Protein 4NBV (pdb70)

Solvent-accessible surface area: 19686 Å² total; per-residue (Å²): 153,61,0,117,40,53,1,0,0,0,3,16,0,5,24,24,29,0,28,14,0,0,72,47,0,16,100,17,12,4,35,0,0,0,0,16,94,90,76,69,86,0,166,105,0,6,60,130,6,50,91,104,66,22,73,32,30,35,57,136,6,27,10,37,123,72,109,48,0,63,62,7,10,59,35,0,56,86,58,35,132,98,0,18,2,0,0,4,24,20,38,57,67,98,78,18,108,142,88,145,31,71,135,73,51,80,73,36,0,45,56,28,0,37,101,1,6,78,7,2,4,97,19,1,18,46,54,0,30,157,56,40,101,6,5,0,0,0,8,4,8,3,10,1,57,116,18,64,167,17,18,55,0,34,14,49,0,6,102,24,0,21,39,45,0,83,63,31,0,124,111,23,2,51,119,33,0,22,0,0,0,0,0,13,14,41,13,56,16,90,128,16,129,126,33,85,103,178,74,32,81,39,32,36,76,24,1,21,20,133,90,33,0,87,24,64,21,0,0,5,0,1,0,2,0,3,0,70,26,0,28,1,0,2,3,11,32,5,23,0,1,0,3,15,62,91,157,65,0,114,39,50,2,0,0,0,3,16,0,4,26,18,32,0,31,15,0,0,75,47,0,15,103,19,13,4,34,0,0,0,1,15,90,88,72,72,100,0,116,100,0,8,60,127,9,51,93,104,65,24,74,30,30,14,52,85,5,24,10,37,114,73,103,25,0,66,65,6,10,61,36,0,53,84,56,39,134,96,0,17,2,1,0,4,24,22,38,58,69,88,80,20,121,141,87,134,31,72,139,73,47,78,75,32,0,44,56,24,0,38,100,0,5,78,3,1,2,99,20,1,16,46,54,0,31,154,59,40,101,6,4,0,0,0,8,4,9,4,10,1,56,117,20,64,170,13,16,55,0,34,14,49,0,6,100,24,0,22,40,44,0,86,64,33,0,127,116,22,2,54,126,34,0,23,0,0,0,0,0,14,16,45,12,65,23,92,133,22,146,120,34,72,108,163,68,32,87,45,30,28,76,28,0,18,20,119,92,31,0,86,24,65,21,0,1,5,0,1,0,2,0,2,0,69,26,0,28,0,0,2,3,13,31,4,23,0,1,0,4,14,63,91

Secondary structure (DSSP, 8-state):
-TTTT-EEEEESTTSHHHHHHHHHHHHTT-EEEEEES-HHHHHHHHHHHHTTT--EEEEE--TT-HHHHHHHHHHHHHHHS---EEEE-------B-TTT--HHHHHHHHIIIIIHHHHHHHHHHHHHHHHT-EEEEEE--THHHH--TTBHHHHHHHHHHHHHHHHHHHHHGGGTEEEEEEEE--B-SGGGTTS-HHHHHHHHHTBTTSSPBPTHHHHHHHHHHHSGGGTT--S-EEEESSSB--/-TTTT-EEEEETTTSHHHHHHHHHHHHTT-EEEEEES-HHHHHHHHHHHHTTT--EEEEE--TT-HHHHHHHHHHHHHHHS---EEEE-------B-TTT--HHHHHHHHIIIIIHHHHHHHHHHHHHHHHT-EEEEEE--THHHH--TTBHHHHHHHHHHHHHHHHHHHHHGGGTEEEEEEEE--B-SGGGTTS-HHHHHHHHHTBTTSSPBPTHHHHHHHHHHHSGGGTT--S-EEEESSSB--

InterPro domains:
  IPR002347 Short-chain dehydrogenase/reductase SDR [PF13561] (12-245)
  IPR002347 Short-chain dehydrogenase/reductase SDR [PR00080] (81-92)
  IPR002347 Short-chain dehydrogenase/reductase SDR [PR00080] (134-142)
  IPR002347 Short-chain dehydrogenase/reductase SDR [PR00080] (154-173)
  IPR002347 Short-chain dehydrogenase/reductase SDR [PR00081] (7-24)
  IPR002347 Short-chain dehydrogenase/reductase SDR [PR00081] (81-92)
  IPR002347 Short-chain dehydrogenase/reductase SDR [PR00081] (128-144)
  IPR002347 Short-chain dehydrogenase/reductase SDR [PR00081] (154-173)
  IPR002347 Short-chain dehydrogenase/reductase SDR [PR00081] (175-192)
  IPR002347 Short-chain dehydrogenase/reductase SDR [PR00081] (208-228)
  IPR020904 Short-chain dehydrogenase/reductase, conserved site [PS00061] (141-169)
  IPR036291 NAD(P)-binding domain superfamily [SSF51735] (4-246)
  IPR057326 Ketoreductase domain [SM00822] (6-185)

B-factor: mean 28.28, std 14.55, range [11.88, 130.71]

Structure (mmCIF, N/CA/C/O backbone):
data_4NBV
#
_entry.id   4NBV
#
_cell.length_a   111.763
_cell.length_b   111.763
_cell.length_c   79.198
_cell.angle_alpha   90.00
_cell.angle_beta   90.00
_cell.angle_gamma   90.00
#
_symmetry.space_group_name_H-M   'P 43 21 2'
#
loop_
_entity.id
_entity.type
_entity.pdbx_description
1 polymer '3-oxoacyl-[acyl-carrier-protein] reductase putative short-chain dehydrogenases/reductases (SDR) family protein'
2 non-polymer 2-[3-(2-HYDROXY-1,1-DIHYDROXYMETHYL-ETHYLAMINO)-PROPYLAMINO]-2-HYDROXYMETHYL-PROPANE-1,3-DIOL
3 water water
#
loop_
_atom_site.group_PDB
_atom_site.id
_atom_site.type_symbol
_atom_site.label_atom_id
_atom_site.label_alt_id
_atom_site.label_comp_id
_atom_site.label_asym_id
_atom_site.label_entity_id
_atom_site.label_seq_id
_atom_site.pdbx_PDB_ins_code
_atom_site.Cartn_x
_atom_site.Cartn_y
_atom_site.Cartn_z
_atom_site.occupancy
_atom_site.B_iso_or_equiv
_atom_site.auth_seq_id
_atom_site.auth_comp_id
_atom_site.auth_asym_id
_atom_site.auth_atom_id
_atom_site.pdbx_PDB_model_num
ATOM 1 N N . MET A 1 1 ? 32.266 42.521 6.180 1.00 42.19 1 MET A N 1
ATOM 2 C CA . MET A 1 1 ? 31.071 43.325 6.599 1.00 38.09 1 MET A CA 1
ATOM 3 C C . MET A 1 1 ? 30.284 42.542 7.653 1.00 31.14 1 MET A C 1
ATOM 4 O O . MET A 1 1 ? 29.158 42.081 7.425 1.00 28.90 1 MET A O 1
ATOM 20 N N . LYS A 1 2 ? 30.894 42.391 8.819 1.00 25.83 2 LYS A N 1
ATOM 21 C CA . LYS A 1 2 ? 30.360 41.470 9.820 1.00 26.33 2 LYS A CA 1
ATOM 22 C C . LYS A 1 2 ? 29.098 41.957 10.540 1.00 23.49 2 LYS A C 1
ATOM 23 O O . LYS A 1 2 ? 28.440 41.177 11.226 1.00 23.99 2 LYS A O 1
ATOM 42 N N . LEU A 1 3 ? 28.722 43.221 10.355 1.00 21.72 3 LEU A N 1
ATOM 43 C CA . LEU A 1 3 ? 27.503 43.736 10.954 1.00 20.35 3 LEU A CA 1
ATOM 44 C C . LEU A 1 3 ? 26.492 44.188 9.901 1.00 19.99 3 LEU A C 1
ATOM 45 O O . LEU A 1 3 ? 25.595 44.977 10.187 1.00 20.45 3 LEU A O 1
ATOM 61 N N . GLN A 1 4 ? 26.613 43.652 8.688 1.00 21.34 4 GLN A N 1
ATOM 62 C CA . GLN A 1 4 ? 25.807 44.137 7.562 1.00 24.12 4 GLN A CA 1
ATOM 63 C C . GLN A 1 4 ? 24.313 44.108 7.859 1.00 21.59 4 GLN A C 1
ATOM 64 O O . GLN A 1 4 ? 23.743 43.068 8.189 1.00 22.92 4 GLN A O 1
ATOM 78 N N . GLY A 1 5 ? 23.686 45.278 7.777 1.00 20.00 5 GLY A N 1
ATOM 79 C CA . GLY A 1 5 ? 22.255 45.416 7.937 1.00 18.90 5 GLY A CA 1
ATOM 80 C C . GLY A 1 5 ? 21.751 45.360 9.367 1.00 20.08 5 GLY A C 1
ATOM 81 O O . GLY A 1 5 ? 20.548 45.481 9.608 1.00 23.58 5 GLY A O 1
ATOM 85 N N . ARG A 1 6 ? 22.660 45.185 10.323 1.00 19.73 6 ARG A N 1
ATOM 86 C CA . ARG A 1 6 ? 22.255 45.113 11.728 1.00 17.41 6 ARG A CA 1
ATOM 87 C C . ARG A 1 6 ? 22.080 46.516 12.266 1.00 19.43 6 ARG A C 1
ATOM 88 O O . ARG A 1 6 ? 22.898 47.387 11.959 1.00 19.56 6 ARG A O 1
ATOM 109 N N . VAL A 1 7 ? 21.039 46.714 13.072 1.00 18.37 7 VAL A N 1
ATOM 110 C CA . VAL A 1 7 ? 20.703 48.034 13.598 1.00 17.04 7 VAL A CA 1
ATOM 111 C C . VAL A 1 7 ? 21.317 48.226 14.972 1.00 17.35 7 VAL A C 1
ATOM 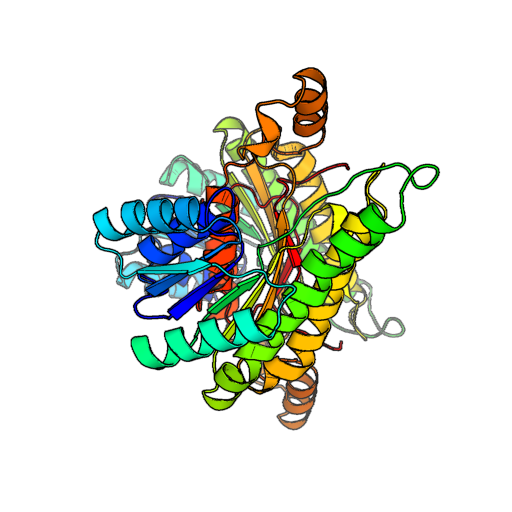112 O O . VAL A 1 7 ? 20.998 47.459 15.895 1.00 17.93 7 VAL A O 1
ATOM 125 N N . ALA A 1 8 ? 22.202 49.220 15.082 1.00 17.10 8 ALA A N 1
ATOM 126 C CA . ALA A 1 8 ? 22.940 49.500 16.319 1.00 17.35 8 ALA A CA 1
ATOM 127 C C . ALA A 1 8 ? 22.616 50.882 16.856 1.00 18.97 8 ALA A C 1
ATOM 128 O O . ALA A 1 8 ? 22.773 51.890 16.157 1.00 18.47 8 ALA A O 1
ATOM 135 N N . ILE A 1 9 ? 22.180 50.915 18.109 1.00 16.43 9 ILE A N 1
ATOM 136 C CA . ILE A 1 9 ? 21.981 52.147 18.850 1.00 17.16 9 ILE A CA 1
ATOM 137 C C . ILE A 1 9 ? 23.210 52.399 19.720 1.00 16.80 9 ILE A C 1
ATOM 138 O O . ILE A 1 9 ? 23.638 51.508 20.480 1.00 16.28 9 ILE A O 1
ATOM 154 N N . ILE A 1 10 ? 23.824 53.558 19.544 1.00 17.14 10 ILE A N 1
ATOM 155 C CA . ILE A 1 10 ? 24.998 53.930 20.323 1.00 15.53 10 ILE A CA 1
ATOM 156 C C . ILE A 1 10 ? 24.717 55.218 21.079 1.00 16.61 10 ILE A C 1
ATOM 157 O O . ILE A 1 10 ? 24.383 56.238 20.471 1.00 17.33 10 ILE A O 1
ATOM 173 N N . THR A 1 11 ? 24.852 55.192 22.403 1.00 15.55 11 THR A N 1
ATOM 174 C CA . THR A 1 11 ? 24.684 56.400 23.200 1.00 15.44 11 THR A CA 1
ATOM 175 C C . THR A 1 11 ? 26.033 57.089 23.425 1.00 19.08 11 THR A C 1
ATOM 176 O O . THR A 1 11 ? 27.103 56.452 23.395 1.00 18.62 11 THR A O 1
ATOM 187 N N . GLY A 1 12 ? 26.004 58.400 23.639 1.00 17.60 12 GLY A N 1
ATOM 188 C CA . GLY A 1 12 ? 27.241 59.150 23.710 1.00 16.71 12 GLY A CA 1
ATOM 189 C C . GLY A 1 12 ? 28.030 59.127 22.422 1.00 18.98 12 GLY A C 1
ATOM 190 O O . GLY A 1 12 ? 29.266 59.106 22.440 1.00 19.46 12 GLY A O 1
ATOM 194 N N . ALA A 1 13 ? 27.327 59.162 21.294 1.00 17.20 13 ALA A N 1
ATOM 195 C CA . ALA A 1 13 ? 27.949 58.961 19.989 1.00 17.85 13 ALA A CA 1
ATOM 196 C C . ALA A 1 13 ? 28.434 60.223 19.285 1.00 18.21 13 ALA A C 1
ATOM 197 O O . ALA A 1 13 ? 28.963 60.122 18.189 1.00 18.97 13 ALA A O 1
ATOM 204 N N . ALA A 1 14 ? 28.269 61.407 19.881 1.00 19.54 14 ALA A N 1
ATOM 205 C CA . ALA A 1 14 ? 28.695 62.627 19.201 1.00 20.29 14 ALA A CA 1
ATOM 206 C C . ALA A 1 14 ? 30.206 62.731 19.040 1.00 19.81 14 ALA A C 1
ATOM 207 O O . ALA A 1 14 ? 30.680 63.404 18.116 1.00 20.64 14 ALA A O 1
ATOM 214 N N . ALA A 1 15 ? 30.962 62.108 19.943 1.00 19.11 15 ALA A N 1
ATOM 215 C CA . ALA A 1 15 ? 32.412 62.255 19.941 1.00 21.90 15 ALA A CA 1
ATOM 216 C C . ALA A 1 15 ? 33.048 61.127 20.726 1.00 21.23 15 ALA A C 1
ATOM 217 O O . ALA A 1 15 ? 32.355 60.224 21.186 1.00 19.98 15 ALA A O 1
ATOM 224 N N . GLY A 1 16 ? 34.373 61.147 20.831 1.00 20.14 16 GLY A N 1
ATOM 225 C CA . GLY A 1 16 ? 35.083 60.181 21.657 1.00 22.12 16 GLY A CA 1
ATOM 226 C C . GLY A 1 16 ? 34.912 58.752 21.211 1.00 20.67 16 GLY A C 1
ATOM 227 O O . GLY A 1 16 ? 34.848 58.455 20.017 1.00 19.63 16 GLY A O 1
ATOM 231 N N . ILE A 1 17 ? 34.873 57.843 22.180 1.00 17.71 17 ILE A N 1
ATOM 232 C CA . ILE A 1 17 ? 34.753 56.433 21.862 1.00 16.70 17 ILE A CA 1
ATOM 233 C C . ILE A 1 17 ? 33.423 56.152 21.163 1.00 16.71 17 ILE A C 1
ATOM 234 O O . ILE A 1 17 ? 33.340 55.292 20.266 1.00 17.07 17 ILE A O 1
ATOM 250 N N . GLY A 1 18 ? 32.370 56.846 21.583 1.00 17.21 18 GLY A N 1
ATOM 251 C CA . GLY A 1 18 ? 31.050 56.635 20.996 1.00 16.25 18 GLY A CA 1
ATOM 252 C C . GLY A 1 18 ? 31.056 56.901 19.507 1.00 16.35 18 GLY A C 1
ATOM 253 O O . GLY A 1 18 ? 30.552 56.090 18.719 1.00 18.89 18 GLY A O 1
ATOM 257 N N . PHE A 1 19 ? 31.620 58.039 19.104 1.00 17.21 19 PHE A N 1
ATOM 258 C CA . PHE A 1 19 ? 31.675 58.328 17.677 1.00 18.80 19 PHE A CA 1
ATOM 259 C C . PHE A 1 19 ? 32.572 57.325 16.938 1.00 17.56 19 PHE A C 1
ATOM 260 O O . PHE A 1 19 ? 32.228 56.858 15.841 1.00 16.57 19 PHE A O 1
ATOM 277 N N . ALA A 1 20 ? 33.718 56.978 17.519 1.00 19.17 20 ALA A N 1
ATOM 278 C CA . ALA A 1 20 ? 34.605 56.012 16.863 1.00 18.74 20 ALA A CA 1
ATOM 279 C C . ALA A 1 20 ? 33.906 54.685 16.674 1.00 17.51 20 ALA A C 1
ATOM 280 O O . ALA A 1 20 ? 34.132 53.984 15.693 1.00 17.72 20 ALA A O 1
ATOM 287 N N . THR A 1 21 ? 33.073 54.319 17.637 1.00 16.34 21 THR A N 1
ATOM 288 C CA . THR A 1 21 ? 32.324 53.069 17.559 1.00 15.71 21 THR A CA 1
ATOM 289 C C . THR A 1 21 ? 31.254 53.147 16.472 1.00 16.26 21 THR A C 1
ATOM 290 O O . THR A 1 21 ? 31.054 52.202 15.712 1.00 17.01 21 THR A O 1
ATOM 301 N N . ALA A 1 22 ? 30.555 54.278 16.382 1.00 16.77 22 ALA A N 1
ATOM 302 C CA . ALA A 1 22 ? 29.607 54.463 15.296 1.00 17.40 22 ALA A CA 1
ATOM 303 C C . ALA A 1 22 ? 30.304 54.352 13.937 1.00 18.20 22 ALA A C 1
ATOM 304 O O . ALA A 1 22 ? 29.784 53.723 13.007 1.00 19.67 22 ALA A O 1
ATOM 311 N N . GLN A 1 23 ? 31.472 54.973 13.829 1.00 17.80 23 GLN A N 1
ATOM 312 C CA . GLN A 1 23 ? 32.242 54.944 12.585 1.00 18.52 23 GLN A CA 1
ATOM 313 C C . GLN A 1 23 ? 32.625 53.512 12.219 1.00 19.02 23 GLN A C 1
ATOM 314 O O . GLN A 1 23 ? 32.402 53.061 11.086 1.00 19.98 23 GLN A O 1
ATOM 328 N N . ARG A 1 24 ? 33.176 52.780 13.182 1.00 18.20 24 ARG A N 1
ATOM 329 C CA . ARG A 1 24 ? 33.575 51.410 12.926 1.00 17.13 24 ARG A CA 1
ATOM 330 C C . ARG A 1 24 ? 32.374 50.533 12.592 1.00 17.25 24 ARG A C 1
ATOM 331 O O . ARG A 1 24 ? 32.431 49.706 11.678 1.00 19.52 24 ARG A O 1
ATOM 352 N N . PHE A 1 25 ? 31.274 50.675 13.338 1.00 17.29 25 PHE A N 1
ATOM 353 C CA . PHE A 1 25 ? 30.098 49.856 13.059 1.00 17.93 25 PHE A CA 1
ATOM 354 C C . PHE A 1 25 ? 29.593 50.110 11.629 1.00 18.38 25 PHE A C 1
ATOM 355 O O . PHE A 1 25 ? 29.201 49.173 10.928 1.00 19.62 25 PHE A O 1
ATOM 372 N N . ALA A 1 26 ? 29.611 51.370 11.204 1.00 18.88 26 ALA A N 1
ATOM 373 C CA . ALA A 1 26 ? 29.164 51.700 9.851 1.00 20.87 26 ALA A CA 1
ATOM 374 C C . ALA A 1 26 ? 30.120 51.055 8.838 1.00 22.08 26 ALA A C 1
ATOM 375 O O . ALA A 1 26 ? 29.669 50.500 7.825 1.00 22.31 26 ALA A O 1
ATOM 382 N N . GLU A 1 27 ? 31.421 51.092 9.136 1.00 20.69 27 GLU A N 1
ATOM 383 C CA . GLU A 1 27 ? 32.438 50.480 8.272 1.00 23.29 27 GLU A CA 1
ATOM 384 C C . GLU A 1 27 ? 32.177 48.988 8.133 1.00 24.83 27 GLU A C 1
ATOM 385 O O . GLU A 1 27 ? 32.427 48.402 7.079 1.00 25.05 27 GLU A O 1
ATOM 397 N N . ASP A 1 28 ? 31.643 48.378 9.193 1.00 21.66 28 ASP A N 1
ATOM 398 C CA . ASP A 1 28 ? 31.301 46.964 9.197 1.00 20.01 28 ASP A CA 1
ATOM 399 C C . ASP A 1 28 ? 29.886 46.676 8.672 1.00 21.82 28 ASP A C 1
ATOM 400 O O . ASP A 1 28 ? 29.403 45.542 8.760 1.00 22.29 28 ASP A O 1
ATOM 409 N N . GLY A 1 29 ? 29.221 47.702 8.144 1.00 21.58 29 GLY A N 1
ATOM 410 C CA . GLY A 1 29 ? 27.936 47.527 7.484 1.00 22.83 29 GLY A CA 1
ATOM 411 C C . GLY A 1 29 ? 26.675 47.736 8.299 1.00 20.74 29 GLY A C 1
ATOM 412 O O . GLY A 1 29 ? 25.556 47.536 7.807 1.00 19.67 29 GLY A O 1
ATOM 416 N N . ALA A 1 30 ? 26.836 48.142 9.556 1.00 19.07 30 ALA A N 1
ATOM 417 C CA . ALA A 1 30 ? 25.695 48.369 10.427 1.00 18.04 30 ALA A CA 1
ATOM 418 C C . ALA A 1 30 ? 24.942 49.631 10.053 1.00 18.01 30 ALA A C 1
ATOM 419 O O . ALA A 1 30 ? 25.528 50.587 9.540 1.00 18.88 30 ALA A O 1
ATOM 426 N N . ILE A 1 31 ? 23.641 49.586 10.306 1.00 17.31 31 ILE A N 1
ATOM 427 C CA . ILE A 1 31 ? 22.780 50.755 10.340 1.00 19.10 31 ILE A CA 1
ATOM 428 C C . ILE A 1 31 ? 22.978 51.365 11.713 1.00 18.33 31 ILE A C 1
ATOM 429 O O . ILE A 1 31 ? 22.794 50.671 12.708 1.00 19.50 31 ILE A O 1
ATOM 445 N N . VAL A 1 32 ? 23.420 52.615 11.789 1.00 16.98 32 VAL A N 1
ATOM 446 C CA . VAL A 1 32 ? 23.817 53.172 13.094 1.00 17.71 32 VAL A CA 1
ATOM 447 C C . VAL A 1 32 ? 22.916 54.314 13.508 1.00 19.17 32 VAL A C 1
ATOM 448 O O . VAL A 1 32 ? 22.663 55.263 12.758 1.00 19.32 32 VAL A O 1
ATOM 461 N N . VAL A 1 33 ? 22.443 54.206 14.733 1.00 17.04 33 VAL A N 1
ATOM 462 C CA . VAL A 1 33 ? 21.648 55.240 15.342 1.00 16.09 33 VAL A CA 1
ATOM 463 C C . VAL A 1 33 ? 22.519 55.943 16.387 1.00 19.30 33 VAL A C 1
ATOM 464 O O . VAL A 1 33 ? 22.815 55.393 17.451 1.00 17.72 33 VAL A O 1
ATOM 477 N N . LEU A 1 34 ? 22.924 57.160 16.076 1.00 18.07 34 LEU A N 1
ATOM 478 C CA . LEU A 1 34 ? 23.780 57.934 16.956 1.00 16.65 34 LEU A CA 1
ATOM 479 C C . LEU A 1 34 ? 22.944 58.770 17.914 1.00 18.06 34 LEU A C 1
ATOM 480 O O . LEU A 1 34 ? 22.158 59.595 17.484 1.00 18.19 34 LEU A O 1
ATOM 496 N N . CYS A 1 35 ? 23.131 58.559 19.214 1.00 17.01 35 CYS A N 1
ATOM 497 C CA . CYS A 1 35 ? 22.364 59.262 20.238 1.00 18.15 35 CYS A CA 1
ATOM 498 C C . CYS A 1 35 ? 23.312 60.053 21.115 1.00 20.05 35 CYS A C 1
ATOM 499 O O . CYS A 1 35 ? 24.390 59.560 21.465 1.00 18.48 35 CYS A O 1
ATOM 507 N N . ASP A 1 36 ? 22.918 61.264 21.501 1.00 19.39 36 ASP A N 1
ATOM 508 C CA . ASP A 1 36 ? 23.766 62.051 22.404 1.00 17.63 36 ASP A CA 1
ATOM 509 C C . ASP A 1 36 ? 22.944 63.151 23.061 1.00 19.05 36 ASP A C 1
ATOM 510 O O . ASP A 1 36 ? 21.917 63.538 22.534 1.00 18.89 36 ASP A O 1
ATOM 519 N N . VAL A 1 37 ? 23.422 63.690 24.181 1.00 23.01 37 VAL A N 1
ATOM 520 C CA . VAL A 1 37 ? 22.779 64.859 24.775 1.00 25.58 37 VAL A CA 1
ATOM 521 C C . VAL A 1 37 ? 23.078 66.125 23.968 1.00 23.21 37 VAL A C 1
ATOM 522 O O . VAL A 1 37 ? 22.329 67.116 24.038 1.00 23.92 37 VAL A O 1
ATOM 535 N N . GLN A 1 38 ? 24.140 66.073 23.165 1.00 19.28 38 GLN A N 1
ATOM 536 C CA . GLN A 1 38 ? 24.547 67.196 22.330 1.00 20.25 38 GLN A CA 1
ATOM 537 C C . GLN A 1 38 ? 23.968 66.991 20.933 1.00 20.95 38 GLN A C 1
ATOM 538 O O . GLN A 1 38 ? 24.586 66.324 20.089 1.00 19.20 38 GLN A O 1
ATOM 552 N N . GLU A 1 39 ? 22.787 67.558 20.679 1.00 21.35 39 GLU A N 1
ATOM 553 C CA . GLU A 1 39 ? 22.061 67.242 19.441 1.00 20.14 39 GLU A CA 1
ATOM 554 C C . GLU A 1 39 ? 22.709 67.765 18.173 1.00 18.96 39 GLU A C 1
ATOM 555 O O . GLU A 1 39 ? 22.788 67.055 17.166 1.00 18.71 39 GLU A O 1
ATOM 567 N N . ALA A 1 40 ? 23.140 69.018 18.172 1.00 19.02 40 ALA A N 1
ATOM 568 C CA . ALA A 1 40 ? 23.756 69.588 16.982 1.00 20.11 40 ALA A CA 1
ATOM 569 C C . ALA A 1 40 ? 25.006 68.804 16.650 1.00 19.09 40 ALA A C 1
ATOM 570 O O . ALA A 1 40 ? 25.278 68.486 15.485 1.00 19.57 40 ALA A O 1
ATOM 577 N N . ARG A 1 41 ? 25.766 68.491 17.685 1.00 18.56 41 ARG A N 1
ATOM 578 C CA . ARG A 1 41 ? 27.033 67.791 17.467 1.00 19.20 41 ARG A CA 1
ATOM 579 C C . ARG A 1 41 ? 26.815 66.371 16.967 1.00 19.62 41 ARG A C 1
ATOM 580 O O . ARG A 1 41 ? 27.543 65.892 16.072 1.00 20.43 41 ARG A O 1
ATOM 601 N N . VAL A 1 42 ? 25.817 65.675 17.503 1.00 18.82 42 VAL A N 1
ATOM 602 C CA . VAL A 1 42 ? 25.606 64.296 17.051 1.00 17.65 42 VAL A CA 1
ATOM 603 C C . VAL A 1 42 ? 24.979 64.275 15.651 1.00 19.01 42 VAL A C 1
ATOM 604 O O . VAL A 1 42 ? 25.219 63.343 14.880 1.00 19.66 42 VAL A O 1
ATOM 617 N N . ARG A 1 43 ? 24.220 65.314 15.301 1.00 19.49 43 ARG A N 1
ATOM 618 C CA . ARG A 1 43 ? 23.719 65.452 13.939 1.00 17.42 43 ARG A CA 1
ATOM 619 C C . ARG A 1 43 ? 24.867 65.638 12.943 1.00 18.96 43 ARG A C 1
ATOM 620 O O . ARG A 1 43 ? 24.889 65.019 11.880 1.00 20.73 43 ARG A O 1
ATOM 641 N N . GLU A 1 44 ? 25.821 66.483 13.301 1.00 21.32 44 GLU A N 1
ATOM 642 C CA . GLU A 1 44 ? 27.005 66.715 12.457 1.00 24.91 44 GLU A CA 1
ATOM 643 C C . GLU A 1 44 ? 27.839 65.443 12.355 1.00 22.47 44 GLU A C 1
ATOM 644 O O . GLU A 1 44 ? 28.334 65.108 11.281 1.00 24.31 44 GLU A O 1
ATOM 656 N N . ALA A 1 45 ? 27.964 64.714 13.459 1.00 20.97 45 ALA A N 1
ATOM 657 C CA . ALA A 1 45 ? 28.682 63.443 13.437 1.00 20.57 45 ALA A CA 1
ATOM 658 C C . ALA A 1 45 ? 28.022 62.452 12.480 1.00 19.42 45 ALA A C 1
ATOM 659 O O . ALA A 1 45 ? 28.696 61.806 11.693 1.00 22.93 45 ALA A O 1
ATOM 666 N N . ALA A 1 46 ? 26.703 62.308 12.573 1.00 19.09 46 ALA A N 1
ATOM 667 C CA . ALA A 1 46 ? 25.969 61.407 11.688 1.00 21.03 46 ALA A CA 1
ATOM 668 C C . ALA A 1 46 ? 26.172 61.835 10.233 1.00 22.82 46 ALA A C 1
ATOM 669 O O . ALA A 1 46 ? 26.384 60.985 9.364 1.00 22.78 46 ALA A O 1
ATOM 676 N N . ALA A 1 47 ? 26.125 63.141 9.974 1.00 23.57 47 ALA A N 1
ATOM 677 C CA . ALA A 1 47 ? 26.305 63.640 8.610 1.00 25.29 47 ALA A CA 1
ATOM 678 C C . ALA A 1 47 ? 27.667 63.230 8.042 1.00 25.60 47 ALA A C 1
ATOM 679 O O . ALA A 1 47 ? 27.756 62.894 6.857 1.00 25.66 47 ALA A O 1
ATOM 686 N N . ARG A 1 48 ? 28.718 63.264 8.857 1.00 24.90 48 ARG A N 1
ATOM 687 C CA . ARG A 1 48 ? 30.041 62.829 8.392 1.00 25.78 48 ARG A CA 1
ATOM 688 C C . ARG A 1 48 ? 30.000 61.361 7.976 1.00 26.78 48 ARG A C 1
ATOM 689 O O . ARG A 1 48 ? 30.591 60.986 6.956 1.00 27.38 48 ARG A O 1
ATOM 710 N N . LEU A 1 49 ? 29.303 60.528 8.740 1.00 25.19 49 LEU A N 1
ATOM 711 C CA . LEU A 1 49 ? 29.208 59.110 8.390 1.00 24.51 49 LEU A CA 1
ATOM 712 C C . LEU A 1 49 ? 28.331 58.874 7.158 1.00 26.16 49 LEU A C 1
ATOM 713 O O . LEU A 1 49 ? 28.637 58.020 6.342 1.00 27.01 49 LEU A O 1
ATOM 729 N N . ALA A 1 50 ? 27.236 59.611 7.033 1.00 24.20 50 ALA A N 1
ATOM 730 C CA . ALA A 1 50 ? 26.350 59.481 5.877 1.00 24.01 50 ALA A CA 1
ATOM 731 C C . ALA A 1 50 ? 27.114 59.834 4.604 1.00 25.80 50 ALA A C 1
ATOM 732 O O . ALA A 1 50 ? 26.855 59.285 3.537 1.00 26.00 50 ALA A O 1
ATOM 739 N N . ALA A 1 51 ? 28.057 60.754 4.723 1.00 26.93 51 ALA A N 1
ATOM 740 C CA . ALA A 1 51 ? 28.835 61.179 3.548 1.00 29.63 51 ALA A CA 1
ATOM 741 C C . ALA A 1 51 ? 29.709 60.032 3.020 1.00 34.54 51 ALA A C 1
ATOM 742 O O . ALA A 1 51 ? 30.137 60.050 1.865 1.00 35.38 51 ALA A O 1
ATOM 749 N N . THR A 1 52 ? 29.965 59.031 3.862 1.00 31.73 52 THR A N 1
ATOM 750 C CA . THR A 1 52 ? 30.752 57.858 3.467 1.00 31.60 52 THR A CA 1
ATOM 751 C C . THR A 1 52 ? 29.867 56.773 2.858 1.00 32.67 52 THR A C 1
ATOM 752 O O . THR A 1 52 ? 30.361 55.734 2.426 1.00 35.29 52 THR A O 1
ATOM 763 N N . GLY A 1 53 ? 28.559 57.004 2.857 1.00 28.70 53 GLY A N 1
ATOM 764 C CA . GLY A 1 53 ? 27.597 56.065 2.314 1.00 29.19 53 GLY A CA 1
ATOM 765 C C . GLY A 1 53 ? 26.861 55.245 3.358 1.00 29.32 53 GLY A C 1
ATOM 766 O O . GLY A 1 53 ? 26.052 54.385 3.021 1.00 29.50 53 GLY A O 1
ATOM 770 N N . ALA A 1 54 ? 27.131 55.510 4.632 1.00 26.55 54 ALA A N 1
ATOM 771 C CA . ALA A 1 54 ? 26.468 54.768 5.709 1.00 26.09 54 ALA A CA 1
ATOM 772 C C . ALA A 1 54 ? 25.006 55.173 5.872 1.00 25.21 54 ALA A C 1
ATOM 773 O O . ALA A 1 54 ? 24.612 56.284 5.533 1.00 24.71 54 ALA A O 1
ATOM 780 N N . THR A 1 55 ? 24.200 54.239 6.364 1.00 21.46 55 THR A N 1
ATOM 781 C CA . THR A 1 55 ? 22.816 54.494 6.746 1.00 20.77 55 THR A CA 1
ATOM 782 C C . THR A 1 55 ? 22.800 54.855 8.229 1.00 22.51 55 THR A C 1
ATOM 783 O O . THR A 1 55 ? 23.063 53.997 9.074 1.00 20.49 55 THR A O 1
ATOM 794 N N . VAL A 1 56 ? 22.521 56.123 8.521 1.00 20.88 56 VAL A N 1
ATOM 795 C CA . VAL A 1 56 ? 22.614 56.617 9.898 1.00 20.83 56 VAL A CA 1
ATOM 796 C C . VAL A 1 56 ? 21.444 57.515 10.271 1.00 23.29 56 VAL A C 1
ATOM 797 O O . VAL A 1 56 ? 20.670 57.976 9.406 1.00 23.88 56 VAL A O 1
ATOM 810 N N . SER A 1 57 ? 21.277 57.724 11.575 1.00 20.26 57 SER A N 1
ATOM 811 C CA . SER A 1 57 ? 20.293 58.678 12.072 1.00 21.01 57 SER A CA 1
ATOM 812 C C . SER A 1 57 ? 20.855 59.231 13.370 1.00 20.04 57 SER A C 1
ATOM 813 O O . SER A 1 57 ? 21.834 58.688 13.911 1.00 18.73 57 SER A O 1
ATOM 821 N N . ALA A 1 58 ? 20.272 60.344 13.810 1.00 19.07 58 ALA A N 1
ATOM 822 C CA . ALA A 1 58 ? 20.810 61.131 14.916 1.00 19.45 58 ALA A CA 1
ATOM 823 C C . ALA A 1 58 ? 19.687 61.629 15.816 1.00 19.71 58 ALA A C 1
ATOM 824 O O . ALA A 1 58 ? 18.774 62.322 15.348 1.00 20.98 58 ALA A O 1
ATOM 831 N N . TYR A 1 59 ? 19.778 61.302 17.103 1.00 17.32 59 TYR A N 1
ATOM 832 C CA . TYR A 1 59 ? 18.756 61.665 18.091 1.00 17.95 59 TYR A CA 1
ATOM 833 C C . TYR A 1 59 ? 19.366 62.305 19.319 1.00 18.11 59 TYR A C 1
ATOM 834 O O . TYR A 1 59 ? 20.390 61.832 19.833 1.00 18.68 59 TYR A O 1
ATOM 852 N N . ARG A 1 60 ? 18.706 63.337 19.829 1.00 18.00 60 ARG A N 1
ATOM 853 C CA . ARG A 1 60 ? 18.979 63.827 21.166 1.00 18.73 60 ARG A CA 1
ATOM 854 C C . ARG A 1 60 ? 18.367 62.873 22.175 1.00 19.82 60 ARG A C 1
ATOM 855 O O . ARG A 1 60 ? 17.148 62.636 22.182 1.00 23.03 60 ARG A O 1
ATOM 876 N N . VAL A 1 61 ? 19.217 62.300 23.010 1.00 19.05 61 VAL A N 1
ATOM 877 C CA . VAL A 1 61 ? 18.754 61.428 24.088 1.00 19.43 61 VAL A CA 1
ATOM 878 C C . VAL A 1 61 ? 19.520 61.722 25.365 1.00 21.73 61 VAL A C 1
ATOM 879 O O . VAL A 1 61 ? 20.750 61.591 25.413 1.00 20.89 61 VAL A O 1
ATOM 892 N N . ASP A 1 62 ? 18.777 62.122 26.386 1.00 18.78 62 ASP A N 1
ATOM 893 C CA . ASP A 1 62 ? 19.276 62.203 27.748 1.00 17.68 62 ASP A CA 1
ATOM 894 C C . ASP A 1 62 ? 18.878 60.886 28.376 1.00 16.85 62 ASP A C 1
ATOM 895 O O . ASP A 1 62 ? 17.685 60.644 28.587 1.00 17.74 62 ASP A O 1
ATOM 904 N N . VAL A 1 63 ? 19.854 60.012 28.603 1.00 18.58 63 VAL A N 1
ATOM 905 C CA . VAL A 1 63 ? 19.552 58.658 29.026 1.00 18.13 63 VAL A CA 1
ATOM 906 C C . VAL A 1 63 ? 18.922 58.591 30.393 1.00 18.84 63 VAL A C 1
ATOM 907 O O . VAL A 1 63 ? 18.382 57.543 30.743 1.00 18.06 63 VAL A O 1
ATOM 920 N N . THR A 1 64 ? 18.992 59.681 31.162 1.00 18.57 64 THR A N 1
ATOM 921 C CA . THR A 1 64 ? 18.309 59.743 32.471 1.00 19.08 64 THR A CA 1
ATOM 922 C C . THR A 1 64 ? 16.802 59.988 32.351 1.00 23.12 64 THR A C 1
ATOM 923 O O . THR A 1 64 ? 16.096 59.960 33.361 1.00 24.55 64 THR A O 1
ATOM 934 N N . ARG A 1 65 ? 16.325 60.237 31.134 1.00 19.49 65 ARG A N 1
ATOM 935 C CA . ARG A 1 65 ? 14.906 60.504 30.880 1.00 20.93 65 ARG A CA 1
ATOM 936 C C . ARG A 1 65 ? 14.312 59.348 30.072 1.00 20.70 65 ARG A C 1
ATOM 937 O O . ARG A 1 65 ? 14.517 59.246 28.865 1.00 20.39 65 ARG A O 1
ATOM 958 N N . ARG A 1 66 ? 13.604 58.450 30.745 1.00 20.62 66 ARG A N 1
ATOM 959 C CA . ARG A 1 66 ? 13.168 57.231 30.103 1.00 19.28 66 ARG A CA 1
ATOM 960 C C . ARG A 1 66 ? 12.195 57.510 28.966 1.00 18.38 66 ARG A C 1
ATOM 961 O O . ARG A 1 66 ? 12.175 56.773 27.982 1.00 19.87 66 ARG A O 1
ATOM 982 N N . ASP A 1 67 ? 11.397 58.569 29.062 1.00 20.73 67 ASP A N 1
ATOM 983 C CA . ASP A 1 67 ? 10.484 58.841 27.957 1.00 21.07 67 ASP A CA 1
ATOM 984 C C . ASP A 1 67 ? 11.252 59.179 26.675 1.00 21.42 67 ASP A C 1
ATOM 985 O O . ASP A 1 67 ? 10.840 58.797 25.574 1.00 22.71 67 ASP A O 1
ATOM 994 N N . GLU A 1 68 ? 12.387 59.850 26.815 1.00 21.23 68 GLU A N 1
ATOM 995 C CA . GLU A 1 68 ? 13.222 60.171 25.652 1.00 20.25 68 GLU A CA 1
ATOM 996 C C . GLU A 1 68 ? 13.865 58.917 25.072 1.00 20.11 68 GLU A C 1
ATOM 997 O O . GLU A 1 68 ? 13.932 58.740 23.859 1.00 21.53 68 GLU A O 1
ATOM 1009 N N . VAL A 1 69 ? 14.366 58.058 25.946 1.00 18.09 69 VAL A N 1
ATOM 1010 C CA . VAL A 1 69 ? 14.910 56.785 25.505 1.00 17.22 69 VAL A CA 1
ATOM 1011 C C . VAL A 1 69 ? 13.860 55.975 24.746 1.00 18.63 69 VAL A C 1
ATOM 1012 O O . VAL A 1 69 ? 14.125 55.476 23.661 1.00 19.26 69 VAL A O 1
ATOM 1025 N N . ASP A 1 70 ? 12.676 55.833 25.331 1.00 19.68 70 ASP A N 1
ATOM 1026 C CA . ASP A 1 70 ? 11.596 55.055 24.717 1.00 18.94 70 ASP A CA 1
ATOM 1027 C C . ASP A 1 70 ? 11.167 55.611 23.362 1.00 21.72 70 ASP A C 1
ATOM 1028 O O . ASP A 1 70 ? 10.891 54.859 22.421 1.00 23.17 70 ASP A O 1
ATOM 1037 N N . ALA A 1 71 ? 11.087 56.932 23.282 1.00 21.62 71 ALA A N 1
ATOM 1038 C CA . ALA A 1 71 ? 10.670 57.580 22.044 1.00 22.11 71 ALA A CA 1
ATOM 1039 C C . ALA A 1 71 ? 11.686 57.310 20.936 1.00 21.71 71 ALA A C 1
ATOM 1040 O O . ALA A 1 71 ? 11.323 57.070 19.778 1.00 21.75 71 ALA A O 1
ATOM 1047 N N . MET A 1 72 ? 12.967 57.345 21.287 1.00 19.51 72 MET A N 1
ATOM 1048 C CA . MET A 1 72 ? 14.019 57.069 20.314 1.00 18.39 72 MET A CA 1
ATOM 1049 C C . MET A 1 72 ? 13.933 55.620 19.839 1.00 18.62 72 MET A C 1
ATOM 1050 O O . MET A 1 72 ? 14.038 55.346 18.639 1.00 19.31 72 MET A O 1
ATOM 1064 N N . VAL A 1 73 ? 13.749 54.686 20.768 1.00 18.64 73 VAL A N 1
ATOM 1065 C CA . VAL A 1 73 ? 13.650 53.275 20.405 1.00 17.56 73 VAL A CA 1
ATOM 1066 C C . VAL A 1 73 ? 12.452 53.051 19.479 1.00 21.10 73 VAL A C 1
ATOM 1067 O O . VAL A 1 73 ? 12.565 52.350 18.472 1.00 21.38 73 VAL A O 1
ATOM 1080 N N . ALA A 1 74 ? 11.324 53.675 19.797 1.00 20.68 74 ALA A N 1
ATOM 1081 C CA . ALA A 1 74 ? 10.134 53.569 18.939 1.00 22.39 74 ALA A CA 1
ATOM 1082 C C . ALA A 1 74 ? 10.402 54.099 17.531 1.00 24.21 74 ALA A C 1
ATOM 1083 O O . ALA A 1 74 ? 9.977 53.491 16.537 1.00 23.01 74 ALA A O 1
ATOM 1090 N N . ALA A 1 75 ? 11.107 55.220 17.442 1.00 22.24 75 ALA A N 1
ATOM 1091 C CA . ALA A 1 75 ? 11.450 55.803 16.144 1.00 21.46 75 ALA A CA 1
ATOM 1092 C C . ALA A 1 75 ? 12.374 54.898 15.347 1.00 23.78 75 ALA A C 1
ATOM 1093 O O . ALA A 1 75 ? 12.243 54.782 14.119 1.00 24.08 75 ALA A O 1
ATOM 1100 N N . VAL A 1 76 ? 13.325 54.262 16.025 1.00 21.93 76 VAL A N 1
ATOM 1101 C CA . VAL A 1 76 ? 14.247 53.363 15.341 1.00 22.12 76 VAL A CA 1
ATOM 1102 C C . VAL A 1 76 ? 13.483 52.174 14.786 1.00 24.68 76 VAL A C 1
ATOM 1103 O O . VAL A 1 76 ? 13.722 51.734 13.661 1.00 23.46 76 VAL A O 1
ATOM 1116 N N . LEU A 1 77 ? 12.555 51.643 15.569 1.00 23.99 77 LEU A N 1
ATOM 1117 C CA . LEU A 1 77 ? 11.750 50.518 15.091 1.00 25.39 77 LEU A CA 1
ATOM 1118 C C . LEU A 1 77 ? 10.914 50.895 13.878 1.00 29.19 77 LEU A C 1
ATOM 1119 O O . LEU A 1 77 ? 10.760 50.097 12.962 1.00 29.05 77 LEU A O 1
ATOM 1135 N N . ALA A 1 78 ? 10.341 52.093 13.901 1.00 30.14 78 ALA A N 1
ATOM 1136 C CA . ALA A 1 78 ? 9.513 52.566 12.795 1.00 33.64 78 ALA A CA 1
ATOM 1137 C C . ALA A 1 78 ? 10.336 52.687 11.513 1.00 33.70 78 ALA A C 1
ATOM 1138 O O . ALA A 1 78 ? 9.861 52.379 10.414 1.00 34.72 78 ALA A O 1
ATOM 1145 N N . ALA A 1 79 ? 11.573 53.145 11.663 1.00 26.97 79 ALA A N 1
ATOM 1146 C CA . ALA A 1 79 ? 12.465 53.380 10.534 1.00 25.95 79 ALA A CA 1
ATOM 1147 C C . ALA A 1 79 ? 13.147 52.110 10.019 1.00 29.71 79 ALA A C 1
ATOM 1148 O O . ALA A 1 79 ? 13.328 51.961 8.810 1.00 27.90 79 ALA A O 1
ATOM 1155 N N . HIS A 1 80 ? 13.543 51.211 10.922 1.00 25.73 80 HIS A N 1
ATOM 1156 C CA . HIS A 1 80 ? 14.442 50.107 10.564 1.00 26.78 80 HIS A CA 1
ATOM 1157 C C . HIS A 1 80 ? 13.960 48.721 10.971 1.00 31.08 80 HIS A C 1
ATOM 1158 O O . HIS A 1 80 ? 14.668 47.732 10.767 1.00 30.22 80 HIS A O 1
ATOM 1173 N N . GLN A 1 81 ? 12.771 48.671 11.570 1.00 28.07 81 GLN A N 1
ATOM 1174 C CA . GLN A 1 81 ? 12.031 47.435 11.849 1.00 30.98 81 GLN A CA 1
ATOM 1175 C C . GLN A 1 81 ? 12.579 46.587 12.996 1.00 31.04 81 GLN A C 1
ATOM 1176 O O . GLN A 1 81 ? 11.853 45.765 13.532 1.00 32.71 81 GLN A O 1
ATOM 1190 N N . ARG A 1 82 ? 13.833 46.783 13.398 1.00 26.83 82 ARG A N 1
ATOM 1191 C CA . ARG A 1 82 ? 14.359 46.037 14.537 1.00 27.76 82 ARG A CA 1
ATOM 1192 C C . ARG A 1 82 ? 15.563 46.721 15.177 1.00 25.04 82 ARG A C 1
ATOM 1193 O O . ARG A 1 82 ? 16.097 47.682 14.639 1.00 23.87 82 ARG A O 1
ATOM 1214 N N . VAL A 1 83 ? 15.949 46.213 16.344 1.00 22.72 83 VAL A N 1
ATOM 1215 C CA . VAL A 1 83 ? 17.142 46.670 17.064 1.00 20.42 83 VAL A CA 1
ATOM 1216 C C . VAL A 1 83 ? 17.995 45.443 17.342 1.00 20.80 83 VAL A C 1
ATOM 1217 O O . VAL A 1 83 ? 17.533 44.504 17.984 1.00 20.20 83 VAL A O 1
ATOM 1230 N N . ASP A 1 84 ? 19.235 45.459 16.876 1.00 17.37 84 ASP A N 1
ATOM 1231 C CA . ASP A 1 84 ? 20.121 44.303 16.990 1.00 17.55 84 ASP A CA 1
ATOM 1232 C C . ASP A 1 84 ? 21.223 44.463 18.041 1.00 17.70 84 ASP A C 1
ATOM 1233 O O . ASP A 1 84 ? 21.636 43.486 18.666 1.00 17.36 84 ASP A O 1
ATOM 1242 N N . ILE A 1 85 ? 21.688 45.699 18.205 1.00 16.10 85 ILE A N 1
ATOM 1243 C CA . ILE A 1 85 ? 22.853 46.016 19.036 1.00 15.56 85 ILE A CA 1
ATOM 1244 C C . ILE A 1 85 ? 22.566 47.286 19.831 1.00 16.45 85 ILE A C 1
ATOM 1245 O O . ILE A 1 85 ? 22.059 48.272 19.274 1.00 16.63 85 ILE A O 1
ATOM 1261 N N . LEU A 1 86 ? 22.927 47.277 21.116 1.00 14.59 86 LEU A N 1
ATOM 1262 C CA . LEU A 1 86 ? 22.946 48.499 21.926 1.00 14.88 86 LEU A CA 1
ATOM 1263 C C . LEU A 1 86 ? 24.321 48.659 22.531 1.00 15.12 86 LEU A C 1
ATOM 1264 O O . LEU A 1 86 ? 24.847 47.725 23.150 1.00 14.67 86 LEU A O 1
ATOM 1280 N N . VAL A 1 87 ? 24.896 49.844 22.342 1.00 14.49 87 VAL A N 1
ATOM 1281 C CA . VAL A 1 87 ? 26.153 50.208 22.984 1.00 14.07 87 VAL A CA 1
ATOM 1282 C C . VAL A 1 87 ? 25.862 51.335 23.968 1.00 15.64 87 VAL A C 1
ATOM 1283 O O . VAL A 1 87 ? 25.555 52.461 23.573 1.00 15.23 87 VAL A O 1
ATOM 1296 N N . ASN A 1 88 ? 25.924 50.985 25.252 1.00 16.22 88 ASN A N 1
ATOM 1297 C CA . ASN A 1 88 ? 25.687 51.909 26.354 1.00 15.36 88 ASN A CA 1
ATOM 1298 C C . ASN A 1 88 ? 26.970 52.634 26.714 1.00 16.46 88 ASN A C 1
ATOM 1299 O O . ASN A 1 88 ? 27.662 52.259 27.659 1.00 17.43 88 ASN A O 1
ATOM 1310 N N . ASN A 1 89 ? 27.287 53.666 25.952 1.00 16.72 89 ASN A N 1
ATOM 1311 C CA . ASN A 1 89 ? 28.571 54.339 26.089 1.00 18.32 89 ASN A CA 1
ATOM 1312 C C . ASN A 1 89 ? 28.490 55.696 26.771 1.00 20.48 89 ASN A C 1
ATOM 1313 O O . ASN A 1 89 ? 29.501 56.149 27.304 1.00 23.64 89 ASN A O 1
ATOM 1324 N N . ALA A 1 90 ? 27.305 56.316 26.815 1.00 17.58 90 ALA A N 1
ATOM 1325 C CA . ALA A 1 90 ? 27.142 57.619 27.480 1.00 19.86 90 ALA A CA 1
ATOM 1326 C C . ALA A 1 90 ? 27.564 57.502 28.940 1.00 21.32 90 ALA A C 1
ATOM 1327 O O . ALA A 1 90 ? 27.129 56.600 29.639 1.00 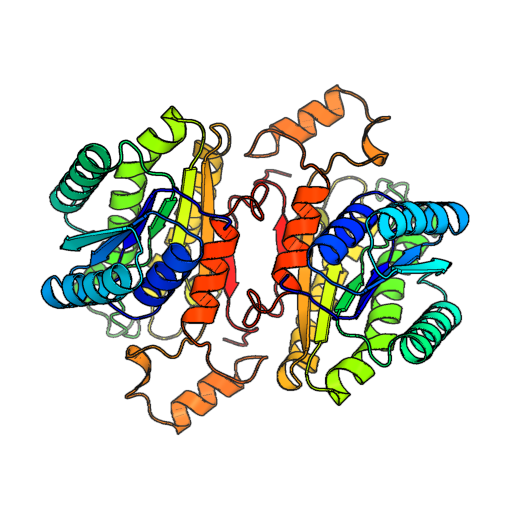21.44 90 ALA A O 1
ATOM 1334 N N . GLY A 1 91 ? 28.413 58.411 29.388 1.00 21.78 91 GLY A N 1
ATOM 1335 C CA . GLY A 1 91 ? 28.772 58.464 30.783 1.00 18.25 91 GLY A CA 1
ATOM 1336 C C . GLY A 1 91 ? 29.379 59.802 31.099 1.00 20.46 91 GLY A C 1
ATOM 1337 O O . GLY A 1 91 ? 29.787 60.551 30.191 1.00 23.54 91 GLY A O 1
ATOM 1341 N N . ILE A 1 92 ? 29.406 60.132 32.382 1.00 18.87 92 ILE A N 1
ATOM 1342 C CA . ILE A 1 92 ? 30.040 61.369 32.823 1.00 17.15 92 ILE A CA 1
ATOM 1343 C C . ILE A 1 92 ? 30.923 61.097 34.040 1.00 18.53 92 ILE A C 1
ATOM 1344 O O . ILE A 1 92 ? 30.757 60.077 34.717 1.00 18.58 92 ILE A O 1
ATOM 1360 N N . THR A 1 93 ? 31.841 62.033 34.310 1.00 19.37 93 THR A N 1
ATOM 1361 C CA . THR A 1 93 ? 32.590 62.084 35.557 1.00 19.34 93 THR A CA 1
ATOM 1362 C C . THR A 1 93 ? 32.265 63.392 36.274 1.00 19.71 93 THR A C 1
ATOM 1363 O O . THR A 1 93 ? 31.970 64.417 35.643 1.00 21.21 93 THR A O 1
ATOM 1374 N N . LYS A 1 94 ? 32.269 63.341 37.597 1.00 19.82 94 LYS A N 1
ATOM 1375 C CA . LYS A 1 94 ? 32.184 64.538 38.433 1.00 20.23 94 LYS A CA 1
ATOM 1376 C C . LYS A 1 94 ? 33.114 64.235 39.613 1.00 20.79 94 LYS A C 1
ATOM 1377 O O . LYS A 1 94 ? 32.679 63.807 40.691 1.00 20.13 94 LYS A O 1
ATOM 1396 N N . ASP A 1 95 ? 34.415 64.381 39.362 1.00 20.65 95 ASP A N 1
ATOM 1397 C CA . ASP A 1 95 ? 35.445 63.887 40.278 1.00 21.81 95 ASP A CA 1
ATOM 1398 C C . ASP A 1 95 ? 35.590 64.768 41.505 1.00 21.85 95 ASP A C 1
ATOM 1399 O O . ASP A 1 95 ? 35.509 65.999 41.412 1.00 22.28 95 ASP A O 1
ATOM 1408 N N . ALA A 1 96 ? 35.823 64.119 42.643 1.00 21.46 96 ALA A N 1
ATOM 1409 C CA . ALA A 1 96 ? 36.116 64.794 43.897 1.00 21.14 96 ALA A CA 1
ATOM 1410 C C . ALA A 1 96 ? 36.578 63.736 44.888 1.00 22.41 96 ALA A C 1
ATOM 1411 O O . ALA A 1 96 ? 36.099 62.611 44.848 1.00 22.43 96 ALA A O 1
ATOM 1418 N N . ARG A 1 97 ? 37.482 64.119 45.783 1.00 26.80 97 ARG A N 1
ATOM 1419 C CA . ARG A 1 97 ? 37.837 63.274 46.913 1.00 23.30 97 ARG A CA 1
ATOM 1420 C C . ARG A 1 97 ? 36.574 63.033 47.741 1.00 22.85 97 ARG A C 1
ATOM 1421 O O . ARG A 1 97 ? 35.686 63.873 47.751 1.00 22.80 97 ARG A O 1
ATOM 1442 N N . LEU A 1 98 ? 36.490 61.886 48.412 1.00 22.04 98 LEU A N 1
ATOM 1443 C CA . LEU A 1 98 ? 35.348 61.596 49.273 1.00 23.76 98 LEU A CA 1
ATOM 1444 C C . LEU A 1 98 ? 35.041 62.761 50.208 1.00 22.23 98 LEU A C 1
ATOM 1445 O O . LEU A 1 98 ? 33.879 63.134 50.390 1.00 24.18 98 LEU A O 1
ATOM 1461 N N . ALA A 1 99 ? 36.093 63.344 50.779 1.00 23.46 99 ALA A N 1
ATOM 1462 C CA . ALA A 1 99 ? 35.956 64.454 51.716 1.00 26.63 99 ALA A CA 1
ATOM 1463 C C . ALA A 1 99 ? 35.170 65.630 51.160 1.00 26.50 99 ALA A C 1
ATOM 1464 O O . ALA A 1 99 ? 34.518 66.355 51.915 1.00 29.86 99 ALA A O 1
ATOM 1471 N N . LYS A 1 100 ? 35.259 65.838 49.850 1.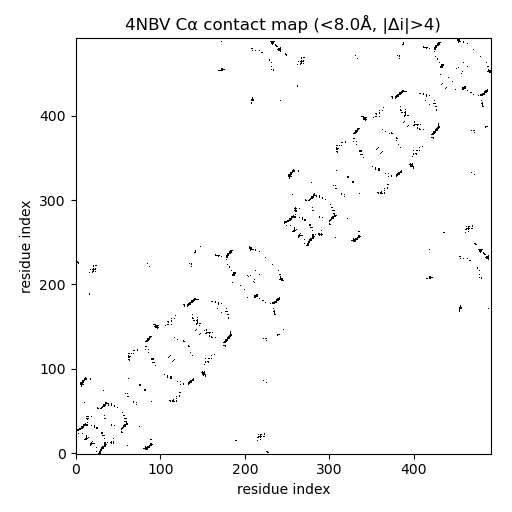00 24.26 100 LYS A N 1
ATOM 1472 C CA . LYS A 1 100 ? 34.709 67.037 49.228 1.00 27.50 100 LYS A CA 1
ATOM 1473 C C . LYS A 1 100 ? 33.507 66.809 48.311 1.00 26.22 100 LYS A C 1
ATOM 1474 O O . LYS A 1 100 ? 32.828 67.771 47.937 1.00 27.67 100 LYS A O 1
ATOM 1493 N N . MET A 1 101 ? 33.217 65.560 47.965 1.00 24.40 101 MET A N 1
ATOM 1494 C CA . MET A 1 101 ? 32.183 65.288 46.965 1.00 20.91 101 MET A CA 1
ATOM 1495 C C . MET A 1 101 ? 30.812 65.768 47.407 1.00 22.38 101 MET A C 1
ATOM 1496 O O . MET A 1 101 ? 30.333 65.461 48.507 1.00 23.88 101 MET A O 1
ATOM 1510 N N . THR A 1 102 ? 30.166 66.528 46.538 1.00 20.40 102 THR A N 1
ATOM 1511 C CA . THR A 1 102 ? 28.839 67.023 46.839 1.00 22.30 102 THR A CA 1
ATOM 1512 C C . THR A 1 102 ? 27.793 65.998 46.471 1.00 23.16 102 THR A C 1
ATOM 1513 O O . THR A 1 102 ? 28.047 65.057 45.698 1.00 21.56 102 THR A O 1
ATOM 1524 N N . GLU A 1 103 ? 26.606 66.171 47.037 1.00 24.27 103 GLU A N 1
ATOM 1525 C CA . GLU A 1 103 ? 25.502 65.270 46.721 1.00 22.76 103 GLU A CA 1
ATOM 1526 C C . GLU A 1 103 ? 25.179 65.301 45.229 1.00 21.70 103 GLU A C 1
ATOM 1527 O O . GLU A 1 103 ? 24.911 64.272 44.625 1.00 21.47 103 GLU A O 1
ATOM 1539 N N . ALA A 1 104 ? 25.201 66.488 44.632 1.00 21.79 104 ALA A N 1
ATOM 1540 C CA . ALA A 1 104 ? 24.939 66.625 43.200 1.00 20.57 104 ALA A CA 1
ATOM 1541 C C . ALA A 1 104 ? 25.977 65.902 42.347 1.00 17.64 104 ALA A C 1
ATOM 1542 O O . ALA A 1 104 ? 25.633 65.299 41.328 1.00 18.75 104 ALA A O 1
ATOM 1549 N N . GLN A 1 105 ? 27.247 65.984 42.735 1.00 20.48 105 GLN A N 1
ATOM 1550 C CA . GLN A 1 105 ? 28.308 65.280 42.018 1.00 20.22 105 GLN A CA 1
ATOM 1551 C C . GLN A 1 105 ? 28.054 63.785 42.094 1.00 19.75 105 GLN A C 1
ATOM 1552 O O . GLN A 1 105 ? 28.145 63.067 41.094 1.00 18.48 105 GLN A O 1
ATOM 1566 N N . PHE A 1 106 ? 27.704 63.318 43.286 1.00 18.01 106 PHE A N 1
ATOM 1567 C CA . PHE A 1 106 ? 27.464 61.889 43.463 1.00 17.32 106 PHE A CA 1
ATOM 1568 C C . PHE A 1 106 ? 26.241 61.436 42.675 1.00 19.13 106 PHE A C 1
ATOM 1569 O O . PHE A 1 106 ? 26.323 60.490 41.875 1.00 17.22 106 PHE A O 1
ATOM 1586 N N . ASP A 1 107 ? 25.107 62.096 42.923 1.00 19.70 107 ASP A N 1
ATOM 1587 C CA . ASP A 1 107 ? 23.832 61.705 42.339 1.00 19.49 107 ASP A CA 1
ATOM 1588 C C . ASP A 1 107 ? 23.871 61.733 40.813 1.00 19.15 107 ASP A C 1
ATOM 1589 O O . ASP A 1 107 ? 23.348 60.853 40.162 1.00 18.34 107 ASP A O 1
ATOM 1598 N N . ALA A 1 108 ? 24.499 62.746 40.240 1.00 18.69 108 ALA A N 1
ATOM 1599 C CA . ALA A 1 108 ? 24.478 62.901 38.789 1.00 18.68 108 ALA A CA 1
ATOM 1600 C C . ALA A 1 108 ? 25.177 61.764 38.067 1.00 16.59 108 ALA A C 1
ATOM 1601 O O . ALA A 1 108 ? 24.721 61.296 37.020 1.00 17.88 108 ALA A O 1
ATOM 1608 N N . VAL A 1 109 ? 26.311 61.340 38.604 1.00 16.33 109 VAL A N 1
ATOM 1609 C CA . VAL A 1 109 ? 27.084 60.270 37.987 1.00 16.85 109 VAL A CA 1
ATOM 1610 C C . VAL A 1 109 ? 26.353 58.941 38.113 1.00 16.87 109 VAL A C 1
ATOM 1611 O O . VAL A 1 109 ? 26.306 58.171 37.149 1.00 15.45 109 VAL A O 1
ATOM 1624 N N . ILE A 1 110 ? 25.762 58.668 39.270 1.00 16.15 110 ILE A N 1
ATOM 1625 C CA . ILE A 1 110 ? 24.922 57.471 39.400 1.00 16.60 110 ILE A CA 1
ATOM 1626 C C . ILE A 1 110 ? 23.737 57.508 38.413 1.00 16.67 110 ILE A C 1
ATOM 1627 O O . ILE A 1 110 ? 23.378 56.490 37.801 1.00 16.23 110 ILE A O 1
ATOM 1643 N N . ASP A 1 111 ? 23.124 58.674 38.250 1.00 16.84 111 ASP A N 1
ATOM 1644 C CA . ASP A 1 111 ? 21.975 58.830 37.346 1.00 16.15 111 ASP A CA 1
ATOM 1645 C C . ASP A 1 111 ? 22.353 58.529 35.906 1.00 16.49 111 ASP A C 1
ATOM 1646 O O . ASP A 1 111 ? 21.729 57.699 35.266 1.00 17.53 111 ASP A O 1
ATOM 1655 N N . VAL A 1 112 ? 23.363 59.195 35.364 1.00 16.51 112 VAL A N 1
ATOM 1656 C CA . VAL A 1 112 ? 23.707 58.949 33.965 1.00 16.38 112 VAL A CA 1
ATOM 1657 C C . VAL A 1 112 ? 24.293 57.547 33.776 1.00 15.37 112 VAL A C 1
ATOM 1658 O O . VAL A 1 112 ? 23.898 56.804 32.871 1.00 16.85 112 VAL A O 1
ATOM 1671 N N . ASN A 1 113 ? 25.235 57.190 34.645 1.00 15.15 113 ASN A N 1
ATOM 1672 C CA . ASN A 1 113 ? 26.065 56.021 34.416 1.00 15.35 113 ASN A CA 1
ATOM 1673 C C . ASN A 1 113 ? 25.438 54.698 34.852 1.00 15.46 113 ASN A C 1
ATOM 1674 O O . ASN A 1 113 ? 25.827 53.659 34.332 1.00 16.61 113 ASN A O 1
ATOM 1685 N N . LEU A 1 114 ? 24.501 54.716 35.799 1.00 15.00 114 LEU A N 1
ATOM 1686 C CA . LEU A 1 114 ? 23.786 53.490 36.169 1.00 14.83 114 LEU A CA 1
ATOM 1687 C C . LEU A 1 114 ? 22.342 53.561 35.703 1.00 16.03 114 LEU A C 1
ATOM 1688 O O . LEU A 1 114 ? 21.904 52.695 34.955 1.00 16.61 114 LEU A O 1
ATOM 1704 N N . LYS A 1 115 ? 21.596 54.577 36.120 1.00 15.74 115 LYS A N 1
ATOM 1705 C CA . LYS A 1 115 ? 20.183 54.645 35.729 1.00 16.81 115 LYS A CA 1
ATOM 1706 C C . LYS A 1 115 ? 20.053 54.742 34.203 1.00 18.41 115 LYS A C 1
ATOM 1707 O O . LYS A 1 115 ? 19.181 54.095 33.619 1.00 16.37 115 LYS A O 1
ATOM 1726 N N . GLY A 1 116 ? 20.923 55.515 33.542 1.00 16.72 116 GLY A N 1
ATOM 1727 C CA . GLY A 1 116 ? 20.857 55.641 32.097 1.00 17.72 116 GLY A CA 1
ATOM 1728 C C . GLY A 1 116 ? 21.091 54.341 31.354 1.00 18.34 116 GLY A C 1
ATOM 1729 O O . GLY A 1 116 ? 20.424 54.024 30.367 1.00 15.17 116 GLY A O 1
ATOM 1733 N N . VAL A 1 117 ? 22.051 53.567 31.840 1.00 16.05 117 VAL A N 1
ATOM 1734 C CA . VAL A 1 117 ? 22.359 52.270 31.258 1.00 15.83 117 VAL A CA 1
ATOM 1735 C C . VAL A 1 117 ? 21.183 51.302 31.454 1.00 14.25 117 VAL A C 1
ATOM 1736 O O . VAL A 1 117 ? 20.807 50.601 30.508 1.00 15.07 117 VAL A O 1
ATOM 1749 N N . PHE A 1 118 ? 20.640 51.256 32.671 1.00 14.52 118 PHE A N 1
ATOM 1750 C CA . PHE A 1 118 ? 19.403 50.529 32.961 1.00 12.79 118 PHE A CA 1
ATOM 1751 C C . PHE A 1 118 ? 18.277 50.920 31.988 1.00 13.93 118 PHE A C 1
ATOM 1752 O O . PHE A 1 118 ? 17.599 50.057 31.435 1.00 15.85 118 PHE A O 1
ATOM 1769 N N . ASN A 1 119 ? 18.073 52.215 31.790 1.00 13.71 119 ASN A N 1
ATOM 1770 C CA . ASN A 1 119 ? 16.956 52.685 30.965 1.00 13.51 119 ASN A CA 1
ATOM 1771 C C . ASN A 1 119 ? 17.076 52.171 29.532 1.00 15.20 119 ASN A C 1
ATOM 1772 O O . ASN A 1 119 ? 16.122 51.651 28.952 1.00 16.06 119 ASN A O 1
ATOM 1783 N N . CYS A 1 120 ? 18.254 52.336 28.934 1.00 14.96 120 CYS A N 1
ATOM 1784 C CA . CYS A 1 120 ? 18.458 51.920 27.556 1.00 15.63 120 CYS A CA 1
ATOM 1785 C C . CYS A 1 120 ? 18.381 50.403 27.398 1.00 17.77 120 CYS A C 1
ATOM 1786 O O . CYS A 1 120 ? 17.743 49.910 26.467 1.00 16.55 120 CYS A O 1
ATOM 1794 N N . ALA A 1 121 ? 19.017 49.659 28.299 1.00 15.66 121 ALA A N 1
ATOM 1795 C CA . ALA A 1 121 ? 18.954 48.214 28.223 1.00 13.35 121 ALA A CA 1
ATOM 1796 C C . ALA A 1 121 ? 17.531 47.695 28.400 1.00 15.29 121 ALA A C 1
ATOM 1797 O O . ALA A 1 121 ? 17.096 46.810 27.676 1.00 16.15 121 ALA A O 1
ATOM 1804 N N . GLN A 1 122 ? 16.802 48.222 29.374 1.00 16.03 122 GLN A N 1
ATOM 1805 C CA . GLN A 1 122 ? 15.430 47.761 29.587 1.00 15.71 122 GLN A CA 1
ATOM 1806 C C . GLN A 1 122 ? 14.560 48.082 28.370 1.00 16.09 122 GLN A C 1
ATOM 1807 O O . GLN A 1 122 ? 13.675 47.285 27.997 1.00 17.58 122 GLN A O 1
ATOM 1821 N N . ALA A 1 123 ? 14.817 49.227 27.746 1.00 16.88 123 ALA A N 1
ATOM 1822 C CA . ALA A 1 123 ? 14.037 49.659 26.592 1.00 18.84 123 ALA A CA 1
ATOM 1823 C C . ALA A 1 123 ? 14.215 48.751 25.377 1.00 20.31 123 ALA A C 1
ATOM 1824 O O . ALA A 1 123 ? 13.311 48.676 24.536 1.00 20.66 123 ALA A O 1
ATOM 1831 N N . VAL A 1 124 ? 15.362 48.087 25.242 1.00 16.55 124 VAL A N 1
ATOM 1832 C CA . VAL A 1 124 ? 15.600 47.262 24.045 1.00 14.95 124 VAL A CA 1
ATOM 1833 C C . VAL A 1 124 ? 15.586 45.759 24.312 1.00 16.82 124 VAL A C 1
ATOM 1834 O O . VAL A 1 124 ? 15.459 44.974 23.386 1.00 18.29 124 VAL A O 1
ATOM 1847 N N . ALA A 1 125 ? 15.720 45.345 25.570 1.00 17.54 125 ALA A N 1
ATOM 1848 C CA . ALA A 1 125 ? 15.953 43.926 25.847 1.00 18.23 125 ALA A CA 1
ATOM 1849 C C . ALA A 1 125 ? 14.800 43.005 25.383 1.00 17.34 125 ALA A C 1
ATOM 1850 O O . ALA A 1 125 ? 15.047 41.893 24.907 1.00 17.47 125 ALA A O 1
ATOM 1857 N N . GLY A 1 126 ? 13.565 43.465 25.531 1.00 18.87 126 GLY A N 1
ATOM 1858 C CA . GLY A 1 126 ? 12.389 42.696 25.119 1.00 20.65 126 GLY A CA 1
ATOM 1859 C C . GLY A 1 126 ? 12.313 42.525 23.619 1.00 21.15 126 GLY A C 1
ATOM 1860 O O . GLY A 1 126 ? 11.921 41.466 23.112 1.00 21.58 126 GLY A O 1
ATOM 1864 N N . LEU A 1 127 ? 12.713 43.568 22.887 1.00 20.48 127 LEU A N 1
ATOM 1865 C CA . LEU A 1 127 ? 12.794 43.470 21.435 1.00 18.21 127 LEU A CA 1
ATOM 1866 C C . LEU A 1 127 ? 13.789 42.381 21.082 1.00 21.30 127 LEU A C 1
ATOM 1867 O O . LEU A 1 127 ? 13.546 41.569 20.191 1.00 20.72 127 LEU A O 1
ATOM 1883 N N . MET A 1 128 ? 14.918 42.351 21.791 1.00 19.97 128 MET A N 1
ATOM 1884 C CA . MET A 1 128 ? 15.970 41.412 21.449 1.00 18.57 128 MET A CA 1
ATOM 1885 C C . MET A 1 128 ? 15.586 39.984 21.825 1.00 19.66 128 MET A C 1
ATOM 1886 O O . MET A 1 128 ? 15.800 39.051 21.036 1.00 20.08 128 MET A O 1
ATOM 1900 N N . THR A 1 129 ? 15.019 39.780 23.011 1.00 19.29 129 THR A N 1
ATOM 1901 C CA . THR A 1 129 ? 14.646 38.417 23.399 1.00 19.69 129 THR A CA 1
ATOM 1902 C C . THR A 1 129 ? 13.493 37.895 22.524 1.00 21.82 129 THR A C 1
ATOM 1903 O O . THR A 1 129 ? 13.459 36.705 22.168 1.00 21.67 129 THR A O 1
ATOM 1914 N N . GLU A 1 130 ? 12.591 38.770 22.136 1.00 21.09 130 GLU A N 1
ATOM 1915 C CA . GLU A 1 130 ? 11.462 38.357 21.291 1.00 26.15 130 GLU A CA 1
ATOM 1916 C C . GLU A 1 130 ? 11.950 37.856 19.931 1.00 28.71 130 GLU A C 1
ATOM 1917 O O . GLU A 1 130 ? 11.413 36.886 19.380 1.00 27.97 130 GLU A O 1
ATOM 1929 N N . GLN A 1 131 ? 12.983 38.488 19.394 1.00 25.54 131 GLN A N 1
ATOM 1930 C CA . GLN A 1 131 ? 13.494 38.062 18.097 1.00 27.21 131 GLN A CA 1
ATOM 1931 C C . GLN A 1 131 ? 14.572 36.982 18.205 1.00 23.89 131 GLN A C 1
ATOM 1932 O O . GLN A 1 131 ? 15.011 36.453 17.191 1.00 27.03 131 GLN A O 1
ATOM 1946 N N . GLY A 1 132 ? 15.018 36.658 19.418 1.00 22.89 132 GLY A N 1
ATOM 1947 C CA . GLY A 1 132 ? 15.922 35.535 19.610 1.00 23.83 132 GLY A CA 1
ATOM 1948 C C . GLY A 1 132 ? 17.391 35.804 19.377 1.00 21.54 132 GLY A C 1
ATOM 1949 O O . GLY A 1 132 ? 18.207 34.886 19.368 1.00 21.07 132 GLY A O 1
ATOM 1953 N N . LYS A 1 133 ? 17.747 37.078 19.213 1.00 20.68 133 LYS A N 1
ATOM 1954 C CA . LYS A 1 133 ? 19.129 37.456 19.020 1.00 18.76 133 LYS A CA 1
ATOM 1955 C C . LYS A 1 133 ? 19.291 38.940 19.303 1.00 20.99 133 LYS A C 1
ATOM 1956 O O . LYS A 1 133 ? 18.452 39.748 18.942 1.00 22.49 133 LYS A O 1
ATOM 1975 N N . GLY A 1 134 ? 20.380 39.286 19.971 1.00 18.08 134 GLY A N 1
ATOM 1976 C CA . GLY A 1 134 ? 20.693 40.678 20.212 1.00 15.67 134 GLY A CA 1
ATOM 1977 C C . GLY A 1 134 ? 21.979 40.719 21.010 1.00 16.06 134 GLY A C 1
ATOM 1978 O O . GLY A 1 134 ? 22.466 39.686 21.473 1.00 16.43 134 GLY A O 1
ATOM 1982 N N . VAL A 1 135 ? 22.545 41.911 21.163 1.00 15.17 135 VAL A N 1
ATOM 1983 C CA . VAL A 1 135 ? 23.724 42.069 22.004 1.00 14.70 135 VAL A CA 1
ATOM 1984 C C . VAL A 1 135 ? 23.680 43.461 22.636 1.00 15.15 135 VAL A C 1
ATOM 1985 O O . VAL A 1 135 ? 23.370 44.462 21.984 1.00 15.39 135 VAL A O 1
ATOM 1998 N N . ILE A 1 136 ? 23.921 43.482 23.937 1.00 14.13 136 ILE A N 1
ATOM 1999 C CA . ILE A 1 136 ? 24.024 44.732 24.696 1.00 13.91 136 ILE A CA 1
ATOM 2000 C C . ILE A 1 136 ? 25.438 44.845 25.203 1.00 14.27 136 ILE A C 1
ATOM 2001 O O . ILE A 1 136 ? 25.938 43.937 25.875 1.00 14.08 136 ILE A O 1
ATOM 2017 N N . LEU A 1 137 ? 26.075 45.970 24.877 1.00 14.34 137 LEU A N 1
ATOM 2018 C CA . LEU A 1 137 ? 27.462 46.227 25.238 1.00 13.85 137 LEU A CA 1
ATOM 2019 C C . LEU A 1 137 ? 27.512 47.437 26.148 1.00 13.53 137 LEU A C 1
ATOM 2020 O O . LEU A 1 137 ? 27.109 48.529 25.769 1.00 16.16 137 LEU A O 1
ATOM 2036 N N . ASN A 1 138 ? 28.057 47.234 27.341 1.00 13.43 138 ASN A N 1
ATOM 2037 C CA . ASN A 1 138 ? 28.104 48.287 28.355 1.00 13.78 138 ASN A CA 1
ATOM 2038 C C . ASN A 1 138 ? 29.502 48.853 28.501 1.00 15.24 138 ASN A C 1
ATOM 2039 O O . ASN A 1 138 ? 30.467 48.117 28.587 1.00 15.58 138 ASN A O 1
ATOM 2050 N N . ALA A 1 139 ? 29.613 50.167 28.533 1.00 14.93 139 ALA A N 1
ATOM 2051 C CA . ALA A 1 139 ? 30.889 50.805 28.796 1.00 15.13 139 ALA A CA 1
ATOM 2052 C C . ALA A 1 139 ? 31.185 50.840 30.279 1.00 16.44 139 ALA A C 1
ATOM 2053 O O . ALA A 1 139 ? 30.465 51.479 31.050 1.00 16.43 139 ALA A O 1
ATOM 2060 N N . SER A 1 140 ? 32.264 50.165 30.659 1.00 15.25 140 SER A N 1
ATOM 2061 C CA . SER A 1 140 ? 32.808 50.243 32.010 1.00 16.13 140 SER A CA 1
ATOM 2062 C C . SER A 1 140 ? 34.104 51.036 31.903 1.00 16.43 140 SER A C 1
ATOM 2063 O O . SER A 1 140 ? 34.191 51.976 31.097 1.00 17.74 140 SER A O 1
ATOM 2071 N N . SER A 1 141 ? 35.104 50.670 32.698 1.00 15.95 141 SER A N 1
ATOM 2072 C CA . SER A 1 141 ? 36.369 51.408 32.797 1.00 15.67 141 SER A CA 1
ATOM 2073 C C . SER A 1 141 ? 37.308 50.537 33.601 1.00 15.96 141 SER A C 1
ATOM 2074 O O . SER A 1 141 ? 36.845 49.726 34.379 1.00 16.66 141 SER A O 1
ATOM 2082 N N . VAL A 1 142 ? 38.619 50.697 33.433 1.00 17.67 142 VAL A N 1
ATOM 2083 C CA . VAL A 1 142 ? 39.553 50.119 34.387 1.00 18.58 142 VAL A CA 1
ATOM 2084 C C . VAL A 1 142 ? 39.226 50.549 35.821 1.00 20.23 142 VAL A C 1
ATOM 2085 O O . VAL A 1 142 ? 39.486 49.815 36.777 1.00 20.82 142 VAL A O 1
ATOM 2098 N N . VAL A 1 143 ? 38.606 51.712 35.962 1.00 18.66 143 VAL A N 1
ATOM 2099 C CA . VAL A 1 143 ? 38.219 52.199 37.274 1.00 19.79 143 VAL A CA 1
ATOM 2100 C C . VAL A 1 143 ? 37.130 51.281 37.877 1.00 19.73 143 VAL A C 1
ATOM 2101 O O . VAL A 1 143 ? 36.995 51.183 39.108 1.00 19.57 143 VAL A O 1
ATOM 2114 N N . GLY A 1 144 ? 36.363 50.612 37.009 1.00 18.47 144 GLY A N 1
ATOM 2115 C CA . GLY A 1 144 ? 35.365 49.629 37.424 1.00 16.51 144 GLY A CA 1
ATOM 2116 C C . GLY A 1 144 ? 35.919 48.268 37.797 1.00 16.49 144 GLY A C 1
ATOM 2117 O O . GLY A 1 144 ? 35.162 47.342 38.151 1.00 17.95 144 GLY A O 1
ATOM 2121 N N . LEU A 1 145 ? 37.252 48.148 37.723 1.00 16.32 145 LEU A N 1
ATOM 2122 C CA . LEU A 1 145 ? 37.974 46.949 38.165 1.00 17.44 145 LEU A CA 1
ATOM 2123 C C . LEU A 1 145 ? 38.846 47.217 39.396 1.00 18.45 145 LEU A C 1
ATOM 2124 O O . LEU A 1 145 ? 38.978 46.350 40.279 1.00 21.72 145 LEU A O 1
ATOM 2140 N N . TYR A 1 146 ? 39.456 48.399 39.447 1.00 18.01 146 TYR A N 1
ATOM 2141 C CA . TYR A 1 146 ? 40.498 48.696 40.452 1.00 18.48 146 TYR A CA 1
ATOM 2142 C C . TYR A 1 146 ? 40.259 49.939 41.317 1.00 18.65 146 TYR A C 1
ATOM 2143 O O . TYR A 1 146 ? 41.045 50.234 42.235 1.00 21.02 146 TYR A O 1
ATOM 2161 N N . GLY A 1 147 ? 39.181 50.670 41.061 1.00 18.72 147 GLY A N 1
ATOM 2162 C CA . GLY A 1 147 ? 38.951 51.941 41.725 1.00 18.75 147 GLY A CA 1
ATOM 2163 C C . GLY A 1 147 ? 39.937 52.986 41.260 1.00 20.05 147 GLY A C 1
ATOM 2164 O O . GLY A 1 147 ? 40.810 52.701 40.435 1.00 22.48 147 GLY A O 1
ATOM 2168 N N . ASN A 1 148 ? 39.807 54.198 41.780 1.00 20.19 148 ASN A N 1
ATOM 2169 C CA . ASN A 1 148 ? 40.718 55.281 41.421 1.00 20.97 148 ASN A CA 1
ATOM 2170 C C . ASN A 1 148 ? 40.499 56.498 42.303 1.00 22.21 148 ASN A C 1
ATOM 2171 O O . ASN A 1 148 ? 39.363 56.895 42.586 1.00 21.73 148 ASN A O 1
ATOM 2182 N N . PHE A 1 149 ? 41.603 57.101 42.726 1.00 23.71 149 PHE A N 1
ATO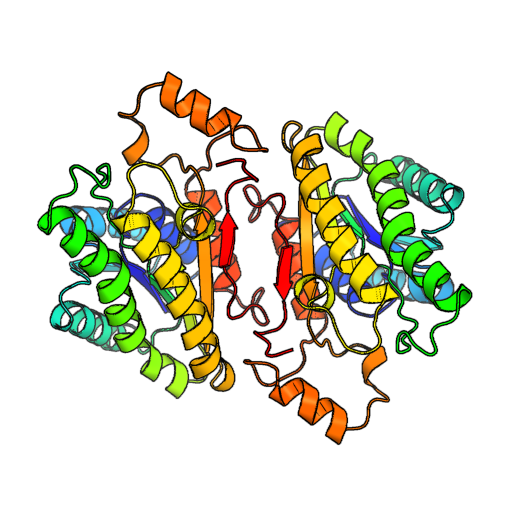M 2183 C CA . PHE A 1 149 ? 41.580 58.329 43.503 1.00 23.90 149 PHE A CA 1
ATOM 2184 C C . PHE A 1 149 ? 40.626 59.374 42.933 1.00 23.45 149 PHE A C 1
ATOM 2185 O O . PHE A 1 149 ? 40.668 59.650 41.740 1.00 25.55 149 PHE A O 1
ATOM 2202 N N . GLY A 1 150 ? 39.757 59.930 43.779 1.00 22.65 150 GLY A N 1
ATOM 2203 C CA . GLY A 1 150 ? 38.856 61.009 43.387 1.00 21.50 150 GLY A CA 1
ATOM 2204 C C . GLY A 1 150 ? 37.616 60.579 42.619 1.00 21.95 150 GLY A C 1
ATOM 2205 O O . GLY A 1 150 ? 36.875 61.409 42.091 1.00 21.61 150 GLY A O 1
ATOM 2209 N N . GLN A 1 151 ? 37.358 59.279 42.560 1.00 18.88 151 GLN A N 1
ATOM 2210 C CA . GLN A 1 151 ? 36.272 58.784 41.705 1.00 18.86 151 GLN A CA 1
ATOM 2211 C C . GLN A 1 151 ? 35.321 57.858 42.440 1.00 17.35 151 GLN A C 1
ATOM 2212 O O . GLN A 1 151 ? 34.844 56.867 41.888 1.00 17.87 151 GLN A O 1
ATOM 2226 N N . THR A 1 152 ? 34.983 58.237 43.673 1.00 18.55 152 THR A N 1
ATOM 2227 C CA . THR A 1 152 ? 33.972 57.522 44.455 1.00 18.82 152 THR A CA 1
ATOM 2228 C C . THR A 1 152 ? 32.742 57.181 43.620 1.00 17.46 152 THR A C 1
ATOM 2229 O O . THR A 1 152 ? 32.277 56.034 43.585 1.00 16.91 152 THR A O 1
ATOM 2240 N N . ASN A 1 153 ? 32.213 58.199 42.952 1.00 16.47 153 ASN A N 1
ATOM 2241 C CA . ASN A 1 153 ? 30.987 58.043 42.187 1.00 16.04 153 ASN A CA 1
ATOM 2242 C C . ASN A 1 153 ? 31.194 57.290 40.868 1.00 16.00 153 ASN A C 1
ATOM 2243 O O . ASN A 1 153 ? 30.453 56.364 40.537 1.00 15.26 153 ASN A O 1
ATOM 2254 N N . TYR A 1 154 ? 32.208 57.675 40.110 1.00 16.28 154 TYR A N 1
ATOM 2255 C CA . TYR A 1 154 ? 32.487 57.012 38.850 1.00 15.67 154 TYR A CA 1
ATOM 2256 C C . TYR A 1 154 ? 32.843 55.539 39.035 1.00 16.40 154 TYR A C 1
ATOM 2257 O O . TYR A 1 154 ? 32.365 54.684 38.282 1.00 18.01 154 TYR A O 1
ATOM 2275 N N . ALA A 1 155 ? 33.673 55.240 40.036 1.00 15.87 155 ALA A N 1
ATOM 2276 C CA . ALA A 1 155 ? 34.076 53.871 40.286 1.00 15.68 155 ALA A CA 1
ATOM 2277 C C . ALA A 1 155 ? 32.874 53.035 40.680 1.00 16.05 155 ALA A C 1
ATOM 2278 O O . ALA A 1 155 ? 32.730 51.899 40.202 1.00 15.64 155 ALA A O 1
ATOM 2285 N N . ALA A 1 156 ? 32.020 53.553 41.555 1.00 16.10 156 ALA A N 1
ATOM 2286 C CA . ALA A 1 156 ? 30.809 52.797 41.916 1.00 14.65 156 ALA A CA 1
ATOM 2287 C C . ALA A 1 156 ? 30.001 52.509 40.657 1.00 14.95 156 ALA A C 1
ATOM 2288 O O . ALA A 1 156 ? 29.479 51.389 40.462 1.00 15.17 156 ALA A O 1
ATOM 2295 N N . SER A 1 157 ? 29.890 53.502 39.767 1.00 14.84 157 SER A N 1
ATOM 2296 C CA . SER A 1 157 ? 29.043 53.331 38.601 1.00 15.54 157 SER A CA 1
ATOM 2297 C C . SER A 1 157 ? 29.636 52.330 37.609 1.00 14.61 157 SER A C 1
ATOM 2298 O O . SER A 1 157 ? 28.922 51.532 37.018 1.00 15.35 157 SER A O 1
ATOM 2306 N N . LYS A 1 158 ? 30.956 52.320 37.457 1.00 14.10 158 LYS A N 1
ATOM 2307 C CA . LYS A 1 158 ? 31.567 51.446 36.472 1.00 14.57 158 LYS A CA 1
ATOM 2308 C C . LYS A 1 158 ? 31.772 50.025 37.004 1.00 13.22 158 LYS A C 1
ATOM 2309 O O . LYS A 1 158 ? 31.725 49.077 36.221 1.00 15.28 158 LYS A O 1
ATOM 2328 N N . PHE A 1 159 ? 31.930 49.852 38.314 1.00 12.79 159 PHE A N 1
ATOM 2329 C CA . PHE A 1 159 ? 31.734 48.544 38.929 1.00 12.92 159 PHE A CA 1
ATOM 2330 C C . PHE A 1 159 ? 30.297 48.093 38.705 1.00 13.34 159 PHE A C 1
ATOM 2331 O O . PHE A 1 159 ? 30.026 46.957 38.307 1.00 14.19 159 PHE A O 1
ATOM 2348 N N . GLY A 1 160 ? 29.362 48.996 38.987 1.00 12.52 160 GLY A N 1
ATOM 2349 C CA . GLY A 1 160 ? 27.947 48.654 38.898 1.00 13.98 160 GLY A CA 1
ATOM 2350 C C . GLY A 1 160 ? 27.531 48.168 37.515 1.00 14.50 160 GLY A C 1
ATOM 2351 O O . GLY A 1 160 ? 26.705 47.255 37.405 1.00 13.96 160 GLY A O 1
ATOM 2355 N N . VAL A 1 161 ? 28.087 48.753 36.448 1.00 15.06 161 VAL A N 1
ATOM 2356 C CA . VAL A 1 161 ? 27.696 48.303 35.115 1.00 14.67 161 VAL A CA 1
ATOM 2357 C C . VAL A 1 161 ? 28.224 46.899 34.836 1.00 13.30 161 VAL A C 1
ATOM 2358 O O . VAL A 1 161 ? 27.638 46.177 34.026 1.00 15.30 161 VAL A O 1
ATOM 2371 N N . ILE A 1 162 ? 29.276 46.469 35.530 1.00 13.60 162 ILE A N 1
ATOM 2372 C CA . ILE A 1 162 ? 29.688 45.070 35.403 1.00 13.87 162 ILE A CA 1
ATOM 2373 C C . ILE A 1 162 ? 28.672 44.163 36.127 1.00 12.96 162 ILE A C 1
ATOM 2374 O O . ILE A 1 162 ? 28.347 43.076 35.623 1.00 13.24 162 ILE A O 1
ATOM 2390 N N . GLY A 1 163 ? 28.115 44.630 37.243 1.00 13.70 163 GLY A N 1
ATOM 2391 C CA . GLY A 1 163 ? 26.992 43.951 37.884 1.00 15.66 163 GLY A CA 1
ATOM 2392 C C . GLY A 1 163 ? 25.794 43.791 36.960 1.00 14.39 163 GLY A C 1
ATOM 2393 O O . GLY A 1 163 ? 25.219 42.710 36.863 1.00 14.22 163 GLY A O 1
ATOM 2397 N N . PHE A 1 164 ? 25.405 44.866 36.275 1.00 13.71 164 PHE A N 1
ATOM 2398 C CA . PHE A 1 164 ? 24.388 44.760 35.231 1.00 13.38 164 PHE A CA 1
ATOM 2399 C C . PHE A 1 164 ? 24.757 43.695 34.184 1.00 12.84 164 PHE A C 1
ATOM 2400 O O . PHE A 1 164 ? 23.930 42.890 33.742 1.00 14.02 164 PHE A O 1
ATOM 2417 N N . THR A 1 165 ? 25.999 43.762 33.718 1.00 12.99 165 THR A N 1
ATOM 2418 C CA . THR A 1 165 ? 26.454 42.902 32.628 1.00 13.25 165 THR A CA 1
ATOM 2419 C C . THR A 1 165 ? 26.297 41.434 32.989 1.00 13.71 165 THR A C 1
ATOM 2420 O O . THR A 1 165 ? 25.769 40.650 32.201 1.00 15.05 165 THR A O 1
ATOM 2431 N N . LYS A 1 166 ? 26.779 41.050 34.161 1.00 13.75 166 LYS A N 1
ATOM 2432 C CA . LYS A 1 166 ? 26.673 39.650 34.570 1.00 13.41 166 LYS A CA 1
ATOM 2433 C C . LYS A 1 166 ? 25.226 39.246 34.795 1.00 15.09 166 LYS A C 1
ATOM 2434 O O . LYS A 1 166 ? 24.820 38.148 34.410 1.00 16.50 166 LYS A O 1
ATOM 2453 N N . THR A 1 167 ? 24.438 40.127 35.393 1.00 13.65 167 THR A N 1
ATOM 2454 C CA . THR A 1 167 ? 23.046 39.811 35.674 1.00 13.29 167 THR A CA 1
ATOM 2455 C C . THR A 1 167 ? 22.239 39.630 34.405 1.00 13.94 167 THR A C 1
ATOM 2456 O O . THR A 1 167 ? 21.503 38.648 34.244 1.00 13.78 167 THR A O 1
ATOM 2467 N N . TRP A 1 168 ? 22.377 40.568 33.475 1.00 13.78 168 TRP A N 1
ATOM 2468 C CA . TRP A 1 168 ? 21.624 40.522 32.227 1.00 12.85 168 TRP A CA 1
ATOM 2469 C C . TRP A 1 168 ? 22.131 39.381 31.344 1.00 12.92 168 TRP A C 1
ATOM 2470 O O . TRP A 1 168 ? 21.332 38.729 30.663 1.00 13.84 168 TRP A O 1
ATOM 2491 N N . ALA A 1 169 ? 23.430 39.082 31.391 1.00 13.70 169 ALA A N 1
ATOM 2492 C CA . ALA A 1 169 ? 23.937 37.927 30.649 1.00 12.29 169 ALA A CA 1
ATOM 2493 C C . ALA A 1 169 ? 23.276 36.637 31.123 1.00 14.83 169 ALA A C 1
ATOM 2494 O O . ALA A 1 169 ? 22.999 35.736 30.310 1.00 15.28 169 ALA A O 1
ATOM 2501 N N . ARG A 1 170 ? 23.010 36.548 32.425 1.00 14.60 170 ARG A N 1
ATOM 2502 C CA . ARG A 1 170 ? 22.297 35.407 33.008 1.00 14.37 170 ARG A CA 1
ATOM 2503 C C . ARG A 1 170 ? 20.832 35.350 32.580 1.00 15.09 170 ARG A C 1
ATOM 2504 O O . ARG A 1 170 ? 20.312 34.264 32.278 1.00 16.94 170 ARG A O 1
ATOM 2525 N N . GLU A 1 171 ? 20.163 36.501 32.577 1.00 14.29 171 GLU A N 1
ATOM 2526 C CA . GLU A 1 171 ? 18.727 36.542 32.284 1.00 14.18 171 GLU A CA 1
ATOM 2527 C C . GLU A 1 171 ? 18.428 36.400 30.809 1.00 14.41 171 GLU A C 1
ATOM 2528 O O . GLU A 1 171 ? 17.436 35.751 30.415 1.00 15.52 171 GLU A O 1
ATOM 2540 N N . LEU A 1 172 ? 19.262 37.041 29.995 1.00 14.46 172 LEU A N 1
ATOM 2541 C CA . LEU A 1 172 ? 18.992 37.170 28.562 1.00 13.94 172 LEU A CA 1
ATOM 2542 C C . LEU A 1 172 ? 19.727 36.154 27.686 1.00 15.44 172 LEU A C 1
ATOM 2543 O O . LEU A 1 172 ? 19.273 35.857 26.581 1.00 16.43 172 LEU A O 1
ATOM 2559 N N . GLY A 1 173 ? 20.848 35.630 28.165 1.00 14.53 173 GLY A N 1
ATOM 2560 C CA . GLY A 1 173 ? 21.642 34.666 27.407 1.00 14.54 173 GLY A CA 1
ATOM 2561 C C . GLY A 1 173 ? 20.826 33.485 26.908 1.00 16.90 173 GLY A C 1
ATOM 2562 O O . GLY A 1 173 ? 20.959 33.083 25.755 1.00 18.09 173 GLY A O 1
ATOM 2566 N N . PRO A 1 174 ? 19.963 32.932 27.766 1.00 16.36 174 PRO A N 1
ATOM 2567 C CA . PRO A 1 174 ? 19.192 31.761 27.329 1.00 18.43 174 PRO A CA 1
ATOM 2568 C C . PRO A 1 174 ? 18.228 32.048 26.194 1.00 22.53 174 PRO A C 1
ATOM 2569 O O . PRO A 1 174 ? 17.776 31.117 25.501 1.00 25.33 174 PRO A O 1
ATOM 2580 N N . LYS A 1 175 ? 17.924 33.322 25.987 1.00 21.71 175 LYS A N 1
ATOM 2581 C CA . LYS A 1 175 ? 17.045 33.745 24.918 1.00 21.62 175 LYS A CA 1
ATOM 2582 C C . LYS A 1 175 ? 17.826 34.171 23.687 1.00 22.65 175 LYS A C 1
ATOM 2583 O O . LYS A 1 175 ? 17.239 34.675 22.741 1.00 27.52 175 LYS A O 1
ATOM 2602 N N . GLY A 1 176 ? 19.154 34.009 23.708 1.00 20.49 176 GLY A N 1
ATOM 2603 C CA . GLY A 1 176 ? 19.984 34.326 22.558 1.00 20.12 176 GLY A CA 1
ATOM 2604 C C . GLY A 1 176 ? 20.577 35.722 22.533 1.00 20.03 176 GLY A C 1
ATOM 2605 O O . GLY A 1 176 ? 21.093 36.169 21.519 1.00 20.59 176 GLY A O 1
ATOM 2609 N N . VAL A 1 177 ? 20.494 36.411 23.665 1.00 16.98 177 VAL A N 1
ATOM 2610 C CA . VAL A 1 177 ? 20.931 37.800 23.776 1.00 16.08 177 VAL A CA 1
ATOM 2611 C C . VAL A 1 177 ? 22.169 37.865 24.677 1.00 16.38 177 VAL A C 1
ATOM 2612 O O . VAL A 1 177 ? 22.108 37.526 25.849 1.00 17.11 177 VAL A O 1
ATOM 2625 N N . ARG A 1 178 ? 23.295 38.289 24.118 1.00 14.25 178 ARG A N 1
ATOM 2626 C CA . ARG A 1 178 ? 24.540 38.395 24.862 1.00 14.23 178 ARG A CA 1
ATOM 2627 C C . ARG A 1 178 ? 24.698 39.782 25.469 1.00 15.51 178 ARG A C 1
ATOM 2628 O O . ARG A 1 178 ? 24.246 40.790 24.898 1.00 16.60 178 ARG A O 1
ATOM 2649 N N . VAL A 1 179 ? 25.346 39.837 26.625 1.00 13.79 179 VAL A N 1
ATOM 2650 C CA . VAL A 1 179 ? 25.600 41.100 27.296 1.00 13.67 179 VAL A CA 1
ATOM 2651 C C . VAL A 1 179 ? 27.062 41.099 27.770 1.00 13.26 179 VAL A C 1
ATOM 2652 O O . VAL A 1 179 ? 27.487 40.190 28.489 1.00 13.36 179 VAL A O 1
ATOM 2665 N N . ASN A 1 180 ? 27.831 42.105 27.368 1.00 13.81 180 ASN A N 1
ATOM 2666 C CA . ASN A 1 180 ? 29.251 42.189 27.712 1.00 12.65 180 ASN A CA 1
ATOM 2667 C C . ASN A 1 180 ? 29.624 43.622 28.001 1.00 13.83 180 ASN A C 1
ATOM 2668 O O . ASN A 1 180 ? 28.862 44.547 27.690 1.00 15.95 180 ASN A O 1
ATOM 2679 N N . ALA A 1 181 ? 30.794 43.803 28.599 1.00 13.98 181 ALA A N 1
ATOM 2680 C CA . ALA A 1 181 ? 31.292 45.126 28.944 1.00 13.94 181 ALA A CA 1
ATOM 2681 C C . ALA A 1 181 ? 32.717 45.283 28.441 1.00 16.01 181 ALA A C 1
ATOM 2682 O O . ALA A 1 181 ? 33.440 44.299 28.265 1.00 16.71 181 ALA A O 1
ATOM 2689 N N . VAL A 1 182 ? 33.100 46.529 28.198 1.00 15.46 182 VAL A N 1
ATOM 2690 C CA . VAL A 1 182 ? 34.481 46.883 27.883 1.00 15.77 182 VAL A CA 1
ATOM 2691 C C . VAL A 1 182 ? 34.974 47.831 28.948 1.00 16.49 182 VAL A C 1
ATOM 2692 O O . VAL A 1 182 ? 34.253 48.738 29.350 1.00 16.52 182 VAL A O 1
ATOM 2705 N N . CYS A 1 183 ? 36.213 47.609 29.397 1.00 15.39 183 CYS A N 1
ATOM 2706 C CA . CYS A 1 183 ? 36.833 48.425 30.435 1.00 15.47 183 CYS A CA 1
ATOM 2707 C C . CYS A 1 183 ? 38.040 49.159 29.880 1.00 18.04 183 CYS A C 1
ATOM 2708 O O . CYS A 1 183 ? 39.178 48.692 30.017 1.00 18.15 183 CYS A O 1
ATOM 2716 N N . PRO A 1 184 ? 37.813 50.303 29.234 1.00 16.78 184 PRO A N 1
ATOM 2717 C CA . PRO A 1 184 ? 38.978 51.008 28.694 1.00 16.22 184 PRO A CA 1
ATOM 2718 C C . PRO A 1 184 ? 39.890 51.589 29.745 1.00 19.16 184 PRO A C 1
ATOM 2719 O O . PRO A 1 184 ? 39.453 51.964 30.834 1.00 18.69 184 PRO A O 1
ATOM 2730 N N . GLY A 1 185 ? 41.169 51.720 29.388 1.00 20.44 185 GLY A N 1
ATOM 2731 C CA . GLY A 1 185 ? 42.093 52.486 30.183 1.00 20.48 185 GLY A CA 1
ATOM 2732 C C . GLY A 1 185 ? 42.120 53.916 29.704 1.00 25.58 185 GLY A C 1
ATOM 2733 O O . GLY A 1 185 ? 41.068 54.558 29.579 1.00 25.78 185 GLY A O 1
ATOM 2737 N N . PHE A 1 186 ? 43.321 54.414 29.431 1.00 23.40 186 PHE A N 1
ATOM 2738 C CA . PHE A 1 186 ? 43.506 55.804 29.052 1.00 24.95 186 PHE A CA 1
ATOM 2739 C C . PHE A 1 186 ? 43.432 55.966 27.538 1.00 23.01 186 PHE A C 1
ATOM 2740 O O . PHE A 1 186 ? 44.228 55.381 26.799 1.00 24.41 186 PHE A O 1
ATOM 2757 N N . VAL A 1 187 ? 42.427 56.726 27.098 1.00 22.16 187 VAL A N 1
ATOM 2758 C CA . VAL A 1 187 ? 42.110 56.877 25.680 1.00 20.83 187 VAL A CA 1
ATOM 2759 C C . VAL A 1 187 ? 42.281 58.328 25.267 1.00 25.59 187 VAL A C 1
ATOM 2760 O O . VAL A 1 187 ? 41.816 59.248 25.947 1.00 25.72 187 VAL A O 1
ATOM 2773 N N . ASN A 1 188 ? 42.964 58.512 24.146 1.00 23.68 188 ASN A N 1
ATOM 2774 C CA . ASN A 1 188 ? 43.237 59.832 23.597 1.00 28.35 188 ASN A CA 1
ATOM 2775 C C . ASN A 1 188 ? 41.996 60.394 22.904 1.00 32.50 188 ASN A C 1
ATOM 2776 O O . ASN A 1 188 ? 41.919 60.448 21.670 1.00 36.06 188 ASN A O 1
ATOM 2787 N N . THR A 1 189 ? 41.011 60.776 23.710 1.00 36.34 189 THR A N 1
ATOM 2788 C CA . THR A 1 189 ? 39.831 61.495 23.223 1.00 42.50 189 THR A CA 1
ATOM 2789 C C . THR A 1 189 ? 39.986 62.969 23.540 1.00 49.99 189 THR A C 1
ATOM 2790 O O . THR A 1 189 ? 41.000 63.386 24.105 1.00 49.21 189 THR A O 1
ATOM 2801 N N . GLU A 1 190 ? 38.956 63.749 23.219 1.00 60.00 190 GLU A N 1
ATOM 2802 C CA . GLU A 1 190 ? 39.000 65.198 23.402 1.00 66.22 190 GLU A CA 1
ATOM 2803 C C . GLU A 1 190 ? 39.170 65.627 24.866 1.00 73.46 190 GLU A C 1
ATOM 2804 O O . GLU A 1 190 ? 39.590 66.751 25.134 1.00 80.02 190 GLU A O 1
ATOM 2816 N N . ILE A 1 191 ? 38.859 64.740 25.810 1.00 77.29 191 ILE A N 1
ATOM 2817 C CA . ILE A 1 191 ? 38.895 65.108 27.227 1.00 79.52 191 ILE A CA 1
ATOM 2818 C C . ILE A 1 191 ? 40.332 65.198 27.767 1.00 78.98 191 ILE A C 1
ATOM 2819 O O . ILE A 1 191 ? 40.543 65.631 28.904 1.00 75.59 191 ILE A O 1
ATOM 2835 N N . LEU A 1 192 ? 41.312 64.813 26.947 1.00 75.34 192 LEU A N 1
ATOM 2836 C CA . LEU A 1 192 ? 42.710 64.743 27.387 1.00 75.98 192 LEU A CA 1
ATOM 2837 C C . LEU A 1 192 ? 43.605 65.896 26.913 1.00 86.47 192 LEU A C 1
ATOM 2838 O O . LEU A 1 192 ? 44.686 66.093 27.467 1.00 87.02 192 LEU A O 1
ATOM 2854 N N . GLN A 1 193 ? 43.184 66.645 25.896 1.00 100.47 193 GLN A N 1
ATOM 2855 C CA . GLN A 1 193 ? 44.031 67.712 25.353 1.00 105.86 193 GLN A CA 1
ATOM 2856 C C . GLN A 1 193 ? 44.380 68.761 26.406 1.00 106.44 193 GLN A C 1
ATOM 2857 O O . GLN A 1 193 ? 45.495 69.287 26.421 1.00 111.38 193 GLN A O 1
ATOM 2871 N N . THR A 1 194 ? 43.426 69.056 27.284 1.00 99.94 194 THR A N 1
ATOM 2872 C CA . THR A 1 194 ? 43.619 70.078 28.308 1.00 98.29 194 THR A CA 1
ATOM 2873 C C . THR A 1 194 ? 44.447 69.563 29.488 1.00 95.49 194 THR A C 1
ATOM 2874 O O . THR A 1 194 ? 44.961 70.352 30.279 1.00 98.16 194 THR A O 1
ATOM 2885 N N . VAL A 1 195 ? 44.573 68.243 29.605 1.00 86.84 195 VAL A N 1
ATOM 2886 C CA . VAL A 1 195 ? 45.300 67.627 30.719 1.00 82.73 195 VAL A CA 1
ATOM 2887 C C . VAL A 1 195 ? 46.818 67.910 30.663 1.00 76.84 195 VAL A C 1
ATOM 2888 O O . VAL A 1 195 ? 47.422 67.850 29.586 1.00 73.44 195 VAL A O 1
ATOM 2901 N N . PRO A 1 196 ? 47.438 68.213 31.827 1.00 73.45 196 PRO A N 1
ATOM 2902 C CA . PRO A 1 196 ? 48.882 68.491 31.879 1.00 74.32 196 PRO A CA 1
ATOM 2903 C C . PRO A 1 196 ? 49.744 67.339 31.381 1.00 75.75 196 PRO A C 1
ATOM 2904 O O . PRO A 1 196 ? 49.360 66.179 31.542 1.00 76.94 196 PRO A O 1
ATOM 2915 N N . ASP A 1 197 ? 50.903 67.659 30.814 1.00 73.87 197 ASP A N 1
ATOM 2916 C CA . ASP A 1 197 ? 51.806 66.645 30.277 1.00 74.68 197 ASP A CA 1
ATOM 2917 C C . ASP A 1 197 ? 52.289 65.647 31.320 1.00 74.68 197 ASP A C 1
ATOM 2918 O O . ASP A 1 197 ? 52.422 64.460 31.034 1.00 74.04 197 ASP A O 1
ATOM 2927 N N . LYS A 1 198 ? 52.565 66.120 32.526 1.00 78.27 198 LYS A N 1
ATOM 2928 C CA . LYS A 1 198 ? 53.138 65.246 33.538 1.00 79.10 198 LYS A CA 1
ATOM 2929 C C . LYS A 1 198 ? 52.083 64.291 34.083 1.00 72.94 198 LYS A C 1
ATOM 2930 O O . LYS A 1 198 ? 52.413 63.254 34.655 1.00 74.11 198 LYS A O 1
ATOM 2949 N N . VAL A 1 199 ? 50.815 64.639 33.897 1.00 62.10 199 VAL A N 1
ATOM 2950 C CA . VAL A 1 199 ? 49.725 63.742 34.259 1.00 59.58 199 VAL A CA 1
ATOM 2951 C C . VAL A 1 199 ? 49.616 62.655 33.194 1.00 56.86 199 VAL A C 1
ATOM 2952 O O . VAL A 1 199 ? 49.335 61.492 33.499 1.00 52.87 199 VAL A O 1
ATOM 2965 N N . LEU A 1 200 ? 49.854 63.038 31.944 1.00 54.19 200 LEU A N 1
ATOM 2966 C CA . LEU A 1 200 ? 49.761 62.099 30.831 1.00 53.08 200 LEU A CA 1
ATOM 2967 C C . LEU A 1 200 ? 50.984 61.178 30.779 1.00 46.85 200 LEU A C 1
ATOM 2968 O O . LEU A 1 200 ? 50.893 60.047 30.305 1.00 42.39 200 LEU A O 1
ATOM 2984 N N . ASP A 1 201 ? 52.120 61.663 31.272 1.00 43.95 201 ASP A N 1
ATOM 2985 C CA . ASP A 1 201 ? 53.314 60.829 31.404 1.00 45.08 201 ASP A CA 1
ATOM 2986 C C . ASP A 1 201 ? 53.094 59.752 32.458 1.00 41.96 201 ASP A C 1
ATOM 2987 O O . ASP A 1 201 ? 53.597 58.635 32.334 1.00 39.25 201 ASP A O 1
ATOM 2996 N N . GLY A 1 202 ? 52.349 60.104 33.500 1.00 43.78 202 GLY A N 1
ATOM 2997 C CA . GLY A 1 202 ? 52.014 59.157 34.546 1.00 43.81 202 GLY A CA 1
ATOM 2998 C C . GLY A 1 202 ? 51.048 58.120 34.017 1.00 42.74 202 GLY A C 1
ATOM 2999 O O . GLY A 1 202 ? 51.128 56.942 34.367 1.00 43.37 202 GLY A O 1
ATOM 3003 N N . MET A 1 203 ? 50.123 58.565 33.173 1.00 41.03 203 MET A N 1
ATOM 3004 C CA . MET A 1 203 ? 49.212 57.654 32.498 1.00 40.75 203 MET A CA 1
ATOM 3005 C C . MET A 1 203 ? 49.974 56.670 31.617 1.00 36.31 203 MET A C 1
ATOM 3006 O O . MET A 1 203 ? 49.742 55.466 31.691 1.00 35.42 203 MET A O 1
ATOM 3020 N N . THR A 1 204 ? 50.870 57.166 30.768 1.00 32.87 204 THR A N 1
ATOM 3021 C CA . THR A 1 204 ? 51.493 56.279 29.790 1.00 35.98 204 THR A CA 1
ATOM 3022 C C . THR A 1 204 ? 52.488 55.334 30.468 1.00 36.64 204 THR A C 1
ATOM 3023 O O . THR A 1 204 ? 52.619 54.176 30.071 1.00 34.54 204 THR A O 1
ATOM 3034 N N . SER A 1 205 ? 53.170 55.813 31.506 1.00 37.44 205 SER A N 1
ATOM 3035 C CA . SER A 1 205 ? 54.139 54.984 32.216 1.00 40.72 205 SER A CA 1
ATOM 3036 C C . SER A 1 205 ? 53.448 53.819 32.951 1.00 38.05 205 SER A C 1
ATOM 3037 O O . SER A 1 205 ? 54.064 52.776 33.167 1.00 42.15 205 SER A O 1
ATOM 3045 N N . SER A 1 206 ? 52.174 53.981 33.315 1.00 32.98 206 SER A N 1
ATOM 3046 C CA . SER A 1 206 ? 51.441 52.932 34.029 1.00 31.17 206 SER A CA 1
ATOM 3047 C C . SER A 1 206 ? 50.816 51.917 33.079 1.00 29.55 206 SER A C 1
ATOM 3048 O O . SER A 1 206 ? 50.241 50.935 33.525 1.00 30.95 206 SER A O 1
ATOM 3056 N N . CYS A 1 207 ? 50.908 52.184 31.779 1.00 26.27 207 CYS A N 1
ATOM 3057 C CA . CYS A 1 207 ? 50.366 51.293 30.740 1.00 23.31 207 CYS A CA 1
ATOM 3058 C C . CYS A 1 207 ? 51.485 50.418 30.228 1.00 23.10 207 CYS A C 1
ATOM 3059 O O . CYS A 1 207 ? 52.553 50.925 29.883 1.00 24.75 207 CYS A O 1
ATOM 3067 N N . TRP A 1 208 ? 51.246 49.114 30.133 1.00 23.26 208 TRP A N 1
ATOM 3068 C CA . TRP A 1 208 ? 52.312 48.212 29.730 1.00 21.98 208 TRP A CA 1
ATOM 3069 C C . TRP A 1 208 ? 52.659 48.339 28.238 1.00 25.80 208 TRP A C 1
ATOM 3070 O O . TRP A 1 208 ? 53.721 47.874 27.822 1.00 27.35 208 TRP A O 1
ATOM 3091 N N . LEU A 1 209 ? 51.796 48.969 27.431 1.00 23.10 209 LEU A N 1
ATOM 3092 C CA . LEU A 1 209 ? 52.145 49.274 26.033 1.00 21.65 209 LEU A CA 1
ATOM 3093 C C . LEU A 1 209 ? 52.794 50.659 25.917 1.00 26.13 209 LEU A C 1
ATOM 3094 O O . LEU A 1 209 ? 53.230 51.052 24.839 1.00 25.39 209 LEU A O 1
ATOM 3110 N N . ARG A 1 210 ? 52.843 51.381 27.037 1.00 23.56 210 ARG A N 1
ATOM 3111 C CA . ARG A 1 210 ? 53.538 52.675 27.127 1.00 26.18 210 ARG A CA 1
ATOM 3112 C C . ARG A 1 210 ? 53.011 53.730 26.153 1.00 30.23 210 ARG A C 1
ATOM 3113 O O . ARG A 1 210 ? 53.764 54.573 25.661 1.00 28.40 210 ARG A O 1
ATOM 3134 N N . ARG A 1 211 ? 51.703 53.714 25.913 1.00 25.76 211 ARG A N 1
ATOM 3135 C CA . ARG A 1 211 ? 51.059 54.715 25.073 1.00 24.28 211 ARG A CA 1
ATOM 3136 C C . ARG A 1 211 ? 49.571 54.783 25.388 1.00 25.80 211 ARG A C 1
ATOM 3137 O O . ARG A 1 211 ? 49.022 53.847 25.962 1.00 25.40 211 ARG A O 1
ATOM 3158 N N . LEU A 1 212 ? 48.929 55.879 24.994 1.00 23.81 212 LEU A N 1
ATOM 3159 C CA . LEU A 1 212 ? 47.477 55.998 25.109 1.00 23.46 212 LEU A CA 1
ATOM 3160 C C . LEU A 1 212 ? 46.803 55.235 23.972 1.00 22.79 212 LEU A C 1
ATOM 3161 O O . LEU A 1 212 ? 47.385 55.068 22.908 1.00 25.37 212 LEU A O 1
ATOM 3177 N N . ALA A 1 213 ? 45.563 54.800 24.171 1.00 22.17 213 ALA A N 1
ATOM 3178 C CA . ALA A 1 213 ? 44.784 54.247 23.053 1.00 20.07 213 ALA A CA 1
ATOM 3179 C C . ALA A 1 213 ? 44.235 55.344 22.155 1.00 20.26 213 ALA A C 1
ATOM 3180 O O . ALA A 1 213 ? 43.885 56.428 22.625 1.00 22.30 213 ALA A O 1
ATOM 3187 N N . GLU A 1 214 ? 44.116 55.044 20.874 1.00 20.10 214 GLU A N 1
ATOM 3188 C CA . GLU A 1 214 ? 43.241 55.829 20.022 1.00 22.40 214 GLU A CA 1
ATOM 3189 C C . GLU A 1 214 ? 41.816 55.299 20.200 1.00 19.85 214 GLU A C 1
ATOM 3190 O O . GLU A 1 214 ? 41.617 54.104 20.460 1.00 19.40 214 GLU A O 1
ATOM 3202 N N . PRO A 1 215 ? 40.809 56.176 20.059 1.00 19.88 215 PRO A N 1
ATOM 3203 C CA . PRO A 1 215 ? 39.426 55.726 20.221 1.00 19.36 215 PRO A CA 1
ATOM 3204 C C . PRO A 1 215 ? 39.051 54.551 19.309 1.00 17.07 215 PRO A C 1
ATOM 3205 O O . PRO A 1 215 ? 38.276 53.687 19.751 1.00 17.76 215 PRO A O 1
ATOM 3216 N N . ALA A 1 216 ? 39.597 54.493 18.098 1.00 20.50 216 ALA A N 1
ATOM 3217 C CA . ALA A 1 216 ? 39.313 53.384 17.198 1.00 19.54 216 ALA A CA 1
ATOM 3218 C C . ALA A 1 216 ? 39.710 52.030 17.800 1.00 18.26 216 ALA A C 1
ATOM 3219 O O . ALA A 1 216 ? 39.162 51.002 17.407 1.00 17.16 216 ALA A O 1
ATOM 3226 N N . GLU A 1 217 ? 40.664 52.033 18.729 1.00 18.06 217 GLU A N 1
ATOM 3227 C CA . GLU A 1 217 ? 41.156 50.792 19.335 1.00 16.78 217 GLU A CA 1
ATOM 3228 C C . GLU A 1 217 ? 40.198 50.266 20.399 1.00 17.79 217 GLU A C 1
ATOM 3229 O O . GLU A 1 217 ? 40.290 49.094 20.810 1.00 18.84 217 GLU A O 1
ATOM 3241 N N . ILE A 1 218 ? 39.286 51.124 20.855 1.00 18.02 218 ILE A N 1
ATOM 3242 C CA . ILE A 1 218 ? 38.213 50.689 21.748 1.00 18.19 218 ILE A CA 1
ATOM 3243 C C . ILE A 1 218 ? 37.003 50.295 20.894 1.00 16.29 218 ILE A C 1
ATOM 3244 O O . ILE A 1 218 ? 36.379 49.278 21.130 1.00 16.06 218 ILE A O 1
ATOM 3260 N N . ALA A 1 219 ? 36.698 51.114 19.880 1.00 16.50 219 ALA A N 1
ATOM 3261 C CA . ALA A 1 219 ? 35.649 50.813 18.904 1.00 16.10 219 ALA A CA 1
ATOM 3262 C C . ALA A 1 219 ? 35.806 49.408 18.327 1.00 16.13 219 ALA A C 1
ATOM 3263 O O . ALA A 1 219 ? 34.832 48.689 18.116 1.00 17.04 219 ALA A O 1
ATOM 3270 N N . SER A 1 220 ? 37.045 49.011 18.047 1.00 17.38 220 SER A N 1
ATOM 3271 C CA . SER A 1 220 ? 37.245 47.709 17.416 1.00 16.11 220 SER A CA 1
ATOM 3272 C C . SER A 1 220 ? 36.897 46.552 18.356 1.00 16.43 220 SER A C 1
ATOM 3273 O O . SER A 1 220 ? 36.548 45.471 17.889 1.00 17.11 220 SER A O 1
ATOM 3281 N N . ILE A 1 221 ? 36.992 46.783 19.656 1.00 15.81 221 ILE A N 1
ATOM 3282 C CA . ILE A 1 221 ? 36.605 45.778 20.650 1.00 15.23 221 ILE A CA 1
ATOM 3283 C C . ILE A 1 221 ? 35.091 45.671 20.703 1.00 14.09 221 ILE A C 1
ATOM 3284 O O . ILE A 1 221 ? 34.540 44.565 20.727 1.00 14.06 221 ILE A O 1
ATOM 3300 N N . TYR A 1 222 ? 34.387 46.816 20.704 1.00 15.58 222 TYR A N 1
ATOM 3301 C CA . TYR A 1 222 ? 32.932 46.788 20.616 1.00 14.70 222 TYR A CA 1
ATOM 3302 C C . TYR A 1 222 ? 32.485 46.074 19.336 1.00 14.01 222 TYR A C 1
ATOM 3303 O O . TYR A 1 222 ? 31.521 45.314 19.347 1.00 15.05 222 TYR A O 1
ATOM 3321 N N . ALA A 1 223 ? 33.188 46.310 18.232 1.00 14.68 223 ALA A N 1
ATOM 3322 C CA . ALA A 1 223 ? 32.817 45.718 16.954 1.00 16.04 223 ALA A CA 1
ATOM 3323 C C . ALA A 1 223 ? 32.977 44.200 16.997 1.00 16.46 223 ALA A C 1
ATOM 3324 O O . ALA A 1 223 ? 32.106 43.472 16.525 1.00 16.56 223 ALA A O 1
ATOM 3331 N N . PHE A 1 224 ? 34.070 43.735 17.585 1.00 16.01 224 PHE A N 1
ATOM 3332 C CA . PHE A 1 224 ? 34.266 42.300 17.812 1.00 17.01 224 PHE A CA 1
ATOM 3333 C C . PHE A 1 224 ? 33.107 41.727 18.648 1.00 15.26 224 PHE A C 1
ATOM 3334 O O . PHE A 1 224 ? 32.480 40.730 18.272 1.00 15.44 224 PHE A O 1
ATOM 3351 N N . LEU A 1 225 ? 32.833 42.354 19.790 1.00 14.47 225 LEU A N 1
ATOM 3352 C CA . LEU A 1 225 ? 31.829 41.838 20.718 1.00 14.16 225 LEU A CA 1
ATOM 3353 C C . LEU A 1 225 ? 30.424 41.846 20.126 1.00 15.41 225 LEU A C 1
ATOM 3354 O O . LEU A 1 225 ? 29.585 41.006 20.466 1.00 16.41 225 LEU A O 1
ATOM 3370 N N . ALA A 1 226 ? 30.157 42.791 19.219 1.00 15.33 226 ALA A N 1
ATOM 3371 C CA . ALA A 1 226 ? 28.857 42.834 18.573 1.00 15.16 226 ALA A CA 1
ATOM 3372 C C . ALA A 1 226 ? 28.704 41.735 17.530 1.00 16.42 226 ALA A C 1
ATOM 3373 O O . ALA A 1 226 ? 27.599 41.249 17.275 1.00 18.24 226 ALA A O 1
ATOM 3380 N N . SER A 1 227 ? 29.824 41.357 16.924 1.00 16.11 227 SER A N 1
ATOM 3381 C CA . SER A 1 227 ? 29.831 40.412 15.825 1.00 16.40 227 SER A CA 1
ATOM 3382 C C . SER A 1 227 ? 29.671 38.970 16.271 1.00 17.19 227 SER A C 1
ATOM 3383 O O . SER A 1 227 ? 29.851 38.632 17.433 1.00 17.24 227 SER A O 1
ATOM 3391 N N . ASP A 1 228 ? 29.395 38.124 15.298 1.00 18.00 228 ASP A N 1
ATOM 3392 C CA . ASP A 1 228 ? 29.227 36.710 15.563 1.00 19.28 228 ASP A CA 1
ATOM 3393 C C . ASP A 1 228 ? 30.548 36.049 15.959 1.00 20.29 228 ASP A C 1
ATOM 3394 O O . ASP A 1 228 ? 30.552 34.930 16.467 1.00 18.81 228 ASP A O 1
ATOM 3403 N N . ASP A 1 229 ? 31.675 36.728 15.759 1.00 21.15 229 ASP A N 1
ATOM 3404 C CA . ASP A 1 229 ? 32.955 36.209 16.244 1.00 19.31 229 ASP A CA 1
ATOM 3405 C C . ASP A 1 229 ? 32.974 36.074 17.784 1.00 18.05 229 ASP A C 1
ATOM 3406 O O . ASP A 1 229 ? 33.792 35.340 18.341 1.00 17.94 229 ASP A O 1
ATOM 3415 N N . ALA A 1 230 ? 32.077 36.806 18.443 1.00 16.13 230 ALA A N 1
ATOM 3416 C CA . ALA A 1 230 ? 31.962 36.796 19.898 1.00 15.31 230 ALA A CA 1
ATOM 3417 C C . ALA A 1 230 ? 30.718 36.038 20.355 1.00 15.81 230 ALA A C 1
ATOM 3418 O O . ALA A 1 230 ? 30.194 36.260 21.454 1.00 15.08 230 ALA A O 1
ATOM 3425 N N . SER A 1 231 ? 30.263 35.092 19.534 1.00 16.60 231 SER A N 1
ATOM 3426 C CA . SER A 1 231 ? 29.019 34.396 19.820 1.00 15.89 231 SER A CA 1
ATOM 3427 C C . SER A 1 231 ? 29.036 33.558 21.111 1.00 15.88 231 SER A C 1
ATOM 3428 O O . SER A 1 231 ? 27.977 33.225 21.610 1.00 16.35 231 SER A O 1
ATOM 3436 N N . TYR A 1 232 ? 30.211 33.190 21.615 1.00 14.87 232 TYR A N 1
ATOM 3437 C CA . TYR A 1 232 ? 30.307 32.455 22.880 1.00 13.75 232 TYR A CA 1
ATOM 3438 C C . TYR A 1 232 ? 30.955 33.282 23.980 1.00 15.11 232 TYR A C 1
ATOM 3439 O O . TYR A 1 232 ? 31.471 32.730 24.955 1.00 16.26 232 TYR A O 1
ATOM 3457 N N . VAL A 1 233 ? 30.920 34.604 23.805 1.00 15.08 233 VAL A N 1
ATOM 3458 C CA . VAL A 1 233 ? 31.407 35.555 24.804 1.00 15.76 233 VAL A CA 1
ATOM 3459 C C . VAL A 1 233 ? 30.181 36.238 25.395 1.00 13.81 233 VAL A C 1
ATOM 3460 O O . VAL A 1 233 ? 29.463 36.968 24.692 1.00 14.14 233 VAL A O 1
ATOM 3473 N N . ASN A 1 234 ? 29.906 35.956 26.658 1.00 13.00 234 ASN A N 1
ATOM 3474 C CA . ASN A 1 234 ? 28.709 36.460 27.305 1.00 12.57 234 ASN A CA 1
ATOM 3475 C C . ASN A 1 234 ? 29.013 36.644 28.785 1.00 13.62 234 ASN A C 1
ATOM 3476 O O . ASN A 1 234 ? 29.591 35.746 29.432 1.00 15.25 234 ASN A O 1
ATOM 3487 N N . GLY A 1 235 ? 28.640 37.789 29.337 1.00 14.07 235 GLY A N 1
ATOM 3488 C CA . GLY A 1 235 ? 28.873 38.072 30.749 1.00 13.53 235 GLY A CA 1
ATOM 3489 C C . GLY A 1 235 ? 30.272 38.532 31.117 1.00 16.18 235 GLY A C 1
ATOM 3490 O O . GLY A 1 235 ? 30.622 38.546 32.304 1.00 19.60 235 GLY A O 1
ATOM 3494 N N . VAL A 1 236 ? 31.047 38.959 30.134 1.00 14.90 236 VAL A N 1
ATOM 3495 C CA . VAL A 1 236 ? 32.456 39.292 30.375 1.00 16.71 236 VAL A CA 1
ATOM 3496 C C . VAL A 1 236 ? 32.665 40.789 30.428 1.00 17.95 236 VAL A C 1
ATOM 3497 O O . VAL A 1 236 ? 31.905 41.548 29.832 1.00 19.44 236 VAL A O 1
ATOM 3510 N N . ALA A 1 237 ? 33.727 41.207 31.115 1.00 16.54 237 ALA A N 1
ATOM 3511 C CA . ALA A 1 237 ? 34.216 42.579 31.042 1.00 17.60 237 ALA A CA 1
ATOM 3512 C C . ALA A 1 237 ? 35.642 42.534 30.522 1.00 20.81 237 ALA A C 1
ATOM 3513 O O . ALA A 1 237 ? 36.526 42.045 31.213 1.00 22.62 237 ALA A O 1
ATOM 3520 N N . ILE A 1 238 ? 35.838 42.967 29.284 1.00 17.74 238 ILE A N 1
ATOM 3521 C CA . ILE A 1 238 ? 37.155 42.916 28.643 1.00 17.41 238 ILE A CA 1
ATOM 3522 C C . ILE A 1 238 ? 37.940 44.164 28.959 1.00 17.81 238 ILE A C 1
ATOM 3523 O O . ILE A 1 238 ? 37.516 45.279 28.608 1.00 17.96 238 ILE A O 1
ATOM 3539 N N . GLU A 1 239 ? 39.093 43.996 29.600 1.00 17.14 239 GLU A N 1
ATOM 3540 C CA . GLU A 1 239 ? 39.933 45.126 29.916 1.00 17.10 239 GLU A CA 1
ATOM 3541 C C . GLU A 1 239 ? 40.670 45.565 28.658 1.00 19.31 239 GLU A C 1
ATOM 3542 O O . GLU A 1 239 ? 41.268 44.741 27.959 1.00 18.07 239 GLU A O 1
ATOM 3554 N N . ALA A 1 240 ? 40.556 46.855 28.339 1.00 19.47 240 ALA A N 1
ATOM 3555 C CA . ALA A 1 240 ? 41.131 47.435 27.121 1.00 22.58 240 ALA A CA 1
ATOM 3556 C C . ALA A 1 240 ? 42.048 48.575 27.537 1.00 20.44 240 ALA A C 1
ATOM 3557 O O . ALA A 1 240 ? 41.748 49.750 27.311 1.00 19.81 240 ALA A O 1
ATOM 3564 N N . SER A 1 241 ? 43.161 48.216 28.167 1.00 18.88 241 SER A N 1
ATOM 3565 C CA . SER A 1 241 ? 44.009 49.163 28.865 1.00 19.93 241 SER A CA 1
ATOM 3566 C C . SER A 1 241 ? 45.464 49.075 28.420 1.00 20.02 241 SER A C 1
ATOM 3567 O O . SER A 1 241 ? 46.286 49.815 28.914 1.00 19.85 241 SER A O 1
ATOM 3575 N N . GLY A 1 242 ? 45.769 48.165 27.501 1.00 19.05 242 GLY A N 1
ATOM 3576 C CA . GLY A 1 242 ? 47.155 47.856 27.166 1.00 18.99 242 GLY A CA 1
ATOM 3577 C C . GLY A 1 242 ? 47.898 47.133 28.277 1.00 20.07 242 GLY A C 1
ATOM 3578 O O . GLY A 1 242 ? 49.107 46.887 28.162 1.00 20.98 242 GLY A O 1
ATOM 3582 N N . GLY A 1 243 ? 47.184 46.757 29.339 1.00 18.83 243 GLY A N 1
ATOM 3583 C CA . GLY A 1 243 ? 47.805 46.257 30.551 1.00 19.30 243 GLY A CA 1
ATOM 3584 C C . GLY A 1 243 ? 48.145 47.441 31.411 1.00 22.00 243 GLY A C 1
ATOM 3585 O O . GLY A 1 243 ? 48.699 48.429 30.909 1.00 24.11 243 GLY A O 1
ATOM 3589 N N . MET A 1 244 ? 47.790 47.401 32.688 1.00 24.27 244 MET A N 1
ATOM 3590 C CA . MET A 1 244 ? 48.242 48.499 33.512 1.00 31.02 244 MET A CA 1
ATOM 3591 C C . MET A 1 244 ? 48.324 48.259 34.987 1.00 29.08 244 MET A C 1
ATOM 3592 O O . MET A 1 244 ? 47.866 47.237 35.541 1.00 27.33 244 MET A O 1
ATOM 3606 N N . SER A 1 245 ? 48.998 49.235 35.580 1.00 26.83 245 SER A N 1
ATOM 3607 C CA . SER A 1 245 ? 49.260 49.290 36.993 1.00 28.39 245 SER A CA 1
ATOM 3608 C C . SER A 1 245 ? 48.631 50.578 37.538 1.00 32.79 245 SER A C 1
ATOM 3609 O O . SER A 1 245 ? 49.304 51.588 37.690 1.00 35.91 245 SER A O 1
ATOM 3617 N N . LEU A 1 246 ? 47.329 50.522 37.802 1.00 28.95 246 LEU A N 1
ATOM 3618 C CA . LEU A 1 246 ? 46.553 51.695 38.215 1.00 29.20 246 LEU A CA 1
ATOM 3619 C C . LEU A 1 246 ? 46.582 51.842 39.731 1.00 33.17 246 LEU A C 1
ATOM 3620 O O . LEU A 1 246 ? 46.806 52.934 40.265 1.00 36.17 246 LEU A O 1
ATOM 3637 N N . MET B 1 1 ? 41.430 41.135 4.732 1.00 58.37 1 MET B N 1
ATOM 3638 C CA . MET B 1 1 ? 41.936 39.881 5.365 1.00 50.74 1 MET B CA 1
ATOM 3639 C C . MET B 1 1 ? 42.955 40.226 6.446 1.00 39.03 1 MET B C 1
ATOM 3640 O O . MET B 1 1 ? 44.116 40.526 6.185 1.00 36.47 1 MET B O 1
ATOM 3656 N N . LYS B 1 2 ? 42.488 40.182 7.679 1.00 32.91 2 LYS B N 1
ATOM 3657 C CA . LYS B 1 2 ? 43.152 40.888 8.758 1.00 30.44 2 LYS B CA 1
ATOM 3658 C C . LYS B 1 2 ? 44.464 40.269 9.234 1.00 29.80 2 LYS B C 1
ATOM 3659 O O . LYS B 1 2 ? 45.204 40.933 9.952 1.00 29.19 2 LYS B O 1
ATOM 3678 N N . LEU B 1 3 ? 44.760 39.023 8.846 1.00 28.20 3 LEU B N 1
ATOM 3679 C CA . LEU B 1 3 ? 46.029 38.393 9.228 1.00 24.67 3 LEU B CA 1
ATOM 3680 C C . LEU B 1 3 ? 46.898 38.127 8.009 1.00 27.26 3 LEU B C 1
ATOM 3681 O O . LEU B 1 3 ? 47.800 37.300 8.059 1.00 26.72 3 LEU B O 1
ATOM 3697 N N . GLN B 1 4 ? 46.638 38.846 6.918 1.00 28.85 4 GLN B N 1
ATOM 3698 C CA . GLN B 1 4 ? 47.332 38.601 5.647 1.00 33.06 4 GLN B CA 1
ATOM 3699 C C . GLN B 1 4 ? 48.845 38.582 5.783 1.00 30.13 4 GLN B C 1
ATOM 3700 O O . GLN B 1 4 ? 49.473 39.560 6.190 1.00 31.52 4 GLN B O 1
ATOM 3714 N N . GLY B 1 5 ? 49.419 37.435 5.448 1.00 25.87 5 GLY B N 1
ATOM 3715 C CA . GLY B 1 5 ? 50.851 37.284 5.338 1.00 28.32 5 GLY B CA 1
ATOM 3716 C C . GLY B 1 5 ? 51.546 37.120 6.666 1.00 30.70 5 GLY B C 1
ATOM 3717 O O . GLY B 1 5 ? 52.767 37.056 6.718 1.00 30.40 5 GLY B O 1
ATOM 3721 N N . ARG B 1 6 ? 50.769 37.072 7.745 1.00 28.36 6 ARG B N 1
ATOM 3722 C CA . ARG B 1 6 ? 51.338 36.933 9.081 1.00 25.34 6 ARG B CA 1
ATOM 3723 C C . ARG B 1 6 ? 51.579 35.457 9.361 1.00 24.11 6 ARG B C 1
ATOM 3724 O O . ARG B 1 6 ? 50.735 34.616 9.062 1.00 24.30 6 ARG B O 1
ATOM 3745 N N . VAL B 1 7 ? 52.746 35.152 9.925 1.00 23.31 7 VAL B N 1
ATOM 3746 C CA . VAL B 1 7 ? 53.144 33.785 10.217 1.00 23.07 7 VAL B CA 1
ATOM 3747 C C . VAL B 1 7 ? 52.703 33.388 11.617 1.00 22.12 7 VAL B C 1
ATOM 3748 O O . VAL B 1 7 ? 53.135 33.980 12.609 1.00 23.06 7 VAL B O 1
ATOM 3761 N N . ALA B 1 8 ? 51.870 32.355 11.681 1.00 22.48 8 ALA B N 1
ATOM 3762 C CA . ALA B 1 8 ? 51.247 31.920 12.933 1.00 20.35 8 ALA B CA 1
ATOM 3763 C C . ALA B 1 8 ? 51.604 30.479 13.232 1.00 21.73 8 ALA B C 1
ATOM 3764 O O . ALA B 1 8 ? 51.333 29.581 12.428 1.00 23.65 8 ALA B O 1
ATOM 3771 N N . ILE B 1 9 ? 52.210 30.259 14.391 1.00 19.46 9 ILE B N 1
ATOM 3772 C CA . ILE B 1 9 ? 52.476 28.922 14.882 1.00 19.73 9 ILE B CA 1
ATOM 3773 C C . ILE B 1 9 ? 51.351 28.557 15.842 1.00 21.08 9 ILE B C 1
ATOM 3774 O O . ILE B 1 9 ? 51.073 29.313 16.770 1.00 21.00 9 ILE B O 1
ATOM 3790 N N . ILE B 1 10 ? 50.725 27.409 15.616 1.00 20.65 10 ILE B N 1
ATOM 3791 C CA . ILE B 1 10 ? 49.643 26.930 16.489 1.00 20.05 10 ILE B CA 1
ATOM 3792 C C . ILE B 1 10 ? 49.997 25.543 16.985 1.00 19.92 10 ILE B C 1
ATOM 3793 O O . ILE B 1 10 ? 50.205 24.633 16.172 1.00 18.26 10 ILE B O 1
ATOM 3809 N N . THR B 1 11 ? 50.067 25.369 18.309 1.00 19.05 11 THR B N 1
ATOM 3810 C CA . THR B 1 11 ? 50.294 24.050 18.872 1.00 18.40 11 THR B CA 1
ATOM 3811 C C . THR B 1 11 ? 48.973 23.325 19.119 1.00 20.06 11 THR B C 1
ATOM 3812 O O . THR B 1 11 ? 47.913 23.946 19.284 1.00 19.94 11 THR B O 1
ATOM 3823 N N . GLY B 1 12 ? 49.033 21.998 19.094 1.00 18.95 12 GLY B N 1
ATOM 3824 C CA . GLY B 1 12 ? 47.822 21.191 19.182 1.00 22.21 12 GLY B CA 1
ATOM 3825 C C . GLY B 1 12 ? 46.861 21.417 18.031 1.00 21.44 12 GLY B C 1
ATOM 3826 O O . GLY B 1 12 ? 45.640 21.398 18.219 1.00 21.66 12 GLY B O 1
ATOM 3830 N N . ALA B 1 13 ? 47.400 21.603 16.827 1.00 19.02 13 ALA B N 1
ATOM 3831 C CA . ALA B 1 13 ? 46.604 22.001 15.683 1.00 19.93 13 ALA B CA 1
ATOM 3832 C C . ALA B 1 13 ? 46.025 20.865 14.847 1.00 19.68 13 ALA B C 1
ATOM 3833 O O . ALA B 1 13 ? 45.408 21.137 13.828 1.00 20.74 13 ALA B O 1
ATOM 3840 N N . ALA B 1 14 ? 46.250 19.614 15.230 1.00 20.31 14 ALA B N 1
ATOM 3841 C CA . ALA B 1 14 ? 45.777 18.494 14.407 1.00 23.59 14 ALA B CA 1
ATOM 3842 C C . ALA B 1 14 ? 44.255 18.347 14.454 1.00 26.11 14 ALA B C 1
ATOM 3843 O O . ALA B 1 14 ? 43.634 17.908 13.474 1.00 26.72 14 ALA B O 1
ATOM 3850 N N . ALA B 1 15 ? 43.656 18.761 15.569 1.00 23.43 15 ALA B N 1
ATOM 3851 C CA . ALA B 1 15 ? 42.225 18.584 15.791 1.00 22.24 15 ALA B CA 1
ATOM 3852 C C . ALA B 1 15 ? 41.719 19.618 16.798 1.00 22.68 15 ALA B C 1
ATOM 3853 O O . ALA B 1 15 ? 42.495 20.411 17.338 1.00 21.33 15 ALA B O 1
ATOM 3860 N N . GLY B 1 16 ? 40.414 19.611 17.032 1.00 21.10 16 GLY B N 1
ATOM 3861 C CA . GLY B 1 16 ? 39.836 20.404 18.104 1.00 20.63 16 GLY B CA 1
ATOM 3862 C C . GLY B 1 16 ? 39.944 21.898 17.885 1.00 20.77 16 GLY B C 1
ATOM 3863 O O . GLY B 1 16 ? 39.845 22.383 16.759 1.00 19.87 16 GLY B O 1
ATOM 3867 N N . ILE B 1 17 ? 40.097 22.636 18.985 1.00 19.18 17 ILE B N 1
ATOM 3868 C CA . ILE B 1 17 ? 40.219 24.093 18.914 1.00 17.70 17 ILE B CA 1
ATOM 3869 C C . ILE B 1 17 ? 41.444 24.488 18.103 1.00 15.93 17 ILE B C 1
ATOM 3870 O O . ILE B 1 17 ? 41.403 25.447 17.332 1.00 18.24 17 ILE B O 1
ATOM 3886 N N . GLY B 1 18 ? 42.537 23.756 18.262 1.00 17.30 18 GLY B N 1
ATOM 3887 C CA . GLY B 1 18 ? 43.754 24.076 17.532 1.00 20.66 18 GLY B CA 1
ATOM 3888 C C . GLY B 1 18 ? 43.547 24.039 16.026 1.00 20.19 18 GLY B C 1
ATOM 3889 O O . GLY B 1 18 ? 43.957 24.957 15.293 1.00 19.47 18 GLY B O 1
ATOM 3893 N N . PHE B 1 19 ? 42.926 22.964 15.534 1.00 18.29 19 PHE B N 1
ATOM 3894 C CA . PHE B 1 19 ? 42.633 22.886 14.115 1.00 17.68 19 PHE B CA 1
ATOM 3895 C C . PHE B 1 19 ? 41.646 23.968 13.666 1.00 18.71 19 PHE B C 1
ATOM 3896 O O . PHE B 1 19 ? 41.826 24.570 12.614 1.00 20.76 19 PHE B O 1
ATOM 3913 N N . ALA B 1 20 ? 40.607 24.221 14.456 1.00 18.45 20 ALA B N 1
ATOM 3914 C CA . ALA B 1 20 ? 39.647 25.255 14.101 1.00 19.61 20 ALA B CA 1
ATOM 3915 C C . ALA B 1 20 ? 40.332 26.623 14.004 1.00 17.65 20 ALA B C 1
ATOM 3916 O O . ALA B 1 20 ? 39.976 27.466 13.176 1.00 19.08 20 ALA B O 1
ATOM 3923 N N . THR B 1 21 ? 41.319 26.845 14.873 1.00 17.09 21 THR B N 1
ATOM 3924 C CA . THR B 1 21 ? 42.076 28.093 14.866 1.00 16.15 21 THR B CA 1
ATOM 3925 C C . THR B 1 21 ? 42.979 28.188 13.628 1.00 17.62 21 THR B C 1
ATOM 3926 O O . THR B 1 21 ? 43.072 29.238 12.993 1.00 18.93 21 THR B O 1
ATOM 3937 N N . ALA B 1 22 ? 43.605 27.077 13.268 1.00 20.09 22 ALA B N 1
ATOM 3938 C CA . ALA B 1 22 ? 44.406 27.029 12.044 1.00 21.80 22 ALA B CA 1
ATOM 3939 C C . ALA B 1 22 ? 43.542 27.358 10.827 1.00 22.45 22 ALA B C 1
ATOM 3940 O O . ALA B 1 22 ? 43.955 28.114 9.940 1.00 22.44 22 ALA B O 1
ATOM 3947 N N . GLN B 1 23 ? 42.343 26.787 10.783 1.00 20.60 23 GLN B N 1
ATOM 3948 C CA . GLN B 1 23 ? 41.442 26.999 9.663 1.00 24.47 23 GLN B CA 1
ATOM 3949 C C . GLN B 1 23 ? 41.025 28.456 9.572 1.00 22.86 23 GLN B C 1
ATOM 3950 O O . GLN B 1 23 ? 41.017 29.052 8.498 1.00 24.34 23 GLN B O 1
ATOM 3964 N N . ARG B 1 24 ? 40.662 29.035 10.712 1.00 19.91 24 ARG B N 1
ATOM 3965 C CA . ARG B 1 24 ? 40.210 30.414 10.733 1.00 19.12 24 ARG B CA 1
ATOM 3966 C C . ARG B 1 24 ? 41.357 31.349 10.377 1.00 19.70 24 ARG B C 1
ATOM 3967 O O . ARG B 1 24 ? 41.182 32.330 9.642 1.00 21.77 24 ARG B O 1
ATOM 3988 N N . PHE B 1 25 ? 42.536 31.056 10.908 1.00 19.52 25 PHE B N 1
ATOM 3989 C CA . PHE B 1 25 ? 43.687 31.907 10.633 1.00 19.86 25 PHE B CA 1
ATOM 3990 C C . PHE B 1 25 ? 43.999 31.889 9.138 1.00 23.89 25 PHE B C 1
ATOM 3991 O O . PHE B 1 25 ? 44.297 32.934 8.556 1.00 25.08 25 PHE B O 1
ATOM 4008 N N . ALA B 1 26 ? 43.919 30.708 8.528 1.00 21.63 26 ALA B N 1
ATOM 4009 C CA . ALA B 1 26 ? 44.158 30.588 7.086 1.00 25.41 26 ALA B CA 1
ATOM 4010 C C . ALA B 1 26 ? 43.094 31.364 6.296 1.00 27.62 26 ALA B C 1
ATOM 4011 O O . ALA B 1 26 ? 43.399 32.010 5.288 1.00 27.78 26 ALA B O 1
ATOM 4018 N N . GLU B 1 27 ? 41.850 31.327 6.760 1.00 26.30 27 GLU B N 1
ATOM 4019 C CA . GLU B 1 27 ? 40.782 32.098 6.138 1.00 25.63 27 GLU B CA 1
ATOM 4020 C C . GLU B 1 27 ? 41.047 33.600 6.237 1.00 28.58 27 GLU B C 1
ATOM 4021 O O . GLU B 1 27 ? 40.649 34.369 5.369 1.00 30.41 27 GLU B O 1
ATOM 4033 N N . ASP B 1 28 ? 41.725 34.021 7.297 1.00 24.70 28 ASP B N 1
ATOM 4034 C CA . ASP B 1 28 ? 42.068 35.434 7.494 1.00 25.20 28 ASP B CA 1
ATOM 4035 C C . ASP B 1 28 ? 43.405 35.791 6.836 1.00 26.51 28 ASP B C 1
ATOM 4036 O O . ASP B 1 28 ? 43.926 36.895 7.030 1.00 27.61 28 ASP B O 1
ATOM 4045 N N . GLY B 1 29 ? 43.957 34.850 6.072 1.00 27.91 29 GLY B N 1
ATOM 4046 C CA . GLY B 1 29 ? 45.131 35.092 5.240 1.00 26.57 29 GLY B CA 1
ATOM 4047 C C . GLY B 1 29 ? 46.488 34.827 5.861 1.00 26.85 29 GLY B C 1
ATOM 4048 O O . GLY B 1 29 ? 47.535 35.144 5.275 1.00 27.10 29 GLY B O 1
ATOM 4052 N N . ALA B 1 30 ? 46.499 34.228 7.045 1.00 23.97 30 ALA B N 1
ATOM 4053 C CA . ALA B 1 30 ? 47.753 33.927 7.700 1.00 22.40 30 ALA B CA 1
ATOM 4054 C C . ALA B 1 30 ? 48.505 32.799 7.014 1.00 23.66 30 ALA B C 1
ATOM 4055 O O . ALA B 1 30 ? 47.912 31.908 6.394 1.00 27.37 30 ALA B O 1
ATOM 4062 N N . ILE B 1 31 ? 49.820 32.829 7.170 1.00 25.52 31 ILE B N 1
ATOM 4063 C CA . ILE B 1 31 ? 50.655 31.676 6.899 1.00 24.14 31 ILE B CA 1
ATOM 4064 C C . ILE B 1 31 ? 50.621 30.841 8.162 1.00 24.84 31 ILE B C 1
ATOM 4065 O O . ILE B 1 31 ? 51.070 31.302 9.201 1.00 27.69 31 ILE B O 1
ATOM 4081 N N . VAL B 1 32 ? 50.096 29.624 8.081 1.00 23.85 32 VAL B N 1
ATOM 4082 C CA . VAL B 1 32 ? 49.829 28.852 9.295 1.00 24.63 32 VAL B CA 1
ATOM 4083 C C . VAL B 1 32 ? 50.768 27.673 9.421 1.00 25.01 32 VAL B C 1
ATOM 4084 O O . VAL B 1 32 ? 50.957 26.894 8.473 1.00 27.43 32 VAL B O 1
ATOM 4097 N N . VAL B 1 33 ? 51.381 27.568 10.589 1.00 21.22 33 VAL B N 1
ATOM 4098 C CA . VAL B 1 33 ? 52.265 26.462 10.926 1.00 20.09 33 VAL B CA 1
ATOM 4099 C C . VAL B 1 33 ? 51.555 25.581 11.948 1.00 23.61 33 VAL B C 1
ATOM 4100 O O . VAL B 1 33 ? 51.397 25.959 13.112 1.00 24.21 33 VAL B O 1
ATOM 4113 N N . LEU B 1 34 ? 51.096 24.419 11.504 1.00 24.30 34 LEU B N 1
ATOM 4114 C CA . LEU B 1 34 ? 50.378 23.490 12.371 1.00 23.88 34 LEU B CA 1
ATOM 4115 C C . LEU B 1 34 ? 51.347 22.529 13.063 1.00 24.41 34 LEU B C 1
ATOM 4116 O O . LEU B 1 34 ? 52.085 21.802 12.409 1.00 23.63 34 LEU B O 1
ATOM 4132 N N . CYS B 1 35 ? 51.349 22.541 14.394 1.00 21.81 35 CYS B N 1
ATOM 4133 C CA . CYS B 1 35 ? 52.214 21.686 15.198 1.00 22.77 35 CYS B CA 1
ATOM 4134 C C . CYS B 1 35 ? 51.360 20.767 16.047 1.00 24.07 35 CYS B C 1
ATOM 4135 O O . CYS B 1 35 ? 50.349 21.196 16.584 1.00 25.13 35 CYS B O 1
ATOM 4143 N N . ASP B 1 36 ? 51.774 19.515 16.188 1.00 22.53 36 ASP B N 1
ATOM 4144 C CA . ASP B 1 36 ? 51.048 18.576 17.025 1.00 22.91 36 ASP B CA 1
ATOM 4145 C C . ASP B 1 36 ? 51.955 17.399 17.362 1.00 25.48 36 ASP B C 1
ATOM 4146 O O . ASP B 1 36 ? 52.903 17.114 16.647 1.00 25.75 36 ASP B O 1
ATOM 4155 N N . VAL B 1 37 ? 51.670 16.742 18.480 1.00 28.15 37 VAL B N 1
ATOM 4156 C CA . VAL B 1 37 ? 52.404 15.543 18.864 1.00 28.94 37 VAL B CA 1
ATOM 4157 C C . VAL B 1 37 ? 52.016 14.397 17.931 1.00 31.04 37 VAL B C 1
ATOM 4158 O O . VAL B 1 37 ? 52.782 13.440 17.753 1.00 34.61 37 VAL B O 1
ATOM 4171 N N . GLN B 1 38 ? 50.837 14.506 17.321 1.00 28.90 38 GLN B N 1
ATOM 4172 C CA . GLN B 1 38 ? 50.329 13.498 16.387 1.00 31.34 38 GLN B CA 1
ATOM 4173 C C . GLN B 1 38 ? 50.712 13.818 14.943 1.00 34.10 38 GLN B C 1
ATOM 4174 O O . GLN B 1 38 ? 50.031 14.594 14.269 1.00 30.72 38 GLN B O 1
ATOM 4188 N N . GLU B 1 39 ? 51.792 13.207 14.458 1.00 35.84 39 GLU B N 1
ATOM 4189 C CA . GLU B 1 39 ? 52.371 13.635 13.188 1.00 34.95 39 GLU B CA 1
ATOM 4190 C C . GLU B 1 39 ? 51.478 13.357 11.981 1.00 35.18 39 GLU B C 1
ATOM 4191 O O . GLU B 1 39 ? 51.250 14.247 11.180 1.00 32.55 39 GLU B O 1
ATOM 4203 N N . ALA B 1 40 ? 51.007 12.123 11.828 1.00 35.89 40 ALA B N 1
ATOM 4204 C CA . ALA B 1 40 ? 50.163 11.781 10.685 1.00 36.68 40 ALA B CA 1
ATOM 4205 C C . ALA B 1 40 ? 48.919 12.659 10.637 1.00 32.81 40 ALA B C 1
ATOM 4206 O O . ALA B 1 40 ? 48.578 13.220 9.597 1.00 34.35 40 ALA B O 1
ATOM 4213 N N . ARG B 1 41 ? 48.256 12.796 11.777 1.00 31.42 41 ARG B N 1
ATOM 4214 C CA . ARG B 1 41 ? 47.037 13.584 11.851 1.00 27.98 41 ARG B CA 1
ATOM 4215 C C . ARG B 1 41 ? 47.276 15.058 11.531 1.00 28.64 41 ARG B C 1
ATOM 4216 O O . ARG B 1 41 ? 46.466 15.682 10.850 1.00 29.06 41 ARG B O 1
ATOM 4237 N N . VAL B 1 42 ? 48.390 15.631 11.989 1.00 29.20 42 VAL B N 1
ATOM 4238 C CA . VAL B 1 42 ? 48.595 17.056 11.734 1.00 25.90 42 VAL B CA 1
ATOM 4239 C C . VAL B 1 42 ? 48.988 17.297 10.271 1.00 25.46 42 VAL B C 1
ATOM 4240 O O . VAL B 1 42 ? 48.653 18.331 9.701 1.00 27.88 42 VAL B O 1
ATOM 4253 N N . ARG B 1 43 ? 49.666 16.337 9.645 1.00 27.08 43 ARG B N 1
ATOM 4254 C CA . ARG B 1 43 ? 49.969 16.471 8.231 1.00 29.38 43 ARG B CA 1
ATOM 4255 C C . ARG B 1 43 ? 48.687 16.379 7.394 1.00 29.85 43 ARG B C 1
ATOM 4256 O O . ARG B 1 43 ? 48.537 17.107 6.396 1.00 30.91 43 ARG B O 1
ATOM 4277 N N . GLU B 1 44 ? 47.747 15.527 7.806 1.00 31.14 44 GLU B N 1
ATOM 4278 C CA . GLU B 1 44 ? 46.446 15.461 7.131 1.00 32.23 44 GLU B CA 1
ATOM 4279 C C . GLU B 1 44 ? 45.689 16.771 7.285 1.00 31.74 44 GLU B C 1
ATOM 4280 O O . GLU B 1 44 ? 45.055 17.250 6.352 1.00 32.38 44 GLU B O 1
ATOM 4292 N N . ALA B 1 45 ? 45.726 17.327 8.491 1.00 27.61 45 ALA B N 1
ATOM 4293 C CA . ALA B 1 45 ? 45.073 18.602 8.760 1.00 26.85 45 ALA B CA 1
ATOM 4294 C C . ALA B 1 45 ? 45.622 19.705 7.864 1.00 26.10 45 ALA B C 1
ATOM 4295 O O . ALA B 1 45 ? 44.869 20.457 7.259 1.00 27.48 45 ALA B O 1
ATOM 4302 N N . ALA B 1 46 ? 46.947 19.777 7.779 1.00 26.15 46 ALA B N 1
ATOM 4303 C CA . ALA B 1 46 ? 47.615 20.792 6.984 1.00 27.84 46 ALA B CA 1
ATOM 4304 C C . ALA B 1 46 ? 47.25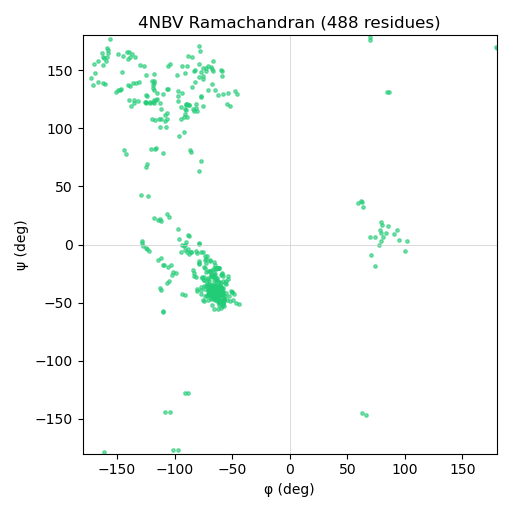2 20.601 5.520 1.00 28.90 46 ALA B C 1
ATOM 4305 O O . ALA B 1 46 ? 47.004 21.568 4.798 1.00 28.58 46 ALA B O 1
ATOM 4312 N N . ALA B 1 47 ? 47.208 19.341 5.100 1.00 30.27 47 ALA B N 1
ATOM 4313 C CA . ALA B 1 47 ? 46.870 19.015 3.721 1.00 35.96 47 ALA B CA 1
ATOM 4314 C C . ALA B 1 47 ? 45.477 19.517 3.364 1.00 35.71 47 ALA B C 1
ATOM 4315 O O . ALA B 1 47 ? 45.253 20.003 2.252 1.00 34.93 47 ALA B O 1
ATOM 4322 N N . ARG B 1 48 ? 44.538 19.424 4.303 1.00 33.23 48 ARG B N 1
ATOM 4323 C CA . ARG B 1 48 ? 43.196 19.923 4.039 1.00 33.20 48 ARG B CA 1
ATOM 4324 C C . ARG B 1 48 ? 43.203 21.426 3.827 1.00 32.03 48 ARG B C 1
ATOM 4325 O O . ARG B 1 48 ? 42.484 21.924 2.977 1.00 30.92 48 ARG B O 1
ATOM 4346 N N . LEU B 1 49 ? 44.003 22.155 4.600 1.00 28.02 49 LEU B N 1
ATOM 4347 C CA . LEU B 1 49 ? 44.043 23.599 4.452 1.00 29.54 49 LEU B CA 1
ATOM 4348 C C . LEU B 1 49 ? 44.802 24.016 3.195 1.00 31.35 49 LEU B C 1
ATOM 4349 O O . LEU B 1 49 ? 44.448 25.004 2.559 1.00 31.73 49 LEU B O 1
ATOM 4365 N N . ALA B 1 50 ? 45.848 23.274 2.843 1.00 29.83 50 ALA B N 1
ATOM 4366 C CA . ALA B 1 50 ? 46.632 23.592 1.645 1.00 32.23 50 ALA B CA 1
ATOM 4367 C C . ALA B 1 50 ? 45.753 23.505 0.393 1.00 33.69 50 ALA B C 1
ATOM 4368 O O . ALA B 1 50 ? 45.931 24.265 -0.568 1.00 35.37 50 ALA B O 1
ATOM 4375 N N . ALA B 1 51 ? 44.777 22.608 0.423 1.00 34.00 51 ALA B N 1
ATOM 4376 C CA . ALA B 1 51 ? 43.915 22.393 -0.734 1.00 35.82 51 ALA B CA 1
ATOM 4377 C C . ALA B 1 51 ? 43.032 23.600 -0.999 1.00 41.85 51 ALA B C 1
ATOM 4378 O O . ALA B 1 51 ? 42.558 23.796 -2.120 1.00 44.68 51 ALA B O 1
ATOM 4385 N N . THR B 1 52 ? 42.820 24.419 0.027 1.00 40.42 52 THR B N 1
ATOM 4386 C CA . THR B 1 52 ? 42.016 25.629 -0.103 1.00 37.92 52 THR B CA 1
ATOM 4387 C C . THR B 1 52 ? 42.822 26.769 -0.718 1.00 35.91 52 THR B C 1
ATOM 4388 O O . THR B 1 52 ? 42.276 27.832 -0.997 1.00 36.64 52 THR B O 1
ATOM 4399 N N . GLY B 1 53 ? 44.120 26.553 -0.901 1.00 33.11 53 GLY B N 1
ATOM 4400 C CA . GLY B 1 53 ? 45.004 27.581 -1.421 1.00 37.70 53 GLY B CA 1
ATOM 4401 C C . GLY B 1 53 ? 45.823 28.290 -0.360 1.00 38.08 53 GLY B C 1
ATOM 4402 O O . GLY B 1 53 ? 46.693 29.104 -0.673 1.00 36.58 53 GLY B O 1
ATOM 4406 N N . ALA B 1 54 ? 45.557 27.980 0.904 1.00 35.43 54 ALA B N 1
ATOM 4407 C CA . ALA B 1 54 ? 46.325 28.579 1.989 1.00 34.37 54 ALA B CA 1
ATOM 4408 C C . ALA B 1 54 ? 47.781 28.113 1.991 1.00 32.64 54 ALA B C 1
ATOM 4409 O O . ALA B 1 54 ? 48.098 26.993 1.568 1.00 32.70 54 ALA B O 1
ATOM 4416 N N . THR B 1 55 ? 48.656 28.982 2.492 1.00 29.54 55 THR B N 1
ATOM 4417 C CA . THR B 1 55 ? 50.053 28.644 2.726 1.00 29.12 55 THR B CA 1
ATOM 4418 C C . THR B 1 55 ? 50.231 28.068 4.124 1.00 31.01 55 THR B C 1
ATOM 4419 O O . THR B 1 55 ? 50.105 28.797 5.114 1.00 28.44 55 THR B O 1
ATOM 4430 N N . VAL B 1 56 ? 50.519 26.773 4.195 1.00 32.60 56 VAL B N 1
ATOM 4431 C CA . VAL B 1 56 ? 50.606 26.080 5.479 1.00 32.58 56 VAL B CA 1
ATOM 4432 C C . VAL B 1 56 ? 51.745 25.074 5.500 1.00 35.52 56 VAL B C 1
ATOM 4433 O O . VAL B 1 56 ? 52.236 24.644 4.452 1.00 33.85 56 VAL B O 1
ATOM 4446 N N . SER B 1 57 ? 52.163 24.714 6.708 1.00 30.92 57 SER B N 1
ATOM 4447 C CA . SER B 1 57 ? 53.156 23.682 6.925 1.00 29.07 57 SER B CA 1
ATOM 4448 C C . SER B 1 57 ? 52.813 22.927 8.195 1.00 29.68 57 SER B C 1
ATOM 4449 O O . SER B 1 57 ? 52.021 23.398 9.011 1.00 30.06 57 SER B O 1
ATOM 4457 N N . ALA B 1 58 ? 53.390 21.744 8.346 1.00 30.14 58 ALA B N 1
ATOM 4458 C CA . ALA B 1 58 ? 53.079 20.892 9.484 1.00 28.73 58 ALA B CA 1
ATOM 4459 C C . ALA B 1 58 ? 54.359 20.346 10.100 1.00 30.27 58 ALA B C 1
ATOM 4460 O O . ALA B 1 58 ? 55.294 19.963 9.389 1.00 31.06 58 ALA B O 1
ATOM 4467 N N . TYR B 1 59 ? 54.392 20.314 11.428 1.00 25.50 59 TYR B N 1
ATOM 4468 C CA . TYR B 1 59 ? 55.528 19.795 12.178 1.00 26.04 59 TYR B CA 1
ATOM 4469 C C . TYR B 1 59 ? 55.041 18.917 13.311 1.00 27.50 59 TYR B C 1
ATOM 4470 O O . TYR B 1 59 ? 54.073 19.259 13.982 1.00 26.81 59 TYR B O 1
ATOM 4488 N N . ARG B 1 60 ? 55.724 17.801 13.540 1.00 25.98 60 ARG B N 1
ATOM 4489 C CA . ARG B 1 60 ? 55.529 17.040 14.757 1.00 26.66 60 ARG B CA 1
ATOM 4490 C C . ARG B 1 60 ? 56.326 17.719 15.863 1.00 27.72 60 ARG B C 1
ATOM 4491 O O . ARG B 1 60 ? 57.560 17.785 15.804 1.00 31.25 60 ARG B O 1
ATOM 4512 N N . VAL B 1 61 ? 55.623 18.241 16.866 1.00 23.95 61 VAL B N 1
ATOM 4513 C CA . VAL B 1 61 ? 56.270 18.855 18.002 1.00 25.95 61 VAL B CA 1
ATOM 4514 C C . VAL B 1 61 ? 55.603 18.374 19.283 1.00 26.39 61 VAL B C 1
ATOM 4515 O O . VAL B 1 61 ? 54.394 18.544 19.474 1.00 26.39 61 VAL B O 1
ATOM 4528 N N . ASP B 1 62 ? 56.410 17.775 20.144 1.00 23.36 62 ASP B N 1
ATOM 4529 C CA . ASP B 1 62 ? 56.065 17.557 21.543 1.00 22.88 62 ASP B CA 1
ATOM 4530 C C . ASP B 1 62 ? 56.583 18.774 22.291 1.00 22.12 62 ASP B C 1
ATOM 4531 O O . ASP B 1 62 ? 57.789 18.972 22.395 1.00 22.17 62 ASP B O 1
ATOM 4540 N N . VAL B 1 63 ? 55.684 19.590 22.825 1.00 21.79 63 VAL B N 1
ATOM 4541 C CA . VAL B 1 63 ? 56.087 20.867 23.398 1.00 20.93 63 VAL B CA 1
ATOM 4542 C C . VAL B 1 63 ? 56.902 20.726 24.678 1.00 22.01 63 VAL B C 1
ATOM 4543 O O . VAL B 1 63 ? 57.539 21.694 25.106 1.00 22.22 63 VAL B O 1
ATOM 4556 N N . THR B 1 64 ? 56.914 19.530 25.273 1.00 21.26 64 THR B N 1
ATOM 4557 C CA . THR B 1 64 ? 57.750 19.263 26.451 1.00 21.22 64 THR B CA 1
ATOM 4558 C C . THR B 1 64 ? 59.199 18.952 26.063 1.00 24.33 64 THR B C 1
ATOM 4559 O O . THR B 1 64 ? 60.044 18.817 26.936 1.00 26.93 64 THR B O 1
ATOM 4570 N N . ARG B 1 65 ? 59.470 18.844 24.767 1.00 21.50 65 ARG B N 1
ATOM 4571 C CA . ARG B 1 65 ? 60.842 18.623 24.266 1.00 24.47 65 ARG B CA 1
ATOM 4572 C C . ARG B 1 65 ? 61.351 19.891 23.610 1.00 26.22 65 ARG B C 1
ATOM 4573 O O . ARG B 1 65 ? 60.989 20.205 22.477 1.00 25.93 65 ARG B O 1
ATOM 4594 N N . ARG B 1 66 ? 62.184 20.633 24.326 1.00 25.60 66 ARG B N 1
ATOM 4595 C CA . ARG B 1 66 ? 62.581 21.941 23.844 1.00 24.21 66 ARG B CA 1
ATOM 4596 C C . ARG B 1 66 ? 63.358 21.823 22.529 1.00 26.82 66 ARG B C 1
ATOM 4597 O O . ARG B 1 66 ? 63.335 22.733 21.710 1.00 26.52 66 ARG B O 1
ATOM 4618 N N . ASP B 1 67 ? 64.046 20.702 22.326 1.00 28.81 67 ASP B N 1
ATOM 4619 C CA . ASP B 1 67 ? 64.807 20.558 21.099 1.00 30.71 67 ASP B CA 1
ATOM 4620 C C . ASP B 1 67 ? 63.850 20.492 19.908 1.00 29.41 67 ASP B C 1
ATOM 4621 O O . ASP B 1 67 ? 64.156 21.040 18.854 1.00 28.95 67 ASP B O 1
ATOM 4630 N N . GLU B 1 68 ? 62.682 19.866 20.069 1.00 28.08 68 GLU B N 1
ATOM 4631 C CA . GLU B 1 68 ? 61.716 19.800 18.968 1.00 26.97 68 GLU B CA 1
ATOM 4632 C C . GLU B 1 68 ? 61.088 21.155 18.699 1.00 26.43 68 GLU B C 1
ATOM 4633 O O . GLU B 1 68 ? 60.851 21.522 17.542 1.00 25.56 68 GLU B O 1
ATOM 4645 N N . VAL B 1 69 ? 60.791 21.880 19.777 1.00 23.88 69 VAL B N 1
ATOM 4646 C CA . VAL B 1 69 ? 60.290 23.251 19.672 1.00 24.29 69 VAL B CA 1
ATOM 4647 C C . VAL B 1 69 ? 61.281 24.144 18.926 1.00 26.56 69 VAL B C 1
ATOM 4648 O O . VAL B 1 69 ? 60.906 24.824 17.965 1.00 24.82 69 VAL B O 1
ATOM 4661 N N . ASP B 1 70 ? 62.534 24.142 19.381 1.00 25.29 70 ASP B N 1
ATOM 4662 C CA . ASP B 1 70 ? 63.603 24.916 18.745 1.00 26.45 70 ASP B CA 1
ATOM 4663 C C . ASP B 1 70 ? 63.776 24.576 17.269 1.00 27.48 70 ASP B C 1
ATOM 4664 O O . ASP B 1 70 ? 63.912 25.482 16.444 1.00 29.94 70 ASP B O 1
ATOM 4673 N N . ALA B 1 71 ? 63.769 23.284 16.934 1.00 28.76 71 ALA B N 1
ATOM 4674 C CA . ALA B 1 71 ? 63.949 22.847 15.541 1.00 30.83 71 ALA B CA 1
ATOM 4675 C C . ALA B 1 71 ? 62.820 23.339 14.644 1.00 29.36 71 ALA B C 1
ATOM 4676 O O . ALA B 1 71 ? 63.046 23.752 13.511 1.00 29.37 71 ALA B O 1
ATOM 4683 N N . MET B 1 72 ? 61.595 23.295 15.157 1.00 26.99 72 MET B N 1
ATOM 4684 C CA . MET B 1 72 ? 60.453 23.812 14.428 1.00 24.26 72 MET B CA 1
ATOM 4685 C C . MET B 1 72 ? 60.582 25.316 14.212 1.00 25.40 72 MET B C 1
ATOM 4686 O O . MET B 1 72 ? 60.356 25.799 13.113 1.00 26.50 72 MET B O 1
ATOM 4700 N N . VAL B 1 73 ? 60.956 26.066 15.247 1.00 23.58 73 VAL B N 1
ATOM 4701 C CA . VAL B 1 73 ? 61.009 27.517 15.110 1.00 24.20 73 VAL B CA 1
ATOM 4702 C C . VAL B 1 73 ? 62.086 27.885 14.085 1.00 28.01 73 VAL B C 1
ATOM 4703 O O . VAL B 1 73 ? 61.878 28.759 13.245 1.00 27.92 73 VAL B O 1
ATOM 4716 N N . ALA B 1 74 ? 63.221 27.195 14.142 1.00 29.69 74 ALA B N 1
ATOM 4717 C CA . ALA B 1 74 ? 64.292 27.443 13.177 1.00 31.69 74 ALA B CA 1
ATOM 4718 C C . ALA B 1 74 ? 63.813 27.159 11.756 1.00 32.29 74 ALA B C 1
ATOM 4719 O O . ALA B 1 74 ? 64.105 27.921 10.830 1.00 32.45 74 ALA B O 1
ATOM 4726 N N . ALA B 1 75 ? 63.080 26.062 11.581 1.00 32.61 75 ALA B N 1
ATOM 4727 C CA . ALA B 1 75 ? 62.561 25.693 10.266 1.00 31.11 75 ALA B CA 1
ATOM 4728 C C . ALA B 1 75 ? 61.546 26.718 9.758 1.00 30.71 75 ALA B C 1
ATOM 4729 O O . ALA B 1 75 ? 61.479 27.010 8.559 1.00 27.36 75 ALA B O 1
ATOM 4736 N N . VAL B 1 76 ? 60.746 27.278 10.661 1.00 29.14 76 VAL B N 1
ATOM 4737 C CA . VAL B 1 76 ? 59.770 28.281 10.260 1.00 28.06 76 VAL B CA 1
ATOM 4738 C C . VAL B 1 76 ? 60.471 29.566 9.817 1.00 31.83 76 VAL B C 1
ATOM 4739 O O . VAL B 1 76 ? 60.068 30.184 8.832 1.00 32.66 76 VAL B O 1
ATOM 4752 N N . LEU B 1 77 ? 61.506 29.970 10.552 1.00 33.15 77 LEU B N 1
ATOM 4753 C CA . LEU B 1 77 ? 62.296 31.140 10.177 1.00 35.93 77 LEU B CA 1
ATOM 4754 C C . LEU B 1 77 ? 62.984 30.962 8.828 1.00 38.53 77 LEU B C 1
ATOM 4755 O O . LEU B 1 77 ? 63.008 31.891 8.016 1.00 36.88 77 LEU B O 1
ATOM 4771 N N . ALA B 1 78 ? 63.544 29.776 8.595 1.00 38.09 78 ALA B N 1
ATOM 4772 C CA . ALA B 1 78 ? 64.190 29.481 7.314 1.00 39.01 78 ALA B CA 1
ATOM 4773 C C . ALA B 1 78 ? 63.180 29.609 6.186 1.00 40.05 78 ALA B C 1
ATOM 4774 O O . ALA B 1 78 ? 63.486 30.140 5.115 1.00 37.71 78 ALA B O 1
ATOM 4781 N N . ALA B 1 79 ? 61.961 29.137 6.436 1.00 39.21 79 ALA B N 1
ATOM 4782 C CA . ALA B 1 79 ? 60.915 29.118 5.413 1.00 38.75 79 ALA B CA 1
ATOM 4783 C C . ALA B 1 79 ? 60.200 30.461 5.206 1.00 39.67 79 ALA B C 1
ATOM 4784 O O . ALA B 1 79 ? 59.905 30.818 4.069 1.00 38.29 79 ALA B O 1
ATOM 4791 N N . HIS B 1 80 ? 59.909 31.198 6.284 1.00 34.42 80 HIS B N 1
ATOM 4792 C CA . HIS B 1 80 ? 59.023 32.364 6.199 1.00 33.82 80 HIS B CA 1
ATOM 4793 C C . HIS B 1 80 ? 59.612 33.642 6.807 1.00 34.81 80 HIS B C 1
ATOM 4794 O O . HIS B 1 80 ? 58.937 34.678 6.876 1.00 35.13 80 HIS B O 1
ATOM 4809 N N . GLN B 1 81 ? 60.857 33.546 7.268 1.00 34.79 81 GLN B N 1
ATOM 4810 C CA . GLN B 1 81 ? 61.675 34.696 7.674 1.00 39.34 81 GLN B CA 1
ATOM 4811 C C . GLN B 1 81 ? 61.236 35.390 8.962 1.00 40.90 81 GLN B C 1
ATOM 4812 O O . GLN B 1 81 ? 61.951 36.253 9.476 1.00 42.31 81 GLN B O 1
ATOM 4826 N N . ARG B 1 82 ? 60.075 35.028 9.505 1.00 38.51 82 ARG B N 1
ATOM 48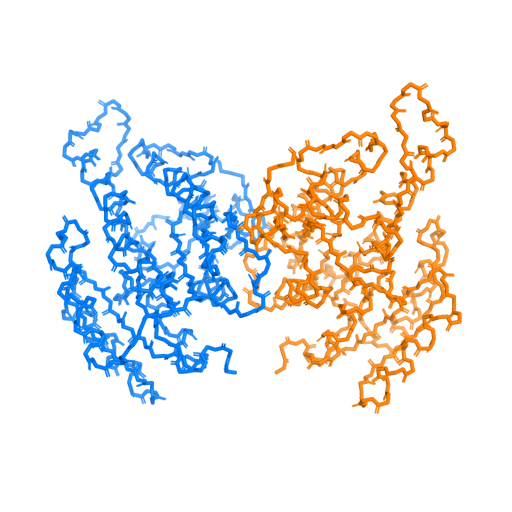27 C CA . ARG B 1 82 ? 59.629 35.660 10.733 1.00 34.29 82 ARG B CA 1
ATOM 4828 C C . ARG B 1 82 ? 58.540 34.850 11.403 1.00 32.69 82 ARG B C 1
ATOM 4829 O O . ARG B 1 82 ? 57.953 33.960 10.784 1.00 28.95 82 ARG B O 1
ATOM 4850 N N . VAL B 1 83 ? 58.293 35.175 12.668 1.00 32.93 83 VAL B N 1
ATOM 4851 C CA . VAL B 1 83 ? 57.153 34.632 13.410 1.00 30.23 83 VAL B CA 1
ATOM 4852 C C . VAL B 1 83 ? 56.337 35.795 13.966 1.00 27.50 83 VAL B C 1
ATOM 4853 O O . VAL B 1 83 ? 56.869 36.636 14.695 1.00 26.27 83 VAL B O 1
ATOM 4866 N N . ASP B 1 84 ? 55.052 35.854 13.618 1.00 22.80 84 ASP B N 1
ATOM 4867 C CA . ASP B 1 84 ? 54.223 36.976 14.014 1.00 21.53 84 ASP B CA 1
ATOM 4868 C C . ASP B 1 84 ? 53.270 36.639 15.142 1.00 21.83 84 ASP B C 1
ATOM 4869 O O . ASP B 1 84 ? 52.936 37.505 15.943 1.00 22.13 84 ASP B O 1
ATOM 4878 N N . ILE B 1 85 ? 52.824 35.384 15.179 1.00 22.49 85 ILE B N 1
ATOM 4879 C CA . ILE B 1 85 ? 51.796 34.966 16.119 1.00 21.55 85 ILE B CA 1
ATOM 4880 C C . ILE B 1 85 ? 52.128 33.580 16.665 1.00 20.04 85 ILE B C 1
ATOM 4881 O O . ILE B 1 85 ? 52.507 32.689 15.908 1.00 20.71 85 ILE B O 1
ATOM 4897 N N . LEU B 1 86 ? 51.957 33.392 17.971 1.00 18.48 86 LEU B N 1
ATOM 4898 C CA . LEU B 1 86 ? 52.017 32.058 18.574 1.00 18.46 86 LEU B CA 1
ATOM 4899 C C . LEU B 1 86 ? 50.736 31.785 19.318 1.00 17.37 86 LEU B C 1
ATOM 4900 O O . LEU B 1 86 ? 50.335 32.593 20.159 1.00 18.07 86 LEU B O 1
ATOM 4916 N N . VAL B 1 87 ? 50.103 30.653 19.018 1.00 17.13 87 VAL B N 1
ATOM 4917 C CA . VAL B 1 87 ? 48.939 30.199 19.795 1.00 17.81 87 VAL B CA 1
ATOM 4918 C C . VAL B 1 87 ? 49.319 28.943 20.559 1.00 17.96 87 VAL B C 1
ATOM 4919 O O . VAL B 1 87 ? 49.538 27.873 19.977 1.00 18.42 87 VAL B O 1
ATOM 4932 N N . ASN B 1 88 ? 49.461 29.103 21.869 1.00 17.34 88 ASN B N 1
ATOM 4933 C CA . ASN B 1 88 ? 49.827 28.010 22.761 1.00 17.79 88 ASN B CA 1
ATOM 4934 C C . ASN B 1 88 ? 48.603 27.224 23.198 1.00 18.65 88 ASN B C 1
ATOM 4935 O O . ASN B 1 88 ? 48.112 27.411 24.315 1.00 18.33 88 ASN B O 1
ATOM 4946 N N . ASN B 1 89 ? 48.131 26.347 22.322 1.00 19.31 89 ASN B N 1
ATOM 4947 C CA . ASN B 1 89 ? 46.856 25.665 22.522 1.00 17.55 89 ASN B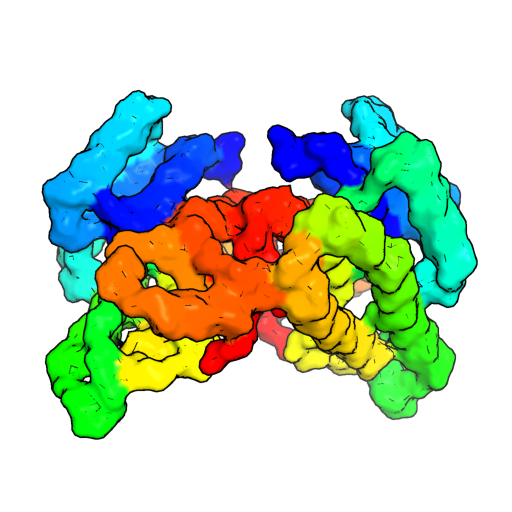 CA 1
ATOM 4948 C C . ASN B 1 89 ? 46.985 24.225 23.021 1.00 20.65 89 ASN B C 1
ATOM 4949 O O . ASN B 1 89 ? 46.067 23.744 23.702 1.00 21.75 89 ASN B O 1
ATOM 4960 N N . ALA B 1 90 ? 48.110 23.558 22.724 1.00 20.71 90 ALA B N 1
ATOM 4961 C CA . ALA B 1 90 ? 48.330 22.159 23.131 1.00 21.65 90 ALA B CA 1
ATOM 4962 C C . ALA B 1 90 ? 48.122 22.023 24.635 1.00 21.48 90 ALA B C 1
ATOM 4963 O O . ALA B 1 90 ? 48.642 22.820 25.411 1.00 20.20 90 ALA B O 1
ATOM 4970 N N . GLY B 1 91 ? 47.325 21.038 25.041 1.00 22.10 91 GLY B N 1
ATOM 4971 C CA . GLY B 1 91 ? 47.096 20.803 26.455 1.00 21.00 91 GLY B CA 1
ATOM 4972 C C . GLY B 1 91 ? 46.651 19.377 26.653 1.00 21.90 91 GLY B C 1
ATOM 4973 O O . GLY B 1 91 ? 46.277 18.705 25.690 1.00 24.01 91 GLY B O 1
ATOM 4977 N N . ILE B 1 92 ? 46.708 18.909 27.896 1.00 19.86 92 ILE B N 1
ATOM 4978 C CA . ILE B 1 92 ? 46.155 17.612 28.248 1.00 19.99 92 ILE B CA 1
ATOM 4979 C C . ILE B 1 92 ? 45.447 17.712 29.571 1.00 19.83 92 ILE B C 1
ATOM 4980 O O . ILE B 1 92 ? 45.671 18.653 30.318 1.00 18.48 92 ILE B O 1
ATOM 4996 N N . THR B 1 93 ? 44.583 16.733 29.837 1.00 20.12 93 THR B N 1
ATOM 4997 C CA . THR B 1 93 ? 43.990 16.552 31.154 1.00 18.37 93 THR B CA 1
ATOM 4998 C C . THR B 1 93 ? 44.251 15.134 31.630 1.00 18.70 93 THR B C 1
ATOM 4999 O O . THR B 1 93 ? 44.295 14.201 30.841 1.00 21.67 93 THR B O 1
ATOM 5010 N N . LYS B 1 94 ? 44.437 14.995 32.939 1.00 16.77 94 LYS B N 1
ATOM 5011 C CA . LYS B 1 94 ? 44.520 13.727 33.633 1.00 17.98 94 LYS B CA 1
ATOM 5012 C C . LYS B 1 94 ? 43.839 13.938 34.974 1.00 17.84 94 LYS B C 1
ATOM 5013 O O . LYS B 1 94 ? 44.495 14.187 35.987 1.00 18.41 94 LYS B O 1
ATOM 5032 N N . ASP B 1 95 ? 42.501 13.869 34.965 1.00 17.80 95 ASP B N 1
ATOM 5033 C CA . ASP B 1 95 ? 41.703 14.257 36.132 1.00 16.95 95 ASP B CA 1
ATOM 5034 C C . ASP B 1 95 ? 41.674 13.188 37.221 1.00 17.09 95 ASP B C 1
ATOM 5035 O O . ASP B 1 95 ? 41.633 11.973 36.934 1.00 18.54 95 ASP B O 1
ATOM 5044 N N . ALA B 1 96 ? 41.669 13.654 38.465 1.00 15.99 96 ALA B N 1
ATOM 5045 C CA . ALA B 1 96 ? 41.483 12.820 39.645 1.00 15.47 96 ALA B CA 1
ATOM 5046 C C . ALA B 1 96 ? 41.351 13.726 40.841 1.00 15.37 96 ALA B C 1
ATOM 5047 O O . ALA B 1 96 ? 42.038 14.727 40.908 1.00 15.22 96 ALA B O 1
ATOM 5054 N N . ARG B 1 97 ? 40.505 13.365 41.793 1.00 16.53 97 ARG B N 1
ATOM 5055 C CA . ARG B 1 97 ? 40.401 14.182 42.989 1.00 16.06 97 ARG B CA 1
ATOM 5056 C C . ARG B 1 97 ? 41.726 14.080 43.755 1.00 15.85 97 ARG B C 1
ATOM 5057 O O . ARG B 1 97 ? 42.502 13.131 43.565 1.00 16.69 97 ARG B O 1
ATOM 5078 N N . LEU B 1 98 ? 41.997 15.077 44.594 1.00 15.21 98 LEU B N 1
ATOM 5079 C CA . LEU B 1 98 ? 43.268 15.147 45.329 1.00 15.72 98 LEU B CA 1
ATOM 5080 C C . LEU B 1 98 ? 43.600 13.831 46.051 1.00 18.18 98 LEU B C 1
ATOM 5081 O O . LEU B 1 98 ? 44.747 13.394 46.042 1.00 19.44 98 LEU B O 1
ATOM 5097 N N . ALA B 1 99 ? 42.598 13.202 46.656 1.00 16.96 99 ALA B N 1
ATOM 5098 C CA . ALA B 1 99 ? 42.816 11.958 47.400 1.00 17.21 99 ALA B CA 1
ATOM 5099 C C . ALA B 1 99 ? 43.397 10.838 46.535 1.00 18.38 99 ALA B C 1
ATOM 5100 O O . ALA B 1 99 ? 44.066 9.947 47.052 1.00 20.87 99 ALA B O 1
ATOM 5107 N N . LYS B 1 100 ? 43.143 10.882 45.232 1.00 17.39 100 LYS B N 1
ATOM 5108 C CA . LYS B 1 100 ? 43.518 9.773 44.340 1.00 18.94 100 LYS B CA 1
ATOM 5109 C C . LYS B 1 100 ? 44.586 10.093 43.292 1.00 20.14 100 LYS B C 1
ATOM 5110 O O . LYS B 1 100 ? 45.174 9.167 42.702 1.00 20.17 100 LYS B O 1
ATOM 5129 N N . MET B 1 101 ? 44.886 11.373 43.081 1.00 17.60 101 MET B N 1
ATOM 5130 C CA . MET B 1 101 ? 45.755 11.783 41.991 1.00 17.27 101 MET B CA 1
ATOM 5131 C C . MET B 1 101 ? 47.169 11.252 42.182 1.00 19.75 101 MET B C 1
ATOM 5132 O O . MET B 1 101 ? 47.754 11.368 43.256 1.00 20.76 101 MET B O 1
ATOM 5146 N N . THR B 1 102 ? 47.730 10.678 41.130 1.00 16.69 102 THR B N 1
ATOM 5147 C CA . THR B 1 102 ? 49.094 10.194 41.215 1.00 16.71 102 THR B CA 1
ATOM 5148 C C . THR B 1 102 ? 50.108 11.256 40.850 1.00 17.64 102 THR B C 1
ATOM 5149 O O . THR B 1 102 ? 49.796 12.250 40.186 1.00 18.83 102 THR B O 1
ATOM 5160 N N . GLU B 1 103 ? 51.356 11.028 41.248 1.00 18.56 103 GLU B N 1
ATOM 5161 C CA . GLU B 1 103 ? 52.415 11.943 40.851 1.00 18.83 103 GLU B CA 1
ATOM 5162 C C . GLU B 1 103 ? 52.555 12.039 39.331 1.00 18.73 103 GLU B C 1
ATOM 5163 O O . GLU B 1 103 ? 52.785 13.121 38.798 1.00 18.73 103 GLU B O 1
ATOM 5175 N N . ALA B 1 104 ? 52.433 10.913 38.621 1.00 19.58 104 ALA B N 1
ATOM 5176 C CA . ALA B 1 104 ? 52.553 10.928 37.177 1.00 22.35 104 ALA B CA 1
ATOM 5177 C C . ALA B 1 104 ? 51.431 11.746 36.523 1.00 18.67 104 ALA B C 1
ATOM 5178 O O . ALA B 1 104 ? 51.666 12.448 35.533 1.00 19.84 104 ALA B O 1
ATOM 5185 N N . GLN B 1 105 ? 50.210 11.643 37.048 1.00 18.25 105 GLN B N 1
ATOM 5186 C CA . GLN B 1 105 ? 49.100 12.446 36.515 1.00 18.42 105 GLN B CA 1
ATOM 5187 C C . GLN B 1 105 ? 49.379 13.931 36.696 1.00 16.20 105 GLN B C 1
ATOM 5188 O O . GLN B 1 105 ? 49.092 14.752 35.825 1.00 17.28 105 GLN B O 1
ATOM 5202 N N . PHE B 1 106 ? 49.849 14.266 37.880 1.00 16.81 106 PHE B N 1
ATOM 5203 C CA . PHE B 1 106 ? 50.192 15.656 38.181 1.00 16.70 106 PHE B CA 1
ATOM 5204 C C . PHE B 1 106 ? 51.275 16.157 37.229 1.00 16.12 106 PHE B C 1
ATOM 5205 O O . PHE B 1 106 ? 51.131 17.162 36.537 1.00 16.81 106 PHE B O 1
ATOM 5222 N N . ASP B 1 107 ? 52.381 15.429 37.180 1.00 17.23 107 ASP B N 1
ATOM 5223 C CA . ASP B 1 107 ? 53.536 15.839 36.389 1.00 18.84 107 ASP B CA 1
ATOM 5224 C C . ASP B 1 107 ? 53.249 15.988 34.910 1.00 18.61 107 ASP B C 1
ATOM 5225 O O . ASP B 1 107 ? 53.729 16.926 34.266 1.00 19.40 107 ASP B O 1
ATOM 5234 N N . ALA B 1 108 ? 52.483 15.053 34.356 1.00 18.82 108 ALA B N 1
ATOM 5235 C CA . ALA B 1 108 ? 52.231 15.052 32.910 1.00 20.73 108 ALA B CA 1
ATOM 5236 C C . ALA B 1 108 ? 51.516 16.331 32.505 1.00 19.54 108 ALA B C 1
ATOM 5237 O O . ALA B 1 108 ? 51.828 16.945 31.480 1.00 18.86 108 ALA B O 1
ATOM 5244 N N . VAL B 1 109 ? 50.536 16.722 33.305 1.00 16.80 109 VAL B N 1
ATOM 5245 C CA . VAL B 1 109 ? 49.733 17.889 32.979 1.00 16.61 109 VAL B CA 1
ATOM 5246 C C . VAL B 1 109 ? 50.531 19.183 33.156 1.00 16.18 109 VAL B C 1
ATOM 5247 O O . VAL B 1 109 ? 50.450 20.079 32.326 1.00 17.87 109 VAL B O 1
ATOM 5260 N N . ILE B 1 110 ? 51.285 19.289 34.241 1.00 17.20 110 ILE B N 1
ATOM 5261 C CA . ILE B 1 110 ? 52.161 20.451 34.436 1.00 17.58 110 ILE B CA 1
ATOM 5262 C C . ILE B 1 110 ? 53.182 20.546 33.295 1.00 20.11 110 ILE B C 1
ATOM 5263 O O . ILE B 1 110 ? 53.484 21.640 32.824 1.00 17.84 110 ILE B O 1
ATOM 5279 N N . ASP B 1 111 ? 53.710 19.401 32.851 1.00 18.95 111 ASP B N 1
ATOM 5280 C CA . ASP B 1 111 ? 54.720 19.394 31.788 1.00 17.77 111 ASP B CA 1
ATOM 5281 C C . ASP B 1 111 ? 54.156 19.979 30.491 1.00 18.46 111 ASP B C 1
ATOM 5282 O O . ASP B 1 111 ? 54.739 20.888 29.886 1.00 19.72 111 ASP B O 1
ATOM 5291 N N . VAL B 1 112 ? 53.021 19.482 30.030 1.00 17.50 112 VAL B N 1
ATOM 5292 C CA . VAL B 1 112 ? 52.490 19.980 28.767 1.00 18.30 112 VAL B CA 1
ATOM 5293 C C . VAL B 1 112 ? 51.967 21.399 28.926 1.00 18.79 112 VAL B C 1
ATOM 5294 O O . VAL B 1 112 ? 52.246 22.284 28.120 1.00 18.90 112 VAL B O 1
ATOM 5307 N N . ASN B 1 113 ? 51.176 21.604 29.966 1.00 17.39 113 ASN B N 1
ATOM 5308 C CA . ASN B 1 113 ? 50.351 22.811 30.041 1.00 17.52 113 ASN B CA 1
ATOM 5309 C C . ASN B 1 113 ? 51.070 24.040 30.599 1.00 18.00 113 ASN B C 1
ATOM 5310 O O . ASN B 1 113 ? 50.601 25.167 30.389 1.00 20.05 113 ASN B O 1
ATOM 5321 N N . LEU B 1 114 ? 52.146 23.830 31.361 1.00 17.82 114 LEU B N 1
ATOM 5322 C CA . LEU B 1 114 ? 52.985 24.939 31.816 1.00 17.11 114 LEU B CA 1
ATOM 5323 C C . LEU B 1 114 ? 54.363 24.947 31.146 1.00 19.25 114 LEU B C 1
ATOM 5324 O O . LEU B 1 114 ? 54.734 25.929 30.528 1.00 18.05 114 LEU B O 1
ATOM 5340 N N . LYS B 1 115 ? 55.124 23.869 31.280 1.00 18.98 115 LYS B N 1
ATOM 5341 C CA . LYS B 1 115 ? 56.474 23.822 30.700 1.00 19.17 115 LYS B CA 1
ATOM 5342 C C . LYS B 1 115 ? 56.416 23.960 29.169 1.00 17.26 115 LYS B C 1
ATOM 5343 O O . LYS B 1 115 ? 57.232 24.660 28.582 1.00 18.85 115 LYS B O 1
ATOM 5362 N N . GLY B 1 116 ? 55.435 23.310 28.533 1.00 18.76 116 GLY B N 1
ATOM 5363 C CA . GLY B 1 116 ? 55.287 23.369 27.092 1.00 19.79 116 GLY B CA 1
ATOM 5364 C C . GLY B 1 116 ? 55.021 24.777 26.612 1.00 17.43 116 GLY B C 1
ATOM 5365 O O . GLY B 1 116 ? 55.571 25.222 25.605 1.00 18.59 116 GLY B O 1
ATOM 5369 N N . VAL B 1 117 ? 54.138 25.479 27.320 1.00 17.54 117 VAL B N 1
ATOM 5370 C CA . VAL B 1 117 ? 53.790 26.859 27.001 1.00 17.49 117 VAL B CA 1
ATOM 5371 C C . VAL B 1 117 ? 55.003 27.786 27.178 1.00 16.16 117 VAL B C 1
ATOM 5372 O O . VAL B 1 117 ? 55.296 28.644 26.329 1.00 17.46 117 VAL B O 1
ATOM 5385 N N . PHE B 1 118 ? 55.723 27.594 28.266 1.00 16.49 118 PHE B N 1
ATOM 5386 C CA . PHE B 1 118 ? 56.981 28.293 28.514 1.00 17.55 118 PHE B CA 1
ATOM 5387 C C . PHE B 1 118 ? 57.982 28.041 27.375 1.00 19.46 118 PHE B C 1
ATOM 5388 O O . PHE B 1 118 ? 58.600 28.983 26.857 1.00 18.10 118 PHE B O 1
ATOM 5405 N N . ASN B 1 119 ? 58.144 26.782 26.985 1.00 16.92 119 ASN B N 1
ATOM 5406 C CA . ASN B 1 119 ? 59.108 26.456 25.940 1.00 19.21 119 ASN B CA 1
ATOM 5407 C C . ASN B 1 119 ? 58.801 27.212 24.654 1.00 20.53 119 ASN B C 1
ATOM 5408 O O . ASN B 1 119 ? 59.693 27.838 24.066 1.00 19.19 119 ASN B O 1
ATOM 5419 N N . CYS B 1 120 ? 57.545 27.167 24.217 1.00 20.30 120 CYS B N 1
ATOM 5420 C CA . CYS B 1 120 ? 57.191 27.759 22.936 1.00 19.78 120 CYS B CA 1
ATOM 5421 C C . CYS B 1 120 ? 57.279 29.277 22.993 1.00 21.18 120 CYS B C 1
ATOM 5422 O O . CYS B 1 120 ? 57.779 29.890 22.059 1.00 21.58 120 CYS B O 1
ATOM 5430 N N . ALA B 1 121 ? 56.796 29.883 24.079 1.00 19.22 121 ALA B N 1
ATOM 5431 C CA . ALA B 1 121 ? 56.846 31.331 24.224 1.00 19.49 121 ALA B CA 1
ATOM 5432 C C . ALA B 1 121 ? 58.287 31.812 24.309 1.00 23.16 121 ALA B C 1
ATOM 5433 O O . ALA B 1 121 ? 58.640 32.804 23.694 1.00 21.81 121 ALA B O 1
ATOM 5440 N N . GLN B 1 122 ? 59.124 31.106 25.061 1.00 20.72 122 GLN B N 1
ATOM 5441 C CA . GLN B 1 122 ? 60.512 31.541 25.194 1.00 19.62 122 GLN B CA 1
ATOM 5442 C C . GLN B 1 122 ? 61.209 31.471 23.848 1.00 21.05 122 GLN B C 1
ATOM 5443 O O . GLN B 1 122 ? 62.028 32.327 23.515 1.00 22.09 122 GLN B O 1
ATOM 5457 N N . ALA B 1 123 ? 60.869 30.452 23.068 1.00 21.65 123 ALA B N 1
ATOM 5458 C CA . ALA B 1 123 ? 61.522 30.227 21.791 1.00 23.43 123 ALA B CA 1
ATOM 5459 C C . ALA B 1 123 ? 61.184 31.305 20.754 1.00 27.40 123 ALA B C 1
ATOM 5460 O O . ALA B 1 123 ? 62.005 31.549 19.850 1.00 27.20 123 ALA B O 1
ATOM 5467 N N . VAL B 1 124 ? 60.023 31.964 20.869 1.00 24.60 124 VAL B N 1
ATOM 5468 C CA . VAL B 1 124 ? 59.623 32.966 19.860 1.00 22.49 124 VAL B CA 1
ATOM 5469 C C . VAL B 1 124 ? 59.652 34.415 20.354 1.00 22.12 124 VAL B C 1
ATOM 5470 O O . VAL B 1 124 ? 59.668 35.340 19.543 1.00 23.85 124 VAL B O 1
ATOM 5483 N N . ALA B 1 125 ? 59.663 34.636 21.665 1.00 23.42 125 ALA B N 1
ATOM 5484 C CA . ALA B 1 125 ? 59.428 35.986 22.179 1.00 21.17 125 ALA B CA 1
ATOM 5485 C C . ALA B 1 125 ? 60.550 36.967 21.771 1.00 24.59 125 ALA B C 1
ATOM 5486 O O . ALA B 1 125 ? 60.282 38.131 21.491 1.00 25.94 125 ALA B O 1
ATOM 5493 N N . GLY B 1 126 ? 61.779 36.478 21.700 1.00 31.39 126 GLY B N 1
ATOM 5494 C CA . GLY B 1 126 ? 62.904 37.306 21.285 1.00 32.98 126 GLY B CA 1
ATOM 5495 C C . GLY B 1 126 ? 62.809 37.714 19.825 1.00 31.13 126 GLY B C 1
ATOM 5496 O O . GLY B 1 126 ? 63.186 38.820 19.457 1.00 29.70 126 GLY B O 1
ATOM 5500 N N . LEU B 1 127 ? 62.325 36.813 18.980 1.00 25.46 127 LEU B N 1
ATOM 5501 C CA . LEU B 1 127 ? 62.094 37.134 17.577 1.00 26.96 127 LEU B CA 1
ATOM 5502 C C . LEU B 1 127 ? 61.080 38.264 17.451 1.00 28.79 127 LEU B C 1
ATOM 5503 O O . LEU B 1 127 ? 61.227 39.173 16.627 1.00 29.16 127 LEU B O 1
ATOM 5519 N N . MET B 1 128 ? 60.038 38.196 18.277 1.00 26.31 128 MET B N 1
ATOM 5520 C CA . MET B 1 128 ? 58.974 39.179 18.236 1.00 24.94 128 MET B CA 1
ATOM 5521 C C . MET B 1 128 ? 59.421 40.556 18.766 1.00 25.86 128 MET B C 1
ATOM 5522 O O . MET B 1 128 ? 59.081 41.586 18.190 1.00 26.54 128 MET B O 1
ATOM 5536 N N . THR B 1 129 ? 60.149 40.597 19.875 1.00 25.62 129 THR B N 1
ATOM 5537 C CA . THR B 1 129 ? 60.545 41.900 20.409 1.00 26.82 129 THR B CA 1
ATOM 5538 C C . THR B 1 129 ? 61.581 42.540 19.475 1.00 32.13 129 THR B C 1
ATOM 5539 O O . THR B 1 129 ? 61.614 43.760 19.321 1.00 33.08 129 THR B O 1
ATOM 5550 N N . GLU B 1 130 ? 62.392 41.715 18.826 1.00 30.75 130 GLU B N 1
ATOM 5551 C CA . GLU B 1 130 ? 63.409 42.227 17.906 1.00 38.26 130 GLU B CA 1
ATOM 5552 C C . GLU B 1 130 ? 62.765 42.890 16.698 1.00 39.03 130 GLU B C 1
ATOM 5553 O O . GLU B 1 130 ? 63.246 43.917 16.213 1.00 37.53 130 GLU B O 1
ATOM 5565 N N . GLN B 1 131 ? 61.674 42.322 16.202 1.00 35.42 131 GLN B N 1
ATOM 5566 C CA . GLN B 1 131 ? 60.995 42.940 15.077 1.00 35.39 131 GLN B CA 1
ATOM 5567 C C . GLN B 1 131 ? 59.991 44.017 15.506 1.00 32.25 131 GLN B C 1
ATOM 5568 O O . GLN B 1 131 ? 59.434 44.727 14.667 1.00 32.77 131 GLN B O 1
ATOM 5582 N N . GLY B 1 132 ? 59.769 44.163 16.808 1.00 28.37 132 GLY B N 1
ATOM 5583 C CA . GLY B 1 132 ? 58.905 45.217 17.314 1.00 27.51 132 GLY B CA 1
ATOM 5584 C C . GLY B 1 132 ? 57.415 44.969 17.195 1.00 27.08 132 GLY B C 1
ATOM 5585 O O . GLY B 1 132 ? 56.622 45.884 1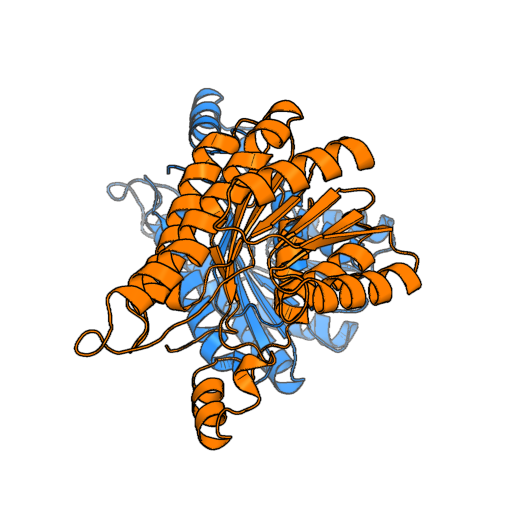7.399 1.00 27.81 132 GLY B O 1
ATOM 5589 N N . LYS B 1 133 ? 57.026 43.732 16.892 1.00 28.34 133 LYS B N 1
ATOM 5590 C CA . LYS B 1 133 ? 55.612 43.366 16.822 1.00 24.97 133 LYS B CA 1
ATOM 5591 C C . LYS B 1 133 ? 55.454 41.866 16.947 1.00 24.74 133 LYS B C 1
ATOM 5592 O O . LYS B 1 133 ? 56.212 41.108 16.383 1.00 25.73 133 LYS B O 1
ATOM 5611 N N . GLY B 1 134 ? 54.459 41.434 17.705 1.00 24.04 134 GLY B N 1
ATOM 5612 C CA . GLY B 1 134 ? 54.145 40.022 17.773 1.00 24.17 134 GLY B CA 1
ATOM 5613 C C . GLY B 1 134 ? 52.981 39.849 18.718 1.00 20.80 134 GLY B C 1
ATOM 5614 O O . GLY B 1 134 ? 52.604 40.787 19.422 1.00 19.92 134 GLY B O 1
ATOM 5618 N N . VAL B 1 135 ? 52.413 38.652 18.745 1.00 19.69 135 VAL B N 1
ATOM 5619 C CA . VAL B 1 135 ? 51.377 38.368 19.716 1.00 18.56 135 VAL B CA 1
ATOM 5620 C C . VAL B 1 135 ? 51.476 36.911 20.126 1.00 17.67 135 VAL B C 1
ATOM 5621 O O . VAL B 1 135 ? 51.669 36.037 19.282 1.00 18.62 135 VAL B O 1
ATOM 5634 N N . ILE B 1 136 ? 51.399 36.689 21.435 1.00 17.04 136 ILE B N 1
ATOM 5635 C CA . ILE B 1 136 ? 51.436 35.349 22.013 1.00 16.62 136 ILE B CA 1
ATOM 5636 C C . ILE B 1 136 ? 50.090 35.134 22.684 1.00 15.60 136 ILE B C 1
ATOM 5637 O O . ILE B 1 136 ? 49.677 35.937 23.529 1.00 16.74 136 ILE B O 1
ATOM 5653 N N . LEU B 1 137 ? 49.400 34.065 22.288 1.00 16.43 137 LEU B N 1
ATOM 5654 C CA . LEU B 1 137 ? 48.077 33.769 22.810 1.00 16.08 137 LEU B CA 1
ATOM 5655 C C . LEU B 1 137 ? 48.113 32.426 23.519 1.00 17.54 137 LEU B C 1
ATOM 5656 O O . LEU B 1 137 ? 48.513 31.413 22.947 1.00 18.55 137 LEU B O 1
ATOM 5672 N N . ASN B 1 138 ? 47.728 32.451 24.791 1.00 15.15 138 ASN B N 1
ATOM 5673 C CA . ASN B 1 138 ? 47.795 31.286 25.639 1.00 14.29 138 ASN B CA 1
ATOM 5674 C C . ASN B 1 138 ? 46.426 30.698 25.896 1.00 16.19 138 ASN B C 1
ATOM 5675 O O . ASN B 1 138 ? 45.503 31.410 26.263 1.00 15.77 138 ASN B O 1
ATOM 5686 N N . ALA B 1 139 ? 46.310 29.383 25.773 1.00 17.06 139 ALA B N 1
ATOM 5687 C CA . ALA B 1 139 ? 45.065 28.716 26.099 1.00 16.19 139 ALA B CA 1
ATOM 5688 C C . ALA B 1 139 ? 44.998 28.468 27.589 1.00 15.96 139 ALA B C 1
ATOM 5689 O O . ALA B 1 139 ? 45.765 27.683 28.139 1.00 16.91 139 ALA B O 1
ATOM 5696 N N . SER B 1 140 ? 44.044 29.120 28.234 1.00 15.58 140 SER B N 1
ATOM 5697 C CA . SER B 1 140 ? 43.704 28.842 29.620 1.00 16.29 140 SER B CA 1
ATOM 5698 C C . SER B 1 140 ? 42.391 28.046 29.604 1.00 15.24 140 SER B C 1
ATOM 5699 O O . SER B 1 140 ? 42.177 27.224 28.699 1.00 16.12 140 SER B O 1
ATOM 5707 N N . SER B 1 141 ? 41.536 28.295 30.587 1.00 15.57 141 SER B N 1
ATOM 5708 C CA . SER B 1 141 ? 40.268 27.600 30.729 1.00 16.54 141 SER B CA 1
ATOM 5709 C C . SER B 1 141 ? 39.427 28.345 31.731 1.00 15.83 141 SER B C 1
ATOM 5710 O O . SER B 1 141 ? 39.970 29.041 32.579 1.00 15.14 141 SER B O 1
ATOM 5718 N N . VAL B 1 142 ? 38.109 28.174 31.695 1.00 14.25 142 VAL B N 1
ATOM 5719 C CA . VAL B 1 142 ? 37.316 28.616 32.846 1.00 13.26 142 VAL B CA 1
ATOM 5720 C C . VAL B 1 142 ? 37.824 28.027 34.156 1.00 16.28 142 VAL B C 1
ATOM 5721 O O . VAL B 1 142 ? 37.709 28.653 35.207 1.00 18.38 142 VAL B O 1
ATOM 5734 N N . VAL B 1 143 ? 38.419 26.836 34.101 1.00 15.12 143 VAL B N 1
ATOM 5735 C CA . VAL B 1 143 ? 38.957 26.177 35.294 1.00 16.11 143 VAL B CA 1
ATOM 5736 C C . VAL B 1 143 ? 40.141 26.986 35.849 1.00 15.37 143 VAL B C 1
ATOM 5737 O O . VAL B 1 143 ? 40.424 26.916 37.039 1.00 17.08 143 VAL B O 1
ATOM 5750 N N . GLY B 1 144 ? 40.786 27.785 34.989 1.00 15.88 144 GLY B N 1
ATOM 5751 C CA . GLY B 1 144 ? 41.846 28.718 35.356 1.00 14.78 144 GLY B CA 1
ATOM 5752 C C . GLY B 1 144 ? 41.376 30.017 35.983 1.00 15.98 144 GLY B C 1
ATOM 5753 O O . GLY B 1 144 ? 42.189 30.883 36.334 1.00 17.03 144 GLY B O 1
ATOM 5757 N N . LEU B 1 145 ? 40.053 30.149 36.134 1.00 15.08 145 LEU B N 1
ATOM 5758 C CA . LEU B 1 145 ? 39.443 31.255 36.830 1.00 15.31 145 LEU B CA 1
ATOM 5759 C C . LEU B 1 145 ? 38.779 30.805 38.131 1.00 15.39 145 LEU B C 1
ATOM 5760 O O . LEU B 1 145 ? 38.844 31.521 39.124 1.00 16.98 145 LEU B O 1
ATOM 5776 N N . TYR B 1 146 ? 38.133 29.629 38.107 1.00 15.11 146 TYR B N 1
ATOM 5777 C CA . TYR B 1 146 ? 37.234 29.216 39.190 1.00 16.09 146 TYR B CA 1
ATOM 5778 C C . TYR B 1 146 ? 37.586 27.892 39.868 1.00 14.24 146 TYR B C 1
ATOM 5779 O O . TYR B 1 146 ? 36.956 27.548 40.872 1.00 15.01 146 TYR B O 1
ATOM 5797 N N . GLY B 1 147 ? 38.594 27.166 39.363 1.00 14.09 147 GLY B N 1
ATOM 5798 C CA . GLY B 1 147 ? 38.852 25.796 39.797 1.00 12.43 147 GLY B CA 1
ATOM 5799 C C . GLY B 1 147 ? 37.771 24.837 39.336 1.00 15.47 147 GLY B C 1
ATOM 5800 O O . GLY B 1 147 ? 36.776 25.253 38.733 1.00 15.24 147 GLY B O 1
ATOM 5804 N N . ASN B 1 148 ? 37.964 23.550 39.610 1.00 16.14 148 ASN B N 1
ATOM 5805 C CA . ASN B 1 148 ? 36.969 22.537 39.292 1.00 15.99 148 ASN B CA 1
ATOM 5806 C C . ASN B 1 148 ? 37.309 21.232 39.996 1.00 15.88 148 ASN B C 1
ATOM 5807 O O . ASN B 1 148 ? 38.463 20.871 40.051 1.00 16.12 148 ASN B O 1
ATOM 5818 N N . PHE B 1 149 ? 36.292 20.552 40.514 1.00 15.96 149 PHE B N 1
ATOM 5819 C CA . PHE B 1 149 ? 36.444 19.246 41.124 1.00 15.98 149 PHE B CA 1
ATOM 5820 C C . PHE B 1 149 ? 37.265 18.332 40.226 1.00 16.54 149 PHE B C 1
ATOM 5821 O O . PHE B 1 149 ? 36.997 18.220 39.015 1.00 16.60 149 PHE B O 1
ATOM 5838 N N . GLY B 1 150 ? 38.256 17.670 40.817 1.00 15.49 150 GLY B N 1
ATOM 5839 C CA . GLY B 1 150 ? 39.032 16.663 40.119 1.00 17.41 150 GLY B CA 1
ATOM 5840 C C . GLY B 1 150 ? 40.146 17.189 39.223 1.00 16.54 150 GLY B C 1
ATOM 5841 O O . GLY B 1 150 ? 40.799 16.409 38.538 1.00 17.10 150 GLY B O 1
ATOM 5845 N N . GLN B 1 151 ? 40.405 18.493 39.259 1.00 14.26 151 GLN B N 1
ATOM 5846 C CA . GLN B 1 151 ? 41.364 19.097 38.346 1.00 14.47 151 GLN B CA 1
ATOM 5847 C C . GLN B 1 151 ? 42.501 19.849 39.046 1.00 13.89 151 GLN B C 1
ATOM 5848 O O . GLN B 1 151 ? 42.926 20.903 38.592 1.00 14.16 151 GLN B O 1
ATOM 5862 N N . THR B 1 152 ? 43.028 19.263 40.120 1.00 14.31 152 THR B N 1
ATOM 5863 C CA . THR B 1 152 ? 44.155 19.849 40.847 1.00 12.96 152 THR B CA 1
ATOM 5864 C C . THR B 1 152 ? 45.244 20.296 39.879 1.00 14.63 152 THR B C 1
ATOM 5865 O O . THR B 1 152 ? 45.737 21.428 39.947 1.00 15.57 152 THR B O 1
ATOM 5876 N N . ASN B 1 153 ? 45.627 19.389 38.991 1.00 13.25 153 ASN B N 1
ATOM 5877 C CA . ASN B 1 153 ? 46.722 19.628 38.060 1.00 14.00 153 ASN B CA 1
ATOM 5878 C C . ASN B 1 153 ? 46.320 20.586 36.925 1.00 15.45 153 ASN B C 1
ATOM 5879 O O . ASN B 1 153 ? 47.037 21.562 36.638 1.00 14.98 153 ASN B O 1
ATOM 5890 N N . TYR B 1 154 ? 45.178 20.329 36.293 1.00 13.88 154 TYR B N 1
ATOM 5891 C CA . TYR B 1 154 ? 44.707 21.172 35.206 1.00 14.25 154 TYR B CA 1
ATOM 5892 C C . TYR B 1 154 ? 44.435 22.605 35.669 1.00 15.21 154 TYR B C 1
ATOM 5893 O O . TYR B 1 154 ? 44.837 23.568 35.019 1.00 15.39 154 TYR B O 1
ATOM 5911 N N . ALA B 1 155 ? 43.757 22.752 36.802 1.00 13.67 155 ALA B N 1
ATOM 5912 C CA . ALA B 1 155 ? 43.456 24.087 37.320 1.00 12.28 155 ALA B CA 1
ATOM 5913 C C . ALA B 1 155 ? 44.727 24.847 37.652 1.00 13.90 155 ALA B C 1
ATOM 5914 O O . ALA B 1 155 ? 44.854 26.028 37.342 1.00 14.63 155 ALA B O 1
ATOM 5921 N N . ALA B 1 156 ? 45.681 24.186 38.302 1.00 14.76 156 ALA B N 1
ATOM 5922 C CA . ALA B 1 156 ? 46.941 24.853 38.577 1.00 13.46 156 ALA B CA 1
ATOM 5923 C C . ALA B 1 156 ? 47.605 25.327 37.283 1.00 13.15 156 ALA B C 1
ATOM 5924 O O . ALA B 1 156 ? 48.100 26.467 37.204 1.00 14.13 156 ALA B O 1
ATOM 5931 N N . SER B 1 157 ? 47.599 24.479 36.258 1.00 13.61 157 SER B N 1
ATOM 5932 C CA . SER B 1 157 ? 48.257 24.829 35.029 1.00 13.63 157 SER B CA 1
ATOM 5933 C C . SER B 1 157 ? 47.533 25.959 34.304 1.00 14.62 157 SER B C 1
ATOM 5934 O O . SER B 1 157 ? 48.193 26.803 33.733 1.00 14.50 157 SER B O 1
ATOM 5942 N N . LYS B 1 158 ? 46.206 25.976 34.305 1.00 13.64 158 LYS B N 1
ATOM 5943 C CA . LYS B 1 158 ? 45.480 26.990 33.547 1.00 13.07 158 LYS B CA 1
ATOM 5944 C C . LYS B 1 158 ? 45.373 28.329 34.294 1.00 13.71 158 LYS B C 1
ATOM 5945 O O . LYS B 1 158 ? 45.275 29.363 33.654 1.00 15.99 158 LYS B O 1
ATOM 5964 N N . PHE B 1 159 ? 45.389 28.315 35.629 1.00 13.05 159 PHE B N 1
ATOM 5965 C CA . PHE B 1 159 ? 45.687 29.521 36.412 1.00 12.81 159 PHE B CA 1
ATOM 5966 C C . PHE B 1 159 ? 47.107 29.987 36.059 1.00 13.85 159 PHE B C 1
ATOM 5967 O O . PHE B 1 159 ? 47.383 31.167 35.803 1.00 14.33 159 PHE B O 1
ATOM 5984 N N . GLY B 1 160 ? 48.032 29.042 36.068 1.00 13.69 160 GLY B N 1
ATOM 5985 C CA . GLY B 1 160 ? 49.428 29.374 35.860 1.00 14.03 160 GLY B CA 1
ATOM 5986 C C . GLY B 1 160 ? 49.694 30.055 34.524 1.00 14.01 160 GLY B C 1
ATOM 5987 O O . GLY B 1 160 ? 50.526 30.965 34.442 1.00 14.51 160 GLY B O 1
ATOM 5991 N N . VAL B 1 161 ? 48.992 29.645 33.454 1.00 14.19 161 VAL B N 1
ATOM 5992 C CA . VAL B 1 161 ? 49.216 30.294 32.165 1.00 14.90 161 VAL B CA 1
ATOM 5993 C C . VAL B 1 161 ? 48.688 31.730 32.158 1.00 14.58 161 VAL B C 1
ATOM 5994 O O . VAL B 1 161 ? 49.179 32.538 31.377 1.00 15.86 161 VAL B O 1
ATOM 6007 N N . ILE B 1 162 ? 47.739 32.069 33.028 1.00 13.87 162 ILE B N 1
ATOM 6008 C CA . ILE B 1 162 ? 47.361 33.485 33.183 1.00 14.34 162 ILE B CA 1
ATOM 6009 C C . ILE B 1 162 ? 48.488 34.261 33.870 1.00 15.94 162 ILE B C 1
ATOM 6010 O O . ILE B 1 162 ? 48.750 35.420 33.516 1.00 15.58 162 ILE B O 1
ATOM 6026 N N . GLY B 1 163 ? 49.179 33.620 34.815 1.00 15.23 163 GLY B N 1
ATOM 6027 C CA . GLY B 1 163 ? 50.391 34.176 35.396 1.00 16.49 163 GLY B CA 1
ATOM 6028 C C . GLY B 1 163 ? 51.433 34.478 34.336 1.00 16.11 163 GLY B C 1
ATOM 6029 O O . GLY B 1 163 ? 52.045 35.564 34.342 1.00 15.75 163 GLY B O 1
ATOM 6033 N N . PHE B 1 164 ? 51.656 33.530 33.420 1.00 15.99 164 PHE B N 1
ATOM 6034 C CA . PHE B 1 164 ? 52.538 33.769 32.285 1.00 16.07 164 PHE B CA 1
ATOM 6035 C C . PHE B 1 164 ? 52.053 34.980 31.489 1.00 17.84 164 PHE B C 1
ATOM 6036 O O . PHE B 1 164 ? 52.824 35.864 31.097 1.00 17.42 164 PHE B O 1
ATOM 6053 N N . THR B 1 165 ? 50.754 34.982 31.207 1.00 16.53 165 THR B N 1
ATOM 6054 C CA . THR B 1 165 ? 50.168 36.004 30.343 1.00 14.70 165 THR B CA 1
ATOM 6055 C C . THR B 1 165 ? 50.423 37.400 30.891 1.00 15.78 165 THR B C 1
ATOM 6056 O O . THR B 1 165 ? 50.887 38.283 30.155 1.00 17.87 165 THR B O 1
ATOM 6067 N N . LYS B 1 166 ? 50.101 37.615 32.164 1.00 16.13 166 LYS B N 1
ATOM 6068 C CA . LYS B 1 166 ? 50.288 38.934 32.763 1.00 16.53 166 LYS B CA 1
ATOM 6069 C C . LYS B 1 166 ? 51.766 39.313 32.850 1.00 17.29 166 LYS B C 1
ATOM 6070 O O . LYS B 1 166 ? 52.129 40.448 32.593 1.00 20.11 166 LYS B O 1
ATOM 6089 N N . THR B 1 167 ? 52.613 38.350 33.179 1.00 15.60 167 THR B N 1
ATOM 6090 C CA . THR B 1 167 ? 54.050 38.619 33.287 1.00 14.78 167 THR B CA 1
ATOM 6091 C C . THR B 1 167 ? 54.646 38.983 31.935 1.00 16.82 167 THR B C 1
ATOM 6092 O O . THR B 1 167 ? 55.402 39.964 31.835 1.00 18.71 167 THR B O 1
ATOM 6103 N N . TRP B 1 168 ? 54.328 38.207 30.897 1.00 16.51 168 TRP B N 1
ATOM 6104 C CA . TRP B 1 168 ? 54.892 38.438 29.573 1.00 17.27 168 TRP B CA 1
ATOM 6105 C C . TRP B 1 168 ? 54.301 39.691 28.956 1.00 16.79 168 TRP B C 1
ATOM 6106 O O . TRP B 1 168 ? 55.000 40.405 28.234 1.00 18.42 168 TRP B O 1
ATOM 6127 N N . ALA B 1 169 ? 53.039 39.985 29.261 1.00 18.82 169 ALA B N 1
ATOM 6128 C CA . ALA B 1 169 ? 52.420 41.229 28.778 1.00 18.63 169 ALA B CA 1
ATOM 6129 C C . ALA B 1 169 ? 53.173 42.444 29.327 1.00 19.30 169 ALA B C 1
ATOM 6130 O O . ALA B 1 169 ? 53.381 43.443 28.618 1.00 19.36 169 ALA B O 1
ATOM 6137 N N . ARG B 1 170 ? 53.590 42.349 30.586 1.00 18.28 170 ARG B N 1
ATOM 6138 C CA . ARG B 1 170 ? 54.431 43.376 31.214 1.00 18.60 170 ARG B CA 1
ATOM 6139 C C . ARG B 1 170 ? 55.819 43.482 30.599 1.00 20.60 170 ARG B C 1
ATOM 6140 O O . ARG B 1 170 ? 56.313 44.594 30.378 1.00 22.47 170 ARG B O 1
ATOM 6161 N N . GLU B 1 171 ? 56.478 42.343 30.388 1.00 20.13 171 GLU B N 1
ATOM 6162 C CA . GLU B 1 171 ? 57.857 42.340 29.895 1.00 20.64 171 GLU B CA 1
ATOM 6163 C C . GLU B 1 171 ? 57.935 42.713 28.438 1.00 22.70 171 GLU B C 1
ATOM 6164 O O . GLU B 1 171 ? 58.868 43.417 28.016 1.00 24.01 171 GLU B O 1
ATOM 6176 N N . LEU B 1 172 ? 56.968 42.244 27.654 1.00 20.68 172 LEU B N 1
ATOM 6177 C CA . LEU B 1 172 ? 57.081 42.323 26.196 1.00 21.98 172 LEU B CA 1
ATOM 6178 C C . LEU B 1 172 ? 56.247 43.470 25.618 1.00 20.84 172 LEU B C 1
ATOM 6179 O O . LEU B 1 172 ? 56.545 43.945 24.519 1.00 22.98 172 LEU B O 1
ATOM 6195 N N . GLY B 1 173 ? 55.217 43.910 26.338 1.00 20.24 173 GLY B N 1
ATOM 6196 C CA . GLY B 1 173 ? 54.351 44.993 25.881 1.00 18.95 173 GLY B CA 1
ATOM 6197 C C . GLY B 1 173 ? 55.104 46.229 25.395 1.00 21.94 173 GLY B C 1
ATOM 6198 O O . GLY B 1 173 ? 54.794 46.772 24.339 1.00 23.46 173 GLY B O 1
ATOM 6202 N N . PRO B 1 174 ? 56.092 46.689 26.175 1.00 22.57 174 PRO B N 1
ATOM 6203 C CA . PRO B 1 174 ? 56.809 47.906 25.775 1.00 26.77 174 PRO B CA 1
ATOM 6204 C C . PRO B 1 174 ? 57.544 47.775 24.445 1.00 27.17 174 PRO B C 1
ATOM 6205 O O . PRO B 1 174 ? 57.859 48.795 23.828 1.00 31.60 174 PRO B O 1
ATOM 6216 N N . LYS B 1 175 ? 57.817 46.549 24.022 1.00 24.87 175 LYS B N 1
ATOM 6217 C CA . LYS B 1 175 ? 58.484 46.287 22.751 1.00 29.04 175 LYS B CA 1
ATOM 6218 C C . LYS B 1 175 ? 57.506 45.951 21.618 1.00 29.89 175 LYS B C 1
ATOM 6219 O O . LYS B 1 175 ? 57.914 45.453 20.573 1.00 31.09 175 LYS B O 1
ATOM 6238 N N . GLY B 1 176 ? 56.216 46.204 21.833 1.00 27.63 176 GLY B N 1
ATOM 6239 C CA . GLY B 1 176 ? 55.215 46.007 20.806 1.00 28.25 176 GLY B CA 1
ATOM 6240 C C . GLY B 1 176 ? 54.666 44.593 20.697 1.00 27.76 176 GLY B C 1
ATOM 6241 O O . GLY B 1 176 ? 54.016 44.252 19.710 1.00 28.48 176 GLY B O 1
ATOM 6245 N N . VAL B 1 177 ? 54.891 43.776 21.718 1.00 22.20 177 VAL B N 1
ATOM 6246 C CA . VAL B 1 177 ? 54.431 42.386 21.686 1.00 21.61 177 VAL B CA 1
ATOM 6247 C C . VAL B 1 177 ? 53.343 42.209 22.730 1.00 21.93 177 VAL B C 1
ATOM 6248 O O . VAL B 1 177 ? 53.563 42.484 23.915 1.00 21.78 177 VAL B O 1
ATOM 6261 N N . ARG B 1 178 ? 52.167 41.776 22.282 1.00 18.00 178 ARG B N 1
ATOM 6262 C CA . ARG B 1 178 ? 51.036 41.583 23.164 1.00 15.76 178 ARG B CA 1
ATOM 6263 C C . ARG B 1 178 ? 50.935 40.131 23.555 1.00 16.06 178 ARG B C 1
ATOM 6264 O O . ARG B 1 178 ? 51.260 39.251 22.765 1.00 18.00 178 ARG B O 1
ATOM 6285 N N . VAL B 1 179 ? 50.487 39.908 24.777 1.00 15.26 179 VAL B N 1
ATOM 6286 C CA . VAL B 1 179 ? 50.268 38.567 25.311 1.00 16.63 179 VAL B CA 1
ATOM 6287 C C . VAL B 1 179 ? 48.890 38.511 25.969 1.00 15.04 179 VAL B C 1
ATOM 6288 O O . VAL B 1 179 ? 48.584 39.293 26.888 1.00 15.97 179 VAL B O 1
ATOM 6301 N N . ASN B 1 180 ? 48.058 37.578 25.517 1.00 15.99 180 ASN B N 1
ATOM 6302 C CA . ASN B 1 180 ? 46.717 37.434 26.073 1.00 16.04 180 ASN B CA 1
ATOM 6303 C C . ASN B 1 180 ? 46.371 35.961 26.212 1.00 16.14 180 ASN B C 1
ATOM 6304 O O . ASN B 1 180 ? 47.057 35.113 25.633 1.00 16.60 180 ASN B O 1
ATOM 6315 N N . ALA B 1 181 ? 45.315 35.676 26.970 1.00 15.65 181 ALA B N 1
ATOM 6316 C CA . ALA B 1 181 ? 44.833 34.304 27.163 1.00 16.96 181 ALA B CA 1
ATOM 6317 C C . ALA B 1 181 ? 43.346 34.205 26.834 1.00 15.95 181 ALA B C 1
ATOM 6318 O O . ALA B 1 181 ? 42.614 35.197 26.908 1.00 17.19 181 ALA B O 1
ATOM 6325 N N . VAL B 1 182 ? 42.905 33.016 26.441 1.00 15.70 182 VAL B N 1
ATOM 6326 C CA . VAL B 1 182 ? 41.479 32.742 26.281 1.00 15.23 182 VAL B CA 1
ATOM 6327 C C . VAL B 1 182 ? 41.115 31.645 27.269 1.00 15.04 182 VAL B C 1
ATOM 6328 O O . VAL B 1 182 ? 41.869 30.688 27.454 1.00 15.05 182 VAL B O 1
ATOM 6341 N N . CYS B 1 183 ? 39.965 31.775 27.908 1.00 14.93 183 CYS B N 1
ATOM 6342 C CA . CYS B 1 183 ? 39.509 30.809 28.903 1.00 14.73 183 CYS B CA 1
ATOM 6343 C C . CYS B 1 183 ? 38.207 30.142 28.442 1.00 14.58 183 CYS B C 1
ATOM 6344 O O . CYS B 1 183 ? 37.134 30.559 28.878 1.00 16.00 183 CYS B O 1
ATOM 6352 N N . PRO B 1 184 ? 38.302 29.118 27.588 1.00 14.76 184 PRO B N 1
ATOM 6353 C CA . PRO B 1 184 ? 37.083 28.449 27.112 1.00 15.65 184 PRO B CA 1
ATOM 6354 C C . PRO B 1 184 ? 36.342 27.702 28.207 1.00 18.07 184 PRO B C 1
ATOM 6355 O O . PRO B 1 184 ? 36.927 27.211 29.169 1.00 16.51 184 PRO B O 1
ATOM 6366 N N . GLY B 1 185 ? 35.023 27.632 28.049 1.00 15.37 185 GLY B N 1
ATOM 6367 C CA . GLY B 1 185 ? 34.201 26.736 28.833 1.00 14.97 185 GLY B CA 1
ATOM 6368 C C . GLY B 1 185 ? 34.095 25.377 28.169 1.00 18.54 185 GLY B C 1
ATOM 6369 O O . GLY B 1 185 ? 35.112 24.759 27.823 1.00 19.45 185 GLY B O 1
ATOM 6373 N N . PHE B 1 186 ? 32.870 24.906 27.993 1.00 17.63 186 PHE B N 1
ATOM 6374 C CA . PHE B 1 186 ? 32.619 23.570 27.444 1.00 18.51 186 PHE B CA 1
ATOM 6375 C C . PHE B 1 186 ? 32.504 23.659 25.932 1.00 18.75 186 PHE B C 1
ATOM 6376 O O . PHE B 1 186 ? 31.594 24.312 25.413 1.00 20.42 186 PHE B O 1
ATOM 6393 N N . VAL B 1 187 ? 33.436 23.013 25.230 1.00 18.25 187 VAL B N 1
ATOM 6394 C CA . VAL B 1 187 ? 33.533 23.121 23.785 1.00 17.01 187 VAL B CA 1
ATOM 6395 C C . VAL B 1 187 ? 33.342 21.740 23.157 1.00 19.51 187 VAL B C 1
ATOM 6396 O O . VAL B 1 187 ? 33.901 20.749 23.613 1.00 20.63 187 VAL B O 1
ATOM 6409 N N . ASN B 1 188 ? 32.537 21.714 22.114 1.00 17.79 188 ASN B N 1
ATOM 6410 C CA . ASN B 1 188 ? 32.126 20.467 21.474 1.00 18.36 188 ASN B CA 1
ATOM 6411 C C . ASN B 1 188 ? 33.191 19.887 20.542 1.00 23.04 188 ASN B C 1
ATOM 6412 O O . ASN B 1 188 ? 33.000 19.790 19.332 1.00 25.54 188 ASN B O 1
ATOM 6423 N N . THR B 1 189 ? 34.324 19.525 21.126 1.00 22.51 189 THR B N 1
ATOM 6424 C CA . THR B 1 189 ? 35.364 18.819 20.398 1.00 24.73 189 THR B CA 1
ATOM 6425 C C . THR B 1 189 ? 35.222 17.333 20.661 1.00 24.40 189 THR B C 1
ATOM 6426 O O . THR B 1 189 ? 34.320 16.877 21.377 1.00 23.24 189 THR B O 1
ATOM 6437 N N . GLU B 1 190 ? 36.158 16.570 20.106 1.00 23.79 190 GLU B N 1
ATOM 6438 C CA . GLU B 1 190 ? 36.133 15.120 20.204 1.00 26.03 190 GLU B CA 1
ATOM 6439 C C . GLU B 1 190 ? 36.096 14.639 21.646 1.00 27.09 190 GLU B C 1
ATOM 6440 O O . GLU B 1 190 ? 35.451 13.632 21.968 1.00 30.11 190 GLU B O 1
ATOM 6452 N N . ILE B 1 191 ? 36.728 15.378 22.548 1.00 25.12 191 ILE B N 1
ATOM 6453 C CA . ILE B 1 191 ? 36.763 14.967 23.942 1.00 27.17 191 ILE B CA 1
ATOM 6454 C C . ILE B 1 191 ? 35.367 14.794 24.573 1.00 30.41 191 ILE B C 1
ATOM 6455 O O . ILE B 1 191 ? 35.208 14.010 25.510 1.00 35.19 191 ILE B O 1
ATOM 6471 N N . LEU B 1 192 ? 34.359 15.505 24.075 1.00 24.34 192 LEU B N 1
ATOM 6472 C CA . LEU B 1 192 ? 33.020 15.375 24.637 1.00 24.61 192 LEU B CA 1
ATOM 6473 C C . LEU B 1 192 ? 32.153 14.309 23.947 1.00 22.99 192 LEU B C 1
ATOM 6474 O O . LEU B 1 192 ? 31.017 14.095 24.366 1.00 23.15 192 LEU B O 1
ATOM 6490 N N . GLN B 1 193 ? 32.651 13.629 22.922 1.00 21.88 193 GLN B N 1
ATOM 6491 C CA . GLN B 1 193 ? 31.723 12.823 22.126 1.00 22.05 193 GLN B CA 1
ATOM 6492 C C . GLN B 1 193 ? 31.262 11.552 22.862 1.00 21.04 193 GLN B C 1
ATOM 6493 O O . GLN B 1 193 ? 30.183 11.053 22.568 1.00 19.74 193 GLN B O 1
ATOM 6507 N N . THR B 1 194 ? 32.052 11.070 23.828 1.00 21.64 194 THR B N 1
ATOM 6508 C CA . THR B 1 194 ? 31.661 9.926 24.658 1.00 20.49 194 THR B CA 1
ATOM 6509 C C . THR B 1 194 ? 30.979 10.295 25.976 1.00 22.67 194 THR B C 1
ATOM 6510 O O . THR B 1 194 ? 30.621 9.419 26.750 1.00 22.57 194 THR B O 1
ATOM 6521 N N . VAL B 1 195 ? 30.814 11.581 26.254 1.00 21.76 195 VAL B N 1
ATOM 6522 C CA . VAL B 1 195 ? 30.181 11.999 27.500 1.00 21.68 195 VAL B CA 1
ATOM 6523 C C . VAL B 1 195 ? 28.686 11.702 27.503 1.00 21.43 195 VAL B C 1
ATOM 6524 O O . VAL B 1 195 ? 27.986 12.006 26.527 1.00 20.29 195 VAL B O 1
ATOM 6537 N N . PRO B 1 196 ? 28.165 11.109 28.595 1.00 21.99 196 PRO B N 1
ATOM 6538 C CA . PRO B 1 196 ? 26.739 10.785 28.561 1.00 22.32 196 PRO B CA 1
ATOM 6539 C C . PRO B 1 196 ? 25.879 12.043 28.348 1.00 23.69 196 PRO B C 1
ATOM 6540 O O . PRO B 1 196 ? 26.249 13.120 28.856 1.00 24.64 196 PRO B O 1
ATOM 6551 N N . ASP B 1 197 ? 24.782 11.891 27.614 1.00 22.34 197 ASP B N 1
ATOM 6552 C CA . ASP B 1 197 ? 23.900 13.014 27.298 1.00 22.75 197 ASP B CA 1
ATOM 6553 C C . ASP B 1 197 ? 23.422 13.724 28.551 1.00 25.88 197 ASP B C 1
ATOM 6554 O O . ASP B 1 197 ? 23.353 14.949 28.592 1.00 25.29 197 ASP B O 1
ATOM 6563 N N . LYS B 1 198 ? 23.067 12.961 29.573 1.00 28.63 198 LYS B N 1
ATOM 6564 C CA . LYS B 1 198 ? 22.559 13.583 30.800 1.00 35.06 198 LYS B CA 1
ATOM 6565 C C . LYS B 1 198 ? 23.645 14.413 31.480 1.00 30.61 198 LYS B C 1
ATOM 6566 O O . LYS B 1 198 ? 23.361 15.443 32.107 1.00 29.38 198 LYS B O 1
ATOM 6585 N N . VAL B 1 199 ? 24.897 13.995 31.343 1.00 26.80 199 VAL B N 1
ATOM 6586 C CA . VAL B 1 199 ? 26.023 14.771 31.844 1.00 26.50 199 VAL B CA 1
ATOM 6587 C C . VAL B 1 199 ? 26.229 16.048 31.023 1.00 27.92 199 VAL B C 1
ATOM 6588 O O . VAL B 1 199 ? 26.512 17.126 31.575 1.00 25.71 199 VAL B O 1
ATOM 6601 N N . LEU B 1 200 ? 26.095 15.934 29.707 1.00 22.52 200 LEU B N 1
ATOM 6602 C CA . LEU B 1 200 ? 26.201 17.116 28.842 1.00 19.59 200 LEU B CA 1
ATOM 6603 C C . LEU B 1 200 ? 25.083 18.099 29.154 1.00 21.30 200 LEU B C 1
ATOM 6604 O O . LEU B 1 200 ? 25.279 19.315 29.061 1.00 22.43 200 LEU B O 1
ATOM 6620 N N . ASP B 1 201 ? 23.904 17.581 29.478 1.00 21.37 201 ASP B N 1
ATOM 6621 C CA . ASP B 1 201 ? 22.758 18.447 29.810 1.00 25.20 201 ASP B CA 1
ATOM 6622 C C . ASP B 1 201 ? 23.038 19.256 31.072 1.00 26.81 201 ASP B C 1
ATOM 6623 O O . ASP B 1 201 ? 22.621 20.421 31.182 1.00 24.03 201 ASP B O 1
ATOM 6632 N N . GLY B 1 202 ? 23.716 18.640 32.033 1.00 26.91 202 GLY B N 1
ATOM 6633 C CA . GLY B 1 202 ? 24.113 19.340 33.248 1.00 25.82 202 GLY B CA 1
ATOM 6634 C C . GLY B 1 202 ? 25.093 20.457 32.934 1.00 28.40 202 GLY B C 1
ATOM 6635 O O . GLY B 1 202 ? 25.022 21.562 33.472 1.00 26.69 202 GLY B O 1
ATOM 6639 N N . MET B 1 203 ? 26.024 20.163 32.041 1.00 25.42 203 MET B N 1
ATOM 6640 C CA . MET B 1 203 ? 26.992 21.130 31.604 1.00 24.82 203 MET B CA 1
ATOM 6641 C C . MET B 1 203 ? 26.326 22.311 30.896 1.00 25.01 203 MET B C 1
ATOM 6642 O O . MET B 1 203 ? 26.627 23.471 31.193 1.00 25.56 203 MET B O 1
ATOM 6656 N N . THR B 1 204 ? 25.429 22.027 29.960 1.00 20.79 204 THR B N 1
ATOM 6657 C CA . THR B 1 204 ? 24.811 23.115 29.205 1.00 20.84 204 THR B CA 1
ATOM 6658 C C . THR B 1 204 ? 23.845 23.906 30.102 1.00 22.08 204 THR B C 1
ATOM 6659 O O . THR B 1 204 ? 23.677 25.108 29.906 1.00 21.87 204 THR B O 1
ATOM 6670 N N . SER B 1 205 ? 23.247 23.258 31.099 1.00 23.01 205 SER B N 1
ATOM 6671 C CA . SER B 1 205 ? 22.369 23.970 32.042 1.00 22.63 205 SER B CA 1
ATOM 6672 C C . SER B 1 205 ? 23.120 25.001 32.873 1.00 22.20 205 SER B C 1
ATOM 6673 O O . SER B 1 205 ? 22.523 25.968 33.349 1.00 26.24 205 SER B O 1
ATOM 6681 N N . SER B 1 206 ? 24.419 24.794 33.053 1.00 19.16 206 SER B N 1
ATOM 6682 C CA . SER B 1 206 ? 25.264 25.659 33.867 1.00 19.55 206 SER B CA 1
ATOM 6683 C C . SER B 1 206 ? 25.812 26.812 33.020 1.00 22.11 206 SER B C 1
ATOM 6684 O O . SER B 1 206 ? 26.437 27.729 33.546 1.00 22.97 206 SER B O 1
ATOM 6692 N N . CYS B 1 207 ? 25.587 26.733 31.707 1.00 19.65 207 CYS B N 1
ATOM 6693 C CA . CYS B 1 207 ? 26.031 27.745 30.744 1.00 16.27 207 CYS B CA 1
ATOM 6694 C C . CYS B 1 207 ? 24.908 28.753 30.499 1.00 16.22 207 CYS B C 1
ATOM 6695 O O . CYS B 1 207 ? 23.765 28.356 30.235 1.00 17.78 207 CYS B O 1
ATOM 6703 N N . TRP B 1 208 ? 25.203 30.049 30.576 1.00 16.08 208 TRP B N 1
ATOM 6704 C CA . TRP B 1 208 ? 24.132 31.038 30.431 1.00 14.71 208 TRP B CA 1
ATOM 6705 C C . TRP B 1 208 ? 23.626 31.162 28.996 1.00 16.35 208 TRP B C 1
ATOM 6706 O O . TRP B 1 208 ? 22.559 31.742 28.773 1.00 18.37 208 TRP B O 1
ATOM 6727 N N . LEU B 1 209 ? 24.333 30.586 28.019 1.00 15.38 209 LEU B N 1
ATOM 6728 C CA . LEU B 1 209 ? 23.812 30.444 26.659 1.00 15.07 209 LEU B CA 1
ATOM 6729 C C . LEU B 1 209 ? 23.141 29.075 26.410 1.00 17.65 209 LEU B C 1
ATOM 6730 O O . LEU B 1 209 ? 22.547 28.858 25.358 1.00 19.06 209 LEU B O 1
ATOM 6746 N N . ARG B 1 210 ? 23.246 28.176 27.384 1.00 17.15 210 ARG B N 1
ATOM 6747 C CA . ARG B 1 210 ? 22.495 26.914 27.382 1.00 19.59 210 ARG B CA 1
ATOM 6748 C C . ARG B 1 210 ? 22.873 26.012 26.221 1.00 20.20 210 ARG B C 1
ATOM 6749 O O . ARG B 1 210 ? 22.061 25.245 25.711 1.00 20.11 210 ARG B O 1
ATOM 6770 N N . ARG B 1 211 ? 24.129 26.080 25.820 1.00 16.83 211 ARG B N 1
ATOM 6771 C CA . ARG B 1 211 ? 24.642 25.233 24.747 1.00 17.04 211 ARG B CA 1
ATOM 6772 C C . ARG B 1 211 ? 26.152 25.170 24.855 1.00 19.24 211 ARG B C 1
ATOM 6773 O O . ARG B 1 211 ? 26.760 26.037 25.461 1.00 19.51 211 ARG B O 1
ATOM 6794 N N . LEU B 1 212 ? 26.734 24.119 24.279 1.00 19.09 212 LEU B N 1
ATOM 6795 C CA . LEU B 1 212 ? 28.181 23.982 24.118 1.00 18.76 212 LEU B CA 1
ATOM 6796 C C . LEU B 1 212 ? 28.660 24.887 22.983 1.00 19.36 212 LEU B C 1
ATOM 6797 O O . LEU B 1 212 ? 27.912 25.140 22.027 1.00 21.05 212 LEU B O 1
ATOM 6813 N N . ALA B 1 213 ? 29.908 25.334 23.069 1.00 16.80 213 ALA B N 1
ATOM 6814 C CA . ALA B 1 213 ? 30.554 26.054 21.975 1.00 17.17 213 ALA B CA 1
ATOM 6815 C C . ALA B 1 213 ? 30.954 25.114 20.856 1.00 18.89 213 ALA B C 1
ATOM 6816 O O . ALA B 1 213 ? 31.359 23.997 21.116 1.00 19.46 213 ALA B O 1
ATOM 6823 N N . GLU B 1 214 ? 30.864 25.573 19.617 1.00 18.04 214 GLU B N 1
ATOM 6824 C CA . GLU B 1 214 ? 31.588 24.901 18.556 1.00 17.29 214 GLU B CA 1
ATOM 6825 C C . GLU B 1 214 ? 33.017 25.405 18.569 1.00 18.24 214 GLU B C 1
ATOM 6826 O O . GLU B 1 214 ? 33.272 26.533 18.979 1.00 17.34 214 GLU B O 1
ATOM 6838 N N . PRO B 1 215 ? 33.970 24.569 18.153 1.00 17.51 215 PRO B N 1
ATOM 6839 C CA . PRO B 1 215 ? 35.377 25.004 18.217 1.00 17.73 215 PRO B CA 1
ATOM 6840 C C . PRO B 1 215 ? 35.663 26.290 17.423 1.00 18.14 215 PRO B C 1
ATOM 6841 O O . PRO B 1 215 ? 36.521 27.079 17.823 1.00 17.50 215 PRO B O 1
ATOM 6852 N N . ALA B 1 216 ? 34.932 26.512 16.336 1.00 18.03 216 ALA B N 1
ATOM 6853 C CA . ALA B 1 216 ? 35.084 27.740 15.558 1.00 18.39 216 ALA B CA 1
ATOM 6854 C C . ALA B 1 216 ? 34.813 29.009 16.388 1.00 17.75 216 ALA B C 1
ATOM 6855 O O . ALA B 1 216 ? 35.348 30.075 16.075 1.00 16.82 216 ALA B O 1
ATOM 6862 N N . GLU B 1 217 ? 34.030 28.877 17.460 1.00 18.12 217 GLU B N 1
ATOM 6863 C CA . GLU B 1 217 ? 33.689 30.019 18.322 1.00 16.16 217 GLU B CA 1
ATOM 6864 C C . GLU B 1 217 ? 34.805 30.369 19.281 1.00 16.81 217 GLU B C 1
ATOM 6865 O O . GLU B 1 217 ? 34.768 31.410 19.916 1.00 17.09 217 GLU B O 1
ATOM 6877 N N . ILE B 1 218 ? 35.766 29.467 19.433 1.00 16.80 218 ILE B N 1
ATOM 6878 C CA . ILE B 1 218 ? 36.940 29.758 20.223 1.00 15.27 218 ILE B CA 1
ATOM 6879 C C . ILE B 1 218 ? 38.008 30.273 19.269 1.00 16.95 218 ILE B C 1
ATOM 6880 O O . ILE B 1 218 ? 38.692 31.251 19.564 1.00 16.80 218 ILE B O 1
ATOM 6896 N N . ALA B 1 219 ? 38.132 29.619 18.117 1.00 15.38 219 ALA B N 1
ATOM 6897 C CA . ALA B 1 219 ? 39.018 30.080 17.060 1.00 16.07 219 ALA B CA 1
ATOM 6898 C C . ALA B 1 219 ? 38.805 31.567 16.708 1.00 15.84 219 ALA B C 1
ATOM 6899 O O . ALA B 1 219 ? 39.770 32.291 16.481 1.00 17.77 219 ALA B O 1
ATOM 6906 N N . SER B 1 220 ? 37.550 32.011 16.668 1.00 15.20 220 SER B N 1
ATOM 6907 C CA . SER B 1 220 ? 37.235 33.376 16.285 1.00 17.53 220 SER B CA 1
ATOM 6908 C C . SER B 1 220 ? 37.742 34.387 17.319 1.00 17.16 220 SER B C 1
ATOM 6909 O O . SER B 1 220 ? 38.045 35.530 16.983 1.00 18.29 220 SER B O 1
ATOM 6917 N N . ILE B 1 221 ? 37.856 33.955 18.569 1.00 16.01 221 ILE B N 1
ATOM 6918 C CA . ILE B 1 221 ? 38.387 34.820 19.622 1.00 15.26 221 ILE B CA 1
ATOM 6919 C C . ILE B 1 221 ? 39.922 34.904 19.485 1.00 17.15 221 ILE B C 1
ATOM 6920 O O . ILE B 1 221 ? 40.521 35.984 19.592 1.00 17.12 221 ILE B O 1
ATOM 6936 N N . TYR B 1 222 ? 40.580 33.782 19.231 1.00 16.49 222 TYR B N 1
ATOM 6937 C CA . TYR B 1 222 ? 42.004 33.858 18.933 1.00 16.12 222 TYR B CA 1
ATOM 6938 C C . TYR B 1 222 ? 42.285 34.755 17.721 1.00 16.77 222 TYR B C 1
ATOM 6939 O O . TYR B 1 222 ? 43.252 35.533 17.714 1.00 17.73 222 TYR B O 1
ATOM 6957 N N . ALA B 1 223 ? 41.435 34.665 16.703 1.00 17.60 223 ALA B N 1
ATOM 6958 C CA . ALA B 1 223 ? 41.618 35.465 15.495 1.00 19.08 223 ALA B CA 1
ATOM 6959 C C . ALA B 1 223 ? 41.483 36.953 15.805 1.00 18.89 223 ALA B C 1
ATOM 6960 O O . ALA B 1 223 ? 42.267 37.751 15.312 1.00 18.09 223 ALA B O 1
ATOM 6967 N N . PHE B 1 224 ? 40.494 37.329 16.609 1.00 17.33 224 PHE B N 1
ATOM 6968 C CA . PHE B 1 224 ? 40.377 38.717 17.068 1.00 16.55 224 PHE B CA 1
ATOM 6969 C C . PHE B 1 224 ? 41.633 39.164 17.806 1.00 17.09 224 PHE B C 1
ATOM 6970 O O . PHE B 1 224 ? 42.218 40.212 17.509 1.00 18.42 224 PHE B O 1
ATOM 6987 N N . LEU B 1 225 ? 42.053 38.371 18.785 1.00 17.59 225 LEU B N 1
ATOM 6988 C CA . LEU B 1 225 ? 43.172 38.764 19.623 1.00 17.31 225 LEU B CA 1
ATOM 6989 C C . LEU B 1 225 ? 44.476 38.859 18.852 1.00 16.94 225 LEU B C 1
ATOM 6990 O O . LEU B 1 225 ? 45.347 39.652 19.211 1.00 18.00 225 LEU B O 1
ATOM 7006 N N . ALA B 1 226 ? 44.611 38.085 17.781 1.00 16.76 226 ALA B N 1
ATOM 7007 C CA . ALA B 1 226 ? 45.815 38.133 16.958 1.00 17.90 226 ALA B CA 1
ATOM 7008 C C . ALA B 1 226 ? 45.819 39.372 16.083 1.00 20.78 226 ALA B C 1
ATOM 7009 O O . ALA B 1 226 ? 46.875 39.904 15.729 1.00 24.03 226 ALA B O 1
ATOM 7016 N N . SER B 1 227 ? 44.627 39.831 15.739 1.00 18.88 227 SER B N 1
ATOM 7017 C CA . SER B 1 227 ? 44.490 40.909 14.773 1.00 19.53 227 SER B CA 1
ATOM 7018 C C . SER B 1 227 ? 44.767 42.274 15.385 1.00 19.69 227 SER B C 1
ATOM 7019 O O . SER B 1 227 ? 44.842 42.416 16.607 1.00 19.40 227 SER B O 1
ATOM 7027 N N . ASP B 1 228 ? 44.851 43.293 14.525 1.00 21.09 228 ASP B N 1
ATOM 7028 C CA . ASP B 1 228 ? 45.039 44.655 15.011 1.00 22.59 228 ASP B CA 1
ATOM 7029 C C . ASP B 1 228 ? 43.789 45.233 15.675 1.00 20.25 228 ASP B C 1
ATOM 7030 O O . ASP B 1 228 ? 43.866 46.299 16.285 1.00 21.72 228 ASP B O 1
ATOM 7039 N N . ASP B 1 229 ? 42.642 44.557 15.576 1.00 21.60 229 ASP B N 1
ATOM 7040 C CA . ASP B 1 229 ? 41.456 44.985 16.312 1.00 21.45 229 ASP B CA 1
ATOM 7041 C C . ASP B 1 229 ? 41.685 44.890 17.832 1.00 19.93 229 ASP B C 1
ATOM 7042 O O . ASP B 1 229 ? 40.984 45.539 18.614 1.00 19.84 229 ASP B O 1
ATOM 7051 N N . ALA B 1 230 ? 42.658 44.067 18.238 1.00 17.89 230 ALA B N 1
ATOM 7052 C CA . ALA B 1 230 ? 43.000 43.865 19.651 1.00 17.17 230 ALA B CA 1
ATOM 7053 C C . ALA B 1 230 ? 44.302 44.586 20.000 1.00 16.89 230 ALA B C 1
ATOM 7054 O O . ALA B 1 230 ? 44.987 44.222 20.958 1.00 18.27 230 ALA B O 1
ATOM 7061 N N . SER B 1 231 ? 44.647 45.624 19.233 1.00 17.27 231 SER B N 1
ATOM 7062 C CA . SER B 1 231 ? 45.928 46.298 19.444 1.00 19.34 231 SER B CA 1
ATOM 7063 C C . SER B 1 231 ? 46.094 46.941 20.827 1.00 19.23 231 SER B C 1
ATOM 7064 O O . SER B 1 231 ? 47.235 47.163 21.256 1.00 20.45 231 SER B O 1
ATOM 7072 N N . TYR B 1 232 ? 44.995 47.215 21.546 1.00 17.47 232 TYR B N 1
ATOM 7073 C CA . TYR B 1 232 ? 45.097 47.754 22.913 1.00 17.39 232 TYR B CA 1
ATOM 7074 C C . TYR B 1 232 ? 44.621 46.752 23.956 1.00 18.24 232 TYR B C 1
ATOM 7075 O O . TYR B 1 232 ? 44.311 47.129 25.086 1.00 18.86 232 TYR B O 1
ATOM 7093 N N . VAL B 1 233 ? 44.593 45.474 23.571 1.00 18.61 233 VAL B N 1
ATOM 7094 C CA . VAL B 1 233 ? 44.269 44.385 24.483 1.00 17.05 233 VAL B CA 1
ATOM 7095 C C . VAL B 1 233 ? 45.552 43.619 24.810 1.00 15.40 233 VAL B C 1
ATOM 7096 O O . VAL B 1 233 ? 46.160 43.021 23.941 1.00 16.51 233 VAL B O 1
ATOM 7109 N N . ASN B 1 234 ? 45.976 43.696 26.059 1.00 16.88 234 ASN B N 1
ATOM 7110 C CA . ASN B 1 234 ? 47.252 43.133 26.460 1.00 17.21 234 ASN B CA 1
ATOM 7111 C C . ASN B 1 234 ? 47.171 42.725 27.918 1.00 17.12 234 ASN B C 1
ATOM 7112 O O . ASN B 1 234 ? 46.713 43.492 28.763 1.00 16.81 234 ASN B O 1
ATOM 7123 N N . GLY B 1 235 ? 47.602 41.498 28.216 1.00 18.04 235 GLY B N 1
ATOM 7124 C CA . GLY B 1 235 ? 47.587 41.001 29.579 1.00 19.44 235 GLY B CA 1
ATOM 7125 C C . GLY B 1 235 ? 46.244 40.519 30.072 1.00 19.12 235 GLY B C 1
ATOM 7126 O O . GLY B 1 235 ? 46.050 40.398 31.279 1.00 20.96 235 GLY B O 1
ATOM 7130 N N . VAL B 1 236 ? 45.322 40.222 29.159 1.00 17.30 236 VAL B N 1
ATOM 7131 C CA . VAL B 1 236 ? 43.963 39.866 29.559 1.00 17.23 236 VAL B CA 1
ATOM 7132 C C . VAL B 1 236 ? 43.727 38.385 29.390 1.00 17.60 236 VAL B C 1
ATOM 7133 O O . VAL B 1 236 ? 44.350 37.756 28.551 1.00 20.80 236 VAL B O 1
ATOM 7146 N N . ALA B 1 237 ? 42.792 37.862 30.183 1.00 17.35 237 ALA B N 1
ATOM 7147 C CA . ALA B 1 237 ? 42.277 36.515 30.009 1.00 16.10 237 ALA B CA 1
ATOM 7148 C C . ALA B 1 237 ? 40.794 36.658 29.685 1.00 18.77 237 ALA B C 1
ATOM 7149 O O . ALA B 1 237 ? 40.011 37.015 30.569 1.00 24.73 237 ALA B O 1
ATOM 7156 N N . ILE B 1 238 ? 40.430 36.410 28.427 1.00 16.72 238 ILE B N 1
ATOM 7157 C CA . ILE B 1 238 ? 39.031 36.540 27.996 1.00 16.92 238 ILE B CA 1
ATOM 7158 C C . ILE B 1 238 ? 38.269 35.242 28.241 1.00 15.97 238 ILE B C 1
ATOM 7159 O O . ILE B 1 238 ? 38.643 34.181 27.717 1.00 16.67 238 ILE B O 1
ATOM 7175 N N . GLU B 1 239 ? 37.218 35.321 29.052 1.00 15.90 239 GLU B N 1
ATOM 7176 C CA . GLU B 1 239 ? 36.405 34.133 29.332 1.00 17.15 239 GLU B CA 1
ATOM 7177 C C . GLU B 1 239 ? 35.517 33.869 28.144 1.00 17.15 239 GLU B C 1
ATOM 7178 O O . GLU B 1 239 ? 34.798 34.770 27.689 1.00 16.58 239 GLU B O 1
ATOM 7190 N N . ALA B 1 240 ? 35.559 32.637 27.644 1.00 14.98 240 ALA B N 1
ATOM 7191 C CA . ALA B 1 240 ? 34.797 32.222 26.468 1.00 16.72 240 ALA B CA 1
ATOM 7192 C C . ALA B 1 240 ? 33.959 31.004 26.834 1.00 16.16 240 ALA B C 1
ATOM 7193 O O . ALA B 1 240 ? 34.178 29.898 26.344 1.00 16.79 240 ALA B O 1
ATOM 7200 N N . SER B 1 241 ? 32.992 31.234 27.713 1.00 15.91 241 SER B N 1
ATOM 7201 C CA . SER B 1 241 ? 32.226 30.190 28.347 1.00 15.74 241 SER B CA 1
ATOM 7202 C C . SER B 1 241 ? 30.746 30.336 28.135 1.00 15.29 241 SER B C 1
ATOM 7203 O O . SER B 1 241 ? 29.968 29.508 28.611 1.00 15.79 241 SER B O 1
ATOM 7211 N N . GLY B 1 242 ? 30.353 31.412 27.477 1.00 15.27 242 GLY B N 1
ATOM 7212 C CA . GLY B 1 242 ? 28.953 31.744 27.338 1.00 17.10 242 GLY B CA 1
ATOM 7213 C C . GLY B 1 242 ? 28.343 32.284 28.629 1.00 18.32 242 GLY B C 1
ATOM 7214 O O . GLY B 1 242 ? 27.135 32.526 28.691 1.00 16.40 242 GLY B O 1
ATOM 7218 N N . GLY B 1 243 ? 29.187 32.499 29.638 1.00 16.46 243 GLY B N 1
ATOM 7219 C CA . GLY B 1 243 ? 28.739 32.727 31.000 1.00 16.20 243 GLY B CA 1
ATOM 7220 C C . GLY B 1 243 ? 28.519 31.391 31.668 1.00 15.08 243 GLY B C 1
ATOM 7221 O O . GLY B 1 243 ? 27.887 30.511 31.082 1.00 16.85 243 GLY B O 1
ATOM 7225 N N . MET B 1 244 ? 29.063 31.230 32.867 1.00 16.45 244 MET B N 1
ATOM 7226 C CA . MET B 1 244 ? 28.948 29.960 33.538 1.00 18.69 244 MET B CA 1
ATOM 7227 C C . MET B 1 244 ? 28.822 30.062 35.042 1.00 21.02 244 MET B C 1
ATOM 7228 O O . MET B 1 244 ? 29.357 30.974 35.678 1.00 22.77 244 MET B O 1
ATOM 7242 N N . SER B 1 245 ? 28.089 29.096 35.580 1.00 20.26 245 SER B N 1
ATOM 7243 C CA . SER B 1 245 ? 27.976 28.895 37.006 1.00 18.31 245 SER B CA 1
ATOM 7244 C C . SER B 1 245 ? 28.716 27.618 37.340 1.00 22.26 245 SER B C 1
ATOM 7245 O O . SER B 1 245 ? 28.109 26.566 37.468 1.00 27.07 245 SER B O 1
ATOM 7253 N N . LEU B 1 246 ? 30.033 27.712 37.406 1.00 22.90 246 LEU B N 1
ATOM 7254 C CA . LEU B 1 246 ? 30.869 26.524 37.562 1.00 23.15 246 LEU B CA 1
ATOM 7255 C C . LEU B 1 246 ? 31.109 26.244 39.044 1.00 23.96 246 LEU B C 1
ATOM 7256 O O . LEU B 1 246 ? 31.394 27.172 39.802 1.00 23.51 246 LEU B O 1
#

Radius of gyration: 22.9 Å; Cα contacts (8 Å, |Δi|>4): 1169; chains: 2; bounding box: 55×60×53 Å

Nearest PDB structures (foldseek):
  4nbv-assembly1_A  TM=1.004E+00  e=3.889E-53  Cupriavidus taiwanensis
  4ag3-assembly1_A  TM=9.694E-01  e=5.978E-29  Pseudomonas aeruginosa PAO1
  3ftp-assembly1_B  TM=9.777E-01  e=6.521E-28  Burkholderia pseudomallei
  3lyl-assembly1_C  TM=9.620E-01  e=2.738E-26  Francisella tularensis subsp. tularensis SCHU S4
  4gh5-assembly1_C  TM=9.645E-01  e=1.720E-25  Xanthobacter autotrophicus Py2

Organism: Cupriavidus taiwanensis (strain DSM 17343 / BCRC 17206 / CCUG 44338 / CIP 107171 / LMG 19424 / R1) (NCBI:txid977880)

Sequence (492 aa):
MKLQGRVAIITGAAAGIGFATAQRFAEDGAIVVLCDVQEARVREAAARLAATGATVSAYRVDVTRRDEVDAMVAAVLAAHQRVDILVNNAGITKDARLAKMTEAQFDAVIDVNLKGVFNCAQAVAGLMTEQGKGVILNASSVVGLYGNFGQTNYAASKFGVIGFTKTWARELGPKGVRVNAVCPGFVNTEILQTVPDKVLDGMTSSCWLRRLAEPAEIASIYAFLASDDASYVNGVAIEASGGMSLMKLQGRVAIITGAAAGIGFATAQRFAEDGAIVVLCDVQEARVREAAARLAATGATVSAYRVDVTRRDEVDAMVAAVLAAHQRVDILVNNAGITKDARLAKMTEAQFDAVIDVNLKGVFNCAQAVAGLMTEQGKGVILNASSVVGLYGNFGQTNYAASKFGVIGFTKTWARELGPKGVRVNAVCPGFVNTEILQTVPDKVLDGMTSSCWLRRLAEPAEIASIYAFLASDDASYVNGVAIEASGGMSL

CATH classification: 3.40.50.720

Foldseek 3Di:
DQCALAEEEFEPCLWFLNVLLQLVNQVVHYQYEYEYLPQVSQQVSQVVSVVVVGHYYYYYDQLLDLVRLLVSLVVCCVVRVAHAEYELDDFDALFAAPVDDDPCRQVVRCSRLPVSLVSNCVSHLCRQLVVQAHEYEYEAAVCCVVNDGRGPRNNVSRVVVLVVQQVCLVVRVVSHYAYEYEHEYAEPIPVPPPPDPVVVQVLQVFAPVSDHHYSNQRSVVSVCCSGCVCSVPHSYYHYHYNDGDD/DFQALAEEEFEPCLFFLNVLLQQVSQVVHYQYEYEYLDQVSSQVSQVVSVVVVGHYYYAYDDLLDLVRLLVVVVVCCVVRVAHAEYELDDFDADFAAPVDDDPVRLVVRCSNLPVSLVSNCVNHLVRQLVVLHHEYEHEAAVCLVVNDGRGPRNNVSRVVVLVVQQVCLVVRVVSHYAGEYEHEYAEPTPVCPPPDPVVVQVRLVQAPVSDHHYSNQVSVVSVCCSGCVCSVPHSYYHYHYNDGDD